Protein AF-A0A1D6MNV3-F1 (afdb_monomer)

pLDDT: mean 76.42, std 17.01, range [29.89, 96.75]

Sequence (647 aa):
MHDLICCMLKFANACHEVLCETSGARYNLHDSIKGLIKYVRQDAPQHWSTYESFHLIMCACVTRNTCKINRGNQESGDSKEHHNTLFTPSVWITQELCALRMTKMLIKKQKYWEAYRSSMYCCCKGLWFTASFVFRKLADAFEAGSFSFWLKSLLLFSAGEIEMKLLFFSSATIKLVGELKMEGDLSEDLYCNETDADSTLSRSSELHGFQAKISDICGRTLLANNALASSASSDHDFVFQRWFISLRSSFLEVLTKVLDILNAHSSYEARGDHLSLSGEFVKDQVLALDHCSLRLSDLAKSYDLLAASHMDLERHGSSSIARLAFMCSLLAFCTAYSVYFSKACNYVEYCKLPKRFSHASILQDLYGRVDGSDWQVVSQLRQFMSTSFDELDSLQSSTWISGSCNLEKDLYSLCHFAVASLLGVCDSAEAEKIQNGEDCLSALQGGLQVLSSILQKYLELPFVVPKYFFRVKPCLGAELYIFDSNHLNEKGMSIEPGFLLSLTLCMKWKCVLERSTIRIVKLYCILAASLETCLDTAGTRSKQFDQHRTAEMVELNSKLLQYIKNDLRKARNEKKNSHSVMEMVTAFACFEPTDSGQGFSGCLLDVSSFPEGSYQIKWQACCVDENGSYFSLLPLNDGSIFSVQKS

Structure (mmCIF, N/CA/C/O backbone):
data_AF-A0A1D6MNV3-F1
#
_entry.id   AF-A0A1D6MNV3-F1
#
loop_
_atom_site.group_PDB
_atom_site.id
_atom_site.type_symbol
_atom_site.label_atom_id
_atom_site.label_alt_id
_atom_site.label_comp_id
_atom_site.label_asym_id
_atom_site.label_entity_id
_atom_site.label_seq_id
_atom_site.pdbx_PDB_ins_code
_atom_site.Cartn_x
_atom_site.Cartn_y
_atom_site.Cartn_z
_atom_site.occupancy
_atom_site.B_iso_or_equiv
_atom_site.auth_seq_id
_atom_site.auth_comp_id
_atom_site.auth_asym_id
_atom_site.auth_atom_id
_atom_site.pdbx_PDB_model_num
ATOM 1 N N . MET A 1 1 ? -40.382 -5.167 16.160 1.00 58.91 1 MET A N 1
ATOM 2 C CA . MET A 1 1 ? -39.851 -3.851 16.597 1.00 58.91 1 MET A CA 1
ATOM 3 C C . MET A 1 1 ? -38.318 -3.834 16.616 1.00 58.91 1 MET A C 1
ATOM 5 O O . MET A 1 1 ? -37.750 -2.933 16.020 1.00 58.91 1 MET A O 1
ATOM 9 N N . HIS A 1 2 ? -37.651 -4.842 17.203 1.00 60.34 2 HIS A N 1
ATOM 10 C CA . HIS A 1 2 ? -36.180 -4.981 17.229 1.00 60.34 2 HIS A CA 1
ATOM 11 C C . HIS A 1 2 ? -35.513 -4.884 15.836 1.00 60.34 2 HIS A C 1
ATOM 13 O O . HIS A 1 2 ? -34.563 -4.124 15.648 1.00 60.34 2 HIS A O 1
ATOM 19 N N . ASP A 1 3 ? -36.065 -5.572 14.833 1.00 72.69 3 ASP A N 1
ATOM 20 C CA . ASP A 1 3 ? -35.515 -5.543 13.467 1.00 72.69 3 ASP A CA 1
ATOM 21 C C . ASP A 1 3 ? -35.724 -4.194 12.771 1.00 72.69 3 ASP A C 1
ATOM 23 O O . ASP A 1 3 ? -34.890 -3.769 11.977 1.00 72.69 3 ASP A O 1
ATOM 27 N N . LEU A 1 4 ? -36.790 -3.468 13.126 1.00 80.75 4 LEU A N 1
ATOM 28 C CA . LEU A 1 4 ? -37.098 -2.161 12.548 1.00 80.75 4 LEU A CA 1
ATOM 29 C C . LEU A 1 4 ? -36.074 -1.104 12.983 1.00 80.75 4 LEU A C 1
ATOM 31 O O . LEU A 1 4 ? -35.581 -0.360 12.142 1.00 80.75 4 LEU A O 1
ATOM 35 N N . ILE A 1 5 ? -35.702 -1.077 14.269 1.00 80.44 5 ILE A N 1
ATOM 36 C CA . ILE A 1 5 ? -34.698 -0.136 14.800 1.00 80.44 5 ILE A CA 1
ATOM 37 C C . ILE A 1 5 ? -33.324 -0.415 14.178 1.00 80.44 5 ILE A C 1
ATOM 39 O O . ILE A 1 5 ? -32.634 0.510 13.754 1.00 80.44 5 ILE A O 1
ATOM 43 N N . CYS A 1 6 ? -32.937 -1.689 14.055 1.00 78.19 6 CYS A N 1
ATOM 44 C CA . CYS A 1 6 ? -31.683 -2.058 13.397 1.00 78.19 6 CYS A CA 1
ATOM 45 C C . CYS A 1 6 ? -31.680 -1.660 11.909 1.00 78.19 6 CYS A C 1
ATOM 47 O O . CYS A 1 6 ? -30.701 -1.086 11.429 1.00 78.19 6 CYS A O 1
ATOM 49 N N . CYS A 1 7 ? -32.782 -1.890 11.189 1.00 83.50 7 CYS A N 1
ATOM 50 C CA . CYS A 1 7 ? -32.940 -1.441 9.804 1.00 83.50 7 CYS A CA 1
ATOM 51 C C . CYS A 1 7 ? -32.876 0.085 9.679 1.00 83.50 7 CYS A C 1
ATOM 53 O O . CYS A 1 7 ? -32.197 0.582 8.784 1.00 83.50 7 CYS A O 1
ATOM 55 N N . MET A 1 8 ? -33.504 0.829 10.593 1.00 84.56 8 MET A N 1
ATOM 56 C CA . MET A 1 8 ? -33.417 2.291 10.627 1.00 84.56 8 MET A CA 1
ATOM 57 C C . MET A 1 8 ? -31.983 2.781 10.832 1.00 84.56 8 MET A C 1
ATOM 59 O O . MET A 1 8 ? -31.568 3.718 10.157 1.00 84.56 8 MET A O 1
ATOM 63 N N . LEU A 1 9 ? -31.206 2.147 11.715 1.00 85.06 9 LEU A N 1
ATOM 64 C CA . LEU A 1 9 ? -29.803 2.511 11.928 1.00 85.06 9 LEU A CA 1
ATOM 65 C C . LEU A 1 9 ? -28.936 2.219 10.702 1.00 85.06 9 LEU A C 1
ATOM 67 O O . LEU A 1 9 ? -28.115 3.049 10.315 1.00 85.06 9 LEU A O 1
ATOM 71 N N . LYS A 1 10 ? -29.135 1.067 10.052 1.00 86.12 10 LYS A N 1
ATOM 72 C CA . LYS A 1 10 ? -28.452 0.741 8.790 1.00 86.12 10 LYS A CA 1
ATOM 73 C C . LYS A 1 10 ? -28.804 1.737 7.691 1.00 86.12 10 LYS A C 1
ATOM 75 O O . LYS A 1 10 ? -27.908 2.212 7.001 1.00 86.12 10 LYS A O 1
ATOM 80 N N . PHE A 1 11 ? -30.085 2.080 7.570 1.00 85.81 11 PHE A N 1
ATOM 81 C CA . PHE A 1 11 ? -30.567 3.076 6.621 1.00 85.81 11 PHE A CA 1
ATOM 82 C C . PHE A 1 11 ? -29.959 4.455 6.897 1.00 85.81 11 PHE A C 1
ATOM 84 O O . PHE A 1 11 ? -29.411 5.063 5.987 1.00 85.81 11 PHE A O 1
ATOM 91 N N . ALA A 1 12 ? -29.962 4.914 8.151 1.00 84.44 12 ALA A N 1
ATOM 92 C CA . ALA A 1 12 ? -29.369 6.193 8.537 1.00 84.44 12 ALA A CA 1
ATOM 93 C C . ALA A 1 12 ? -27.865 6.259 8.219 1.00 84.44 12 ALA A C 1
ATOM 95 O O . ALA A 1 12 ? -27.401 7.263 7.680 1.00 84.44 12 ALA A O 1
ATOM 96 N N . ASN A 1 13 ? -27.122 5.182 8.494 1.00 84.31 13 ASN A N 1
ATOM 97 C CA . ASN A 1 13 ? -25.704 5.084 8.144 1.00 84.31 13 ASN A CA 1
ATOM 98 C C . ASN A 1 13 ? -25.486 5.137 6.623 1.00 84.31 13 ASN A C 1
ATOM 100 O O . ASN A 1 13 ? -24.647 5.902 6.161 1.00 84.31 13 ASN A O 1
ATOM 104 N N . ALA A 1 14 ? -26.271 4.391 5.840 1.00 82.50 14 ALA A N 1
ATOM 105 C CA . ALA A 1 14 ? -26.180 4.416 4.379 1.00 82.50 14 ALA A CA 1
ATOM 106 C C . ALA A 1 14 ? -26.529 5.800 3.800 1.00 82.50 14 ALA A C 1
ATOM 108 O O . ALA A 1 14 ? -25.841 6.298 2.913 1.00 82.50 14 ALA A O 1
ATOM 109 N N . CYS A 1 15 ? -27.562 6.461 4.331 1.00 78.50 15 CYS A N 1
ATOM 110 C CA . CYS A 1 15 ? -27.906 7.827 3.945 1.00 78.50 15 CYS A CA 1
ATOM 111 C C . CYS A 1 15 ? -26.778 8.812 4.266 1.00 78.50 15 CYS A C 1
ATOM 113 O O . CYS A 1 15 ? -26.512 9.701 3.463 1.00 78.50 15 CYS A O 1
ATOM 115 N N . HIS A 1 16 ? -26.111 8.668 5.415 1.00 76.12 16 HIS A N 1
ATOM 116 C CA . HIS A 1 16 ? -24.971 9.515 5.768 1.00 76.12 16 HIS A CA 1
ATOM 117 C C . HIS A 1 16 ? -23.793 9.316 4.811 1.00 76.12 16 HIS A C 1
ATOM 119 O O . HIS A 1 16 ? -23.273 10.311 4.311 1.00 76.12 16 HIS A O 1
ATOM 125 N N . GLU A 1 17 ? -23.438 8.066 4.485 1.00 72.62 17 GLU A N 1
ATOM 126 C CA . GLU A 1 17 ? -22.382 7.757 3.507 1.00 72.62 17 GLU A CA 1
ATOM 127 C C . GLU A 1 17 ? -22.673 8.433 2.152 1.00 72.62 17 GLU A C 1
ATOM 129 O O . GLU A 1 17 ? -21.839 9.187 1.649 1.00 72.62 17 GLU A O 1
ATOM 134 N N . VAL A 1 18 ? -23.896 8.289 1.624 1.00 72.19 18 VAL A N 1
ATOM 135 C CA . VAL A 1 18 ? -24.304 8.917 0.352 1.00 72.19 18 VAL A CA 1
ATOM 136 C C . VAL A 1 18 ? -24.286 10.449 0.428 1.00 72.19 18 VAL A C 1
ATOM 138 O O . VAL A 1 18 ? -23.851 11.122 -0.508 1.00 72.19 18 VAL A O 1
ATOM 141 N N . LEU A 1 19 ? -24.755 11.038 1.530 1.00 68.19 19 LEU A N 1
ATOM 142 C CA . LEU A 1 19 ? -24.809 12.496 1.689 1.00 68.19 19 LEU A CA 1
ATOM 143 C C . LEU A 1 19 ? -23.416 13.119 1.836 1.00 68.19 19 LEU A C 1
ATOM 145 O O . LEU A 1 19 ? -23.196 14.225 1.340 1.00 68.19 19 LEU A O 1
ATOM 149 N N . CYS A 1 20 ? -22.479 12.414 2.472 1.00 63.16 20 CYS A N 1
ATOM 150 C CA . CYS A 1 20 ? -21.079 12.822 2.552 1.00 63.16 20 CYS A CA 1
ATOM 151 C C . CYS A 1 20 ? -20.369 12.768 1.194 1.00 63.16 20 CYS A C 1
ATOM 153 O O . CYS A 1 20 ? -19.479 13.578 0.956 1.00 63.16 20 CYS A O 1
ATOM 155 N N . GLU A 1 21 ? -20.760 11.855 0.304 1.00 58.47 21 GLU A N 1
ATOM 156 C CA . GLU A 1 21 ? -20.206 11.760 -1.053 1.00 58.47 21 GLU A CA 1
ATOM 157 C C . GLU A 1 21 ? -20.791 12.795 -2.016 1.00 58.47 21 GLU A C 1
ATOM 159 O O . GLU A 1 21 ? -20.102 13.257 -2.923 1.00 58.47 21 GLU A O 1
ATOM 164 N N . THR A 1 22 ? -22.063 13.153 -1.832 1.00 53.78 22 THR A N 1
ATOM 165 C CA . THR A 1 22 ? -22.820 13.977 -2.789 1.00 53.78 22 THR A CA 1
ATOM 166 C C . THR A 1 22 ? -22.889 15.457 -2.419 1.00 53.78 22 THR A C 1
ATOM 168 O O . THR A 1 22 ? -23.262 16.275 -3.260 1.00 53.78 22 THR A O 1
ATOM 171 N N . SER A 1 23 ? -22.539 15.846 -1.188 1.00 46.28 23 SER A N 1
ATOM 172 C CA . SER A 1 23 ? -22.706 17.229 -0.733 1.00 46.28 23 SER A CA 1
ATOM 173 C C . SER A 1 23 ? -21.649 17.686 0.276 1.00 46.28 23 SER A C 1
ATOM 175 O O . SER A 1 23 ? -21.282 16.964 1.200 1.00 46.28 23 SER A O 1
ATOM 177 N N . GLY A 1 24 ? -21.213 18.947 0.159 1.00 51.56 24 GLY A N 1
ATOM 178 C CA . GLY A 1 24 ? -20.652 19.684 1.293 1.00 51.56 24 GLY A CA 1
ATOM 179 C C . GLY A 1 24 ? -21.752 19.838 2.346 1.00 51.56 24 GLY A C 1
ATOM 180 O O . GLY A 1 24 ? -22.679 20.625 2.160 1.00 51.56 24 GLY A O 1
ATOM 181 N N . ALA A 1 25 ? -21.711 19.003 3.384 1.00 48.56 25 ALA A N 1
ATOM 182 C CA . ALA A 1 25 ? -22.838 18.741 4.276 1.00 48.56 25 ALA A CA 1
ATOM 183 C C . ALA A 1 25 ? -23.480 20.015 4.870 1.00 48.56 25 ALA A C 1
ATOM 185 O O . ALA A 1 25 ? -22.809 20.859 5.467 1.00 48.56 25 ALA A O 1
ATOM 186 N N . ARG A 1 26 ? -24.812 20.121 4.745 1.00 52.06 26 ARG A N 1
ATOM 187 C CA . ARG A 1 26 ? -25.646 21.155 5.385 1.00 52.06 26 ARG A CA 1
ATOM 188 C C . ARG A 1 26 ? -25.956 20.785 6.845 1.00 52.06 26 ARG A C 1
ATOM 190 O O . ARG A 1 26 ? -26.169 19.618 7.167 1.00 52.06 26 ARG A O 1
ATOM 197 N N . TYR A 1 27 ? -26.080 21.804 7.697 1.00 52.81 27 TYR A N 1
ATOM 198 C CA . TYR A 1 27 ? -26.333 21.730 9.146 1.00 52.81 27 TYR A CA 1
ATOM 199 C C . TYR A 1 27 ? -27.486 20.796 9.588 1.00 52.81 27 TYR A C 1
ATOM 201 O O . TYR A 1 27 ? -27.386 20.163 10.637 1.00 52.81 27 TYR A O 1
ATOM 209 N N . ASN A 1 28 ? -28.537 20.629 8.776 1.00 59.81 28 ASN A N 1
ATOM 210 C CA . ASN A 1 28 ? -29.742 19.860 9.141 1.00 59.81 28 ASN A CA 1
ATOM 211 C C . ASN A 1 28 ? -29.497 18.354 9.389 1.00 59.81 28 ASN A C 1
ATOM 213 O O . ASN A 1 28 ? -30.286 17.700 10.078 1.00 59.81 28 ASN A O 1
ATOM 217 N N . LEU A 1 29 ? -28.415 17.787 8.841 1.00 67.25 29 LEU A N 1
ATOM 218 C CA . LEU A 1 29 ? -28.103 16.362 8.996 1.00 67.25 29 LEU A CA 1
ATOM 219 C C . LEU A 1 29 ? -27.583 16.033 10.407 1.00 67.25 29 LEU A C 1
ATOM 221 O O . LEU A 1 29 ? -27.924 14.991 10.964 1.00 67.25 29 LEU A O 1
ATOM 225 N N . HIS A 1 30 ? -26.802 16.935 11.009 1.00 69.69 30 HIS A N 1
ATOM 226 C CA . HIS A 1 30 ? -26.213 16.722 12.333 1.00 69.69 30 HIS A CA 1
ATOM 227 C C . HIS A 1 30 ? -27.283 16.627 13.431 1.00 69.69 30 HIS A C 1
ATOM 229 O O . HIS A 1 30 ? -27.240 15.714 14.257 1.00 69.69 30 HIS A O 1
ATOM 235 N N . ASP A 1 31 ? -28.266 17.529 13.427 1.00 71.62 31 ASP A N 1
ATOM 236 C CA . ASP A 1 31 ? -29.309 17.560 14.461 1.00 71.62 31 ASP A CA 1
ATOM 237 C C . ASP A 1 31 ? -30.248 16.354 14.371 1.00 71.62 31 ASP A C 1
ATOM 239 O O . ASP A 1 31 ? -30.624 15.780 15.397 1.00 71.62 31 ASP A O 1
ATOM 243 N N . SER A 1 32 ? -30.533 15.899 13.148 1.00 75.19 32 SER A N 1
ATOM 244 C CA . SER A 1 32 ? -31.313 14.684 12.893 1.00 75.19 32 SER A CA 1
ATOM 245 C C . SER A 1 32 ? -30.603 13.433 13.431 1.00 75.19 32 SER A C 1
ATOM 247 O O . SER A 1 32 ? -31.209 12.624 14.136 1.00 75.19 32 SER A O 1
ATOM 249 N N . ILE A 1 33 ? -29.295 13.298 13.174 1.00 77.94 33 ILE A N 1
ATOM 250 C CA . ILE A 1 33 ? -28.484 12.181 13.686 1.00 77.94 33 ILE A CA 1
ATOM 251 C C . ILE A 1 33 ? -28.379 12.234 15.213 1.00 77.94 33 ILE A C 1
ATOM 253 O O . ILE A 1 33 ? -28.533 11.215 15.884 1.00 77.94 33 ILE A O 1
ATOM 257 N N . LYS A 1 34 ? -28.172 13.424 15.786 1.00 78.62 34 LYS A N 1
ATOM 258 C CA . LYS A 1 34 ? -28.124 13.620 17.239 1.00 78.62 34 LYS A CA 1
ATOM 259 C C . LYS A 1 34 ? -29.439 13.218 17.914 1.00 78.62 34 LYS A C 1
ATOM 261 O O . LYS A 1 34 ? -29.402 12.584 18.969 1.00 78.62 34 LYS A O 1
ATOM 266 N N . GLY A 1 35 ? -30.582 13.560 17.316 1.00 80.12 35 GLY A N 1
ATOM 267 C CA . GLY A 1 35 ? -31.902 13.126 17.781 1.00 80.12 35 GLY A CA 1
ATOM 268 C C . GLY A 1 35 ? -32.040 11.602 17.787 1.00 80.12 35 GLY A C 1
ATOM 269 O O . GLY A 1 35 ? -32.435 11.026 18.800 1.00 80.12 35 GLY A O 1
ATOM 270 N N . LEU A 1 36 ? -31.616 10.943 16.703 1.00 81.25 36 LEU A N 1
ATOM 271 C CA . LEU A 1 36 ? -31.648 9.482 16.586 1.00 81.25 36 LEU A CA 1
ATOM 272 C C . LEU A 1 36 ? -30.746 8.792 17.626 1.00 81.25 36 LEU A C 1
ATOM 274 O O . LEU A 1 36 ? -31.164 7.827 18.261 1.00 81.25 36 LEU A O 1
ATOM 278 N N . ILE A 1 37 ? -29.539 9.315 17.861 1.00 82.50 37 ILE A N 1
ATOM 279 C CA . ILE A 1 37 ? -28.610 8.807 18.886 1.00 82.50 37 ILE A CA 1
ATOM 280 C C . ILE A 1 37 ? -29.228 8.912 20.287 1.00 82.50 37 ILE A C 1
ATOM 282 O O . ILE A 1 37 ? -29.143 7.962 21.067 1.00 82.50 37 ILE A O 1
ATOM 286 N N . LYS A 1 38 ? -29.872 10.044 20.613 1.00 82.88 38 LYS A N 1
ATOM 287 C CA . LYS A 1 38 ? -30.560 10.227 21.902 1.00 82.88 38 LYS A CA 1
ATOM 288 C C . LYS A 1 38 ? -31.698 9.225 22.085 1.00 82.88 38 LYS A C 1
ATOM 290 O O . LYS A 1 38 ? -31.754 8.587 23.132 1.00 82.88 38 LYS A O 1
ATOM 295 N N . TYR A 1 39 ? -32.528 9.047 21.058 1.00 82.81 39 TYR A N 1
ATOM 296 C CA . TYR A 1 39 ? -33.624 8.079 21.071 1.00 82.81 39 TYR A CA 1
ATOM 297 C C . TYR A 1 39 ? -33.119 6.654 21.327 1.00 82.81 39 TYR A C 1
ATOM 299 O O . TYR A 1 39 ? -33.587 5.983 22.239 1.00 82.81 39 TYR A O 1
ATOM 307 N N . VAL A 1 40 ? -32.093 6.197 20.598 1.00 83.12 40 VAL A N 1
ATOM 308 C CA . VAL A 1 40 ? -31.546 4.841 20.796 1.00 83.12 40 VAL A CA 1
ATOM 309 C C . VAL A 1 40 ? -30.954 4.665 22.193 1.00 83.12 40 VAL A C 1
ATOM 311 O O . VAL A 1 40 ? -31.099 3.600 22.792 1.00 83.12 40 VAL A O 1
ATOM 314 N N . ARG A 1 41 ? -30.301 5.700 22.732 1.00 81.00 41 ARG A N 1
ATOM 315 C CA . ARG A 1 41 ? -29.720 5.663 24.079 1.00 81.00 41 ARG A CA 1
ATOM 316 C C . ARG A 1 41 ? -30.789 5.555 25.171 1.00 81.00 41 ARG A C 1
ATOM 318 O O . ARG A 1 41 ? -30.567 4.826 26.134 1.00 81.00 41 ARG A O 1
ATOM 325 N N . GLN A 1 42 ? -31.892 6.292 25.041 1.00 83.19 42 GLN A N 1
ATOM 326 C CA . GLN A 1 42 ? -32.935 6.397 26.067 1.00 83.19 42 GLN A CA 1
ATOM 327 C C . GLN A 1 42 ? -33.984 5.287 25.946 1.00 83.19 42 GLN A C 1
ATOM 329 O O . GLN A 1 42 ? -34.261 4.596 26.922 1.00 83.19 42 GLN A O 1
ATOM 334 N N . ASP A 1 43 ? -34.501 5.070 24.738 1.00 79.94 43 ASP A N 1
ATOM 335 C CA . ASP A 1 43 ? -35.699 4.260 24.507 1.00 79.94 43 ASP A CA 1
ATOM 336 C C . ASP A 1 43 ? -35.387 2.866 23.937 1.00 79.94 43 ASP A C 1
ATOM 338 O O . ASP A 1 43 ? -36.253 1.991 23.915 1.00 79.94 43 ASP A O 1
ATOM 342 N N . ALA A 1 44 ? -34.149 2.620 23.485 1.00 79.88 44 ALA A N 1
ATOM 343 C CA . ALA A 1 44 ? -33.753 1.354 22.861 1.00 79.88 44 ALA A CA 1
ATOM 344 C C . ALA A 1 44 ? -32.344 0.855 23.280 1.00 79.88 44 ALA A C 1
ATOM 346 O O . ALA A 1 44 ? -31.526 0.497 22.421 1.00 79.88 44 ALA A O 1
ATOM 347 N N . PRO A 1 45 ? -32.038 0.757 24.592 1.00 77.38 45 PRO A N 1
ATOM 348 C CA . PRO A 1 45 ? -30.674 0.581 25.112 1.00 77.38 45 PRO A CA 1
ATOM 349 C C . PRO A 1 45 ? -29.982 -0.722 24.679 1.00 77.38 45 PRO A C 1
ATOM 351 O O . PRO A 1 45 ? -28.752 -0.792 24.643 1.00 77.38 45 PRO A O 1
ATOM 354 N N . GLN A 1 46 ? -30.741 -1.752 24.299 1.00 78.25 46 GLN A N 1
ATOM 355 C CA . GLN A 1 46 ? -30.200 -2.987 23.717 1.00 78.25 46 GLN A CA 1
ATOM 356 C C . GLN A 1 46 ? -29.481 -2.762 22.373 1.00 78.25 46 GLN A C 1
ATOM 358 O O . GLN A 1 46 ? -28.495 -3.437 22.079 1.00 78.25 46 GLN A O 1
ATOM 363 N N . HIS A 1 47 ? -29.920 -1.775 21.586 1.00 81.31 47 HIS A N 1
ATOM 364 C CA . HIS A 1 47 ? -29.320 -1.427 20.298 1.00 81.31 47 HIS A CA 1
ATOM 365 C C . HIS A 1 47 ? -28.124 -0.480 20.450 1.00 81.31 47 HIS A C 1
ATOM 367 O O . HIS A 1 47 ? -27.325 -0.351 19.524 1.00 81.31 47 HIS A O 1
ATOM 373 N N . TRP A 1 48 ? -27.937 0.130 21.625 1.00 83.75 48 TRP A N 1
ATOM 374 C CA . TRP A 1 48 ? -26.797 1.005 21.915 1.00 83.75 48 TRP A CA 1
ATOM 375 C C . TRP A 1 48 ? -25.447 0.271 21.846 1.00 83.75 48 TRP A C 1
ATOM 377 O O . TRP A 1 48 ? -24.432 0.849 21.471 1.00 83.75 48 TRP A O 1
ATOM 387 N N . SER A 1 49 ? -25.430 -1.028 22.159 1.00 84.69 49 SER A N 1
ATOM 388 C CA . SER A 1 49 ? -24.239 -1.887 22.093 1.00 84.69 49 SER A CA 1
ATOM 389 C C . SER A 1 49 ? -24.108 -2.652 20.769 1.00 84.69 49 SER A C 1
ATOM 391 O O . SER A 1 49 ? -23.785 -3.838 20.782 1.00 84.69 49 SER A O 1
ATOM 393 N N . THR A 1 50 ? -24.392 -1.996 19.642 1.00 88.75 50 THR A N 1
ATOM 394 C CA . THR A 1 50 ? -24.256 -2.562 18.287 1.00 88.75 50 THR A CA 1
ATOM 395 C C . THR A 1 50 ? -23.292 -1.738 17.438 1.00 88.75 50 THR A C 1
ATOM 397 O O . THR A 1 50 ? -23.105 -0.542 17.677 1.00 88.75 50 THR A O 1
ATOM 400 N N . TYR A 1 51 ? -22.702 -2.367 16.422 1.00 89.12 51 TYR A N 1
ATOM 401 C CA . TYR A 1 51 ? -21.876 -1.715 15.412 1.00 89.12 51 TYR A CA 1
ATOM 402 C C . TYR A 1 51 ? -22.629 -0.594 14.693 1.00 89.12 51 TYR A C 1
ATOM 404 O O . TYR A 1 51 ? -22.060 0.457 14.418 1.00 89.12 51 TYR A O 1
ATOM 412 N N . GLU A 1 52 ? -23.914 -0.788 14.405 1.00 89.81 52 GLU A N 1
ATOM 413 C CA . GLU A 1 52 ? -24.726 0.197 13.700 1.00 89.81 52 GLU A CA 1
ATOM 414 C C . GLU A 1 52 ? -24.862 1.501 14.508 1.00 89.81 52 GLU A C 1
ATOM 416 O O . GLU A 1 52 ? -24.748 2.586 13.935 1.00 89.81 52 GLU A O 1
ATOM 421 N N . SER A 1 53 ? -25.016 1.402 15.835 1.00 87.62 53 SER A N 1
ATOM 422 C CA . SER A 1 53 ? -24.987 2.560 16.742 1.00 87.62 53 SER A CA 1
ATOM 423 C C . SER A 1 53 ? -23.597 3.187 16.838 1.00 87.62 53 SER A C 1
ATOM 425 O O . SER A 1 53 ? -23.476 4.410 16.804 1.00 87.62 53 SER A O 1
ATOM 427 N N . PHE A 1 54 ? -22.542 2.368 16.916 1.00 90.56 54 PHE A N 1
ATOM 428 C CA . PHE A 1 54 ? -21.158 2.851 16.884 1.00 90.56 54 PHE A CA 1
ATOM 429 C C . PHE A 1 54 ? -20.880 3.673 15.617 1.00 90.56 54 PHE A C 1
ATOM 431 O O . PHE A 1 54 ? -20.397 4.799 15.711 1.00 90.56 54 PHE A O 1
ATOM 438 N N . HIS A 1 55 ? -21.229 3.145 14.441 1.00 88.88 55 HIS A N 1
ATOM 439 C CA . HIS A 1 55 ? -21.011 3.812 13.160 1.00 88.88 55 HIS A CA 1
ATOM 440 C C . HIS A 1 55 ? -21.751 5.154 13.108 1.00 88.88 55 HIS A C 1
ATOM 442 O O . HIS A 1 55 ? -21.138 6.173 12.797 1.00 88.88 55 HIS A O 1
ATOM 448 N N . LEU A 1 56 ? -23.016 5.189 13.534 1.00 86.62 56 LEU A N 1
ATOM 449 C CA . LEU A 1 56 ? -23.814 6.414 13.544 1.00 86.62 56 LEU A CA 1
ATOM 450 C C . LEU A 1 56 ? -23.210 7.503 14.449 1.00 86.62 56 LEU A C 1
ATOM 452 O O . LEU A 1 56 ? -23.182 8.680 14.084 1.00 86.62 56 LEU A O 1
ATOM 456 N N . ILE A 1 57 ? -22.695 7.119 15.621 1.00 86.62 57 ILE A N 1
ATOM 457 C CA . ILE A 1 57 ? -22.011 8.036 16.546 1.00 86.62 57 ILE A CA 1
ATOM 458 C C . ILE A 1 57 ? -20.723 8.574 15.919 1.00 86.62 57 ILE A C 1
ATOM 460 O O . ILE A 1 57 ? -20.460 9.776 15.995 1.00 86.62 57 ILE A O 1
ATOM 464 N N . MET A 1 58 ? -19.948 7.716 15.254 1.00 86.81 58 MET A N 1
ATOM 465 C CA . MET A 1 58 ? -18.744 8.143 14.542 1.00 86.81 58 MET A CA 1
ATOM 466 C C . MET A 1 58 ? -19.075 9.120 13.410 1.00 86.81 58 MET A C 1
ATOM 468 O O . MET A 1 58 ? -18.405 10.143 13.280 1.00 86.81 58 MET A O 1
ATOM 472 N N . CYS A 1 59 ? -20.137 8.870 12.644 1.00 79.44 59 CYS A N 1
ATOM 473 C CA . CYS A 1 59 ? -20.640 9.793 11.627 1.00 79.44 59 CYS A CA 1
ATOM 474 C C . CYS A 1 59 ? -21.000 11.161 12.225 1.00 79.44 59 CYS A C 1
ATOM 476 O O . CYS A 1 59 ? -20.579 12.195 11.705 1.00 79.44 59 CYS A O 1
ATOM 478 N N . ALA A 1 60 ? -21.706 11.178 13.360 1.00 78.62 60 ALA A N 1
ATOM 479 C CA . ALA A 1 60 ? -22.044 12.411 14.070 1.00 78.62 60 ALA A CA 1
ATOM 480 C C . ALA A 1 60 ? -20.798 13.179 14.543 1.00 78.62 60 ALA A C 1
ATOM 482 O O . ALA A 1 60 ? -20.741 14.405 14.422 1.00 78.62 60 ALA A O 1
ATOM 483 N N . CYS A 1 61 ? -19.799 12.459 15.064 1.00 78.50 61 CYS A N 1
ATOM 484 C CA . CYS A 1 61 ? -18.527 13.020 15.514 1.00 78.50 61 CYS A CA 1
ATOM 485 C C . CYS A 1 61 ? -17.777 13.702 14.358 1.00 78.50 61 CYS A C 1
ATOM 487 O O . CYS A 1 61 ? -17.371 14.859 14.480 1.00 78.50 61 CYS A O 1
ATOM 489 N N . VAL A 1 62 ? -17.671 13.028 13.207 1.00 75.94 62 VAL A N 1
ATOM 490 C CA . VAL A 1 62 ? -17.025 13.572 12.002 1.00 75.94 62 VAL A CA 1
ATOM 491 C C . VAL A 1 62 ? -17.756 14.821 11.507 1.00 75.94 62 VAL A C 1
ATOM 493 O O . VAL A 1 62 ? -17.127 15.866 11.346 1.00 75.94 62 VAL A O 1
ATOM 496 N N . THR A 1 63 ? -19.081 14.753 11.327 1.00 72.19 63 THR A N 1
ATOM 497 C CA . THR A 1 63 ? -19.875 15.884 10.820 1.00 72.19 63 THR A CA 1
ATOM 498 C C . THR A 1 63 ? -19.776 17.109 11.730 1.00 72.19 63 THR A C 1
ATOM 500 O O . THR A 1 63 ? -19.612 18.222 11.235 1.00 72.19 63 THR A O 1
ATOM 503 N N . ARG A 1 64 ? -19.810 16.927 13.058 1.00 72.44 64 ARG A N 1
ATOM 504 C CA . ARG A 1 64 ? -19.645 18.030 14.018 1.00 72.44 64 ARG A CA 1
ATOM 505 C C . ARG A 1 64 ? -18.302 18.739 13.849 1.00 72.44 64 ARG A C 1
ATOM 507 O O . ARG A 1 64 ? -18.265 19.969 13.849 1.00 72.44 64 ARG A O 1
ATOM 514 N N . ASN A 1 65 ? -17.219 17.978 13.715 1.00 69.00 65 ASN A N 1
ATOM 515 C CA . ASN A 1 65 ? -15.875 18.540 13.598 1.00 69.00 65 ASN A CA 1
ATOM 516 C C . ASN A 1 65 ? -15.711 19.312 12.280 1.00 69.00 65 ASN A C 1
ATOM 518 O O . ASN A 1 65 ? -15.179 20.418 12.286 1.00 69.00 65 ASN A O 1
ATOM 522 N N . THR A 1 66 ? -16.273 18.809 11.177 1.00 66.19 66 THR A N 1
ATOM 523 C CA . THR A 1 66 ? -16.306 19.542 9.901 1.00 66.19 66 THR A CA 1
ATOM 524 C C . THR A 1 66 ? -17.105 20.849 9.998 1.00 66.19 66 THR A C 1
ATOM 526 O O . THR A 1 66 ? -16.649 21.882 9.515 1.00 66.19 66 THR A O 1
ATOM 529 N N . CYS A 1 67 ? -18.269 20.849 10.663 1.00 63.47 67 CYS A N 1
ATOM 530 C CA . CYS A 1 67 ? -19.057 22.072 10.869 1.00 63.47 67 CYS A CA 1
ATOM 531 C C . CYS A 1 67 ? -18.315 23.122 11.713 1.00 63.47 67 CYS A C 1
ATOM 533 O O . CYS A 1 67 ? -18.418 24.314 11.428 1.00 63.47 67 CYS A O 1
ATOM 535 N N . LYS A 1 68 ? -17.567 22.694 12.738 1.00 64.75 68 LYS A N 1
ATOM 536 C CA . LYS A 1 68 ? -16.759 23.588 13.581 1.00 64.75 68 LYS A CA 1
ATOM 537 C C . LYS A 1 68 ? -15.626 24.261 12.802 1.00 64.75 68 LYS A C 1
ATOM 539 O O . LYS A 1 68 ? -15.489 25.476 12.905 1.00 64.75 68 LYS A O 1
ATOM 544 N N . ILE A 1 69 ? -14.868 23.499 12.007 1.00 62.09 69 ILE A N 1
ATOM 545 C CA . ILE A 1 69 ? -13.773 24.037 11.177 1.00 62.09 69 ILE A CA 1
ATOM 546 C C . ILE A 1 69 ? -14.307 25.104 10.213 1.00 62.09 69 ILE A C 1
ATOM 548 O O . ILE A 1 69 ? -13.758 26.198 10.124 1.00 62.09 69 ILE A O 1
ATOM 552 N N . ASN A 1 70 ? -15.436 24.827 9.554 1.00 56.66 70 ASN A N 1
ATOM 553 C CA . ASN A 1 70 ? -16.049 25.782 8.631 1.00 56.66 70 ASN A CA 1
ATOM 554 C C . ASN A 1 70 ? -16.525 27.073 9.321 1.00 56.66 70 ASN A C 1
ATOM 556 O O . ASN A 1 70 ? -16.489 28.128 8.694 1.00 56.66 70 ASN A O 1
ATOM 560 N N . ARG A 1 71 ? -16.964 27.008 10.589 1.00 54.34 71 ARG A N 1
ATOM 561 C CA . ARG A 1 71 ? -17.347 28.199 11.366 1.00 54.34 71 ARG A CA 1
ATOM 562 C C . ARG A 1 71 ? -16.122 29.032 11.757 1.00 54.34 71 ARG A C 1
ATOM 564 O O . ARG A 1 71 ? -16.149 30.242 11.567 1.00 54.34 71 ARG A O 1
ATOM 571 N N . GLY A 1 72 ? -15.047 28.391 12.223 1.00 52.31 72 GLY A N 1
ATOM 572 C CA . GLY A 1 72 ? -13.797 29.080 12.570 1.00 52.31 72 GLY A CA 1
ATOM 573 C C . GLY A 1 72 ? -13.196 29.845 11.385 1.00 52.31 72 GLY A C 1
ATOM 574 O O . GLY A 1 72 ? -12.800 30.996 11.536 1.00 52.31 72 GLY A O 1
ATOM 575 N N . ASN A 1 73 ? -13.250 29.256 10.186 1.00 47.72 73 ASN A N 1
ATOM 576 C CA . ASN A 1 73 ? -12.761 29.884 8.953 1.00 47.72 73 ASN A CA 1
ATOM 577 C C . ASN A 1 73 ? -13.639 31.049 8.446 1.00 47.72 73 ASN A C 1
ATOM 579 O O . ASN A 1 73 ? -13.174 31.843 7.635 1.00 47.72 73 ASN A O 1
ATOM 583 N N . GLN A 1 74 ? -14.907 31.151 8.871 1.00 42.94 74 GLN A N 1
ATOM 584 C CA . GLN A 1 74 ? -15.797 32.268 8.509 1.00 42.94 74 GLN A CA 1
ATOM 585 C C . GLN A 1 74 ? -15.675 33.466 9.460 1.00 42.94 74 GLN A C 1
ATOM 587 O O . GLN A 1 74 ? -15.983 34.586 9.059 1.00 42.94 74 GLN A O 1
ATOM 592 N N . GLU A 1 75 ? -15.242 33.246 10.703 1.00 37.38 75 GLU A N 1
ATOM 593 C CA . GLU A 1 75 ? -15.105 34.297 11.719 1.00 37.38 75 GLU A CA 1
ATOM 594 C C . GLU A 1 75 ? -13.724 34.988 11.672 1.00 37.38 75 GLU A C 1
ATOM 596 O O . GLU A 1 75 ? -13.612 36.151 12.063 1.00 37.38 75 GLU A O 1
ATOM 601 N N . SER A 1 76 ? -12.683 34.343 11.124 1.00 37.84 76 SER A N 1
ATOM 602 C CA . SER A 1 76 ? -11.361 34.956 10.906 1.00 37.84 76 SER A CA 1
ATOM 603 C C . SER A 1 76 ? -11.294 35.708 9.566 1.00 37.84 76 SER A C 1
ATOM 605 O O . SER A 1 76 ? -10.798 35.197 8.564 1.00 37.84 76 SER A O 1
ATOM 607 N N . GLY A 1 77 ? -11.815 36.935 9.536 1.00 36.81 77 GLY A N 1
ATOM 608 C CA . GLY A 1 77 ? -11.874 37.791 8.343 1.00 36.81 77 GLY A CA 1
ATOM 609 C C . GLY A 1 77 ? -10.549 38.387 7.837 1.00 36.81 77 GLY A C 1
ATOM 610 O O . GLY A 1 77 ? -10.600 39.200 6.922 1.00 36.81 77 GLY A O 1
ATOM 611 N N . ASP A 1 78 ? -9.385 38.010 8.376 1.00 33.03 78 ASP A N 1
ATOM 612 C CA . ASP A 1 78 ? -8.096 38.618 8.016 1.00 33.03 78 ASP A CA 1
ATOM 613 C C . ASP A 1 78 ? -6.968 37.581 7.895 1.00 33.03 78 ASP A C 1
ATOM 615 O O . ASP A 1 78 ? -6.452 37.074 8.889 1.00 33.03 78 ASP A O 1
ATOM 619 N N . SER A 1 79 ? -6.589 37.266 6.653 1.00 32.66 79 SER A N 1
ATOM 620 C CA . SER A 1 79 ? -5.208 37.095 6.155 1.00 32.66 79 SER A CA 1
ATOM 621 C C . SER A 1 79 ? -5.214 36.318 4.830 1.00 32.66 79 SER A C 1
ATOM 623 O O . SER A 1 79 ? -5.872 35.295 4.667 1.00 32.66 79 SER A O 1
AT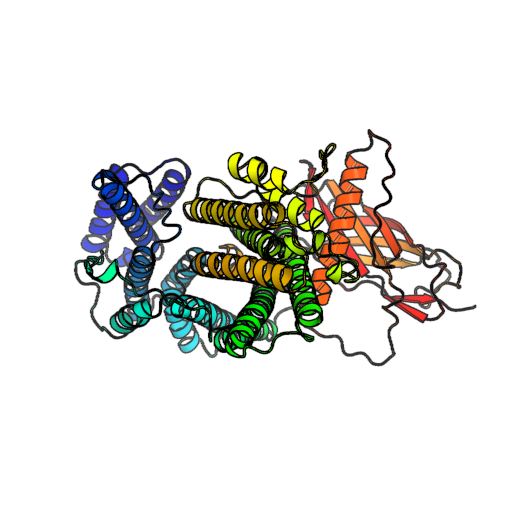OM 625 N N . LYS A 1 80 ? -4.464 36.818 3.842 1.00 34.25 80 LYS A N 1
ATOM 626 C CA . LYS A 1 80 ? -4.224 36.164 2.541 1.00 34.25 80 LYS A CA 1
ATOM 627 C C . LYS A 1 80 ? -3.175 35.042 2.631 1.00 34.25 80 LYS A C 1
ATOM 629 O O . LYS A 1 80 ? -2.506 34.758 1.643 1.00 34.25 80 LYS A O 1
ATOM 634 N N . GLU A 1 81 ? -3.013 34.413 3.789 1.00 32.09 81 GLU A N 1
ATOM 635 C CA . GLU A 1 81 ? -2.214 33.199 3.913 1.00 32.09 81 GLU A CA 1
ATOM 636 C C . GLU A 1 81 ? -3.170 32.013 3.866 1.00 32.09 81 GLU A C 1
ATOM 638 O O . GLU A 1 81 ? -4.063 31.873 4.697 1.00 32.09 81 GLU A O 1
ATOM 643 N N . HIS A 1 82 ? -3.032 31.169 2.844 1.00 33.59 82 HIS A N 1
ATOM 644 C CA . HIS A 1 82 ? -3.747 29.902 2.776 1.00 33.59 82 HIS A CA 1
ATOM 645 C C . HIS A 1 82 ? -3.392 29.057 4.007 1.00 33.59 82 HIS A C 1
ATOM 647 O O . HIS A 1 82 ? -2.405 28.320 3.999 1.00 33.59 82 HIS A O 1
ATOM 653 N N . HIS A 1 83 ? -4.210 29.126 5.059 1.00 37.88 83 HIS A N 1
ATOM 654 C CA . HIS A 1 83 ? -4.221 28.144 6.138 1.00 37.88 83 HIS A CA 1
ATOM 655 C C . HIS A 1 83 ? -4.748 26.805 5.593 1.00 37.88 83 HIS A C 1
ATOM 657 O O . HIS A 1 83 ? -5.853 26.360 5.897 1.00 37.88 83 HIS A O 1
ATOM 663 N N . ASN A 1 84 ? -3.932 26.156 4.759 1.00 39.22 84 ASN A N 1
ATOM 664 C CA . ASN A 1 84 ? -4.106 24.788 4.290 1.00 39.22 84 ASN A CA 1
ATOM 665 C C . ASN A 1 84 ? -3.854 23.845 5.472 1.00 39.22 84 ASN A C 1
ATOM 667 O O . ASN A 1 84 ? -2.748 23.339 5.660 1.00 39.22 84 ASN A O 1
ATOM 671 N N . THR A 1 85 ? -4.862 23.624 6.311 1.00 44.34 85 THR A N 1
ATOM 672 C CA . THR A 1 85 ? -4.808 22.571 7.330 1.00 44.34 85 THR A CA 1
ATOM 673 C C . THR A 1 85 ? -5.121 21.226 6.674 1.00 44.34 85 THR A C 1
ATOM 675 O O . THR A 1 85 ? -6.261 20.784 6.652 1.00 44.34 85 THR A O 1
ATOM 678 N N . LEU A 1 86 ? -4.079 20.579 6.135 1.00 54.69 86 LEU A N 1
ATOM 679 C CA . LEU A 1 86 ? -4.124 19.240 5.522 1.00 54.69 86 LEU A CA 1
ATOM 680 C C . LEU A 1 86 ? -4.620 18.126 6.465 1.00 54.69 86 LEU A C 1
ATOM 682 O O . LEU A 1 86 ? -4.971 17.049 6.011 1.00 54.69 86 LEU A O 1
ATOM 686 N N . PHE A 1 87 ? -4.557 18.320 7.780 1.00 61.44 87 PHE A N 1
ATOM 687 C CA . PHE A 1 87 ? -5.063 17.390 8.788 1.00 61.44 87 PHE A CA 1
ATOM 688 C C . PHE A 1 87 ? -5.068 18.113 10.134 1.00 61.44 87 PHE A C 1
ATOM 690 O O . PHE A 1 87 ? -4.070 18.736 10.494 1.00 61.44 87 PHE A O 1
ATOM 697 N N . THR A 1 88 ? -6.161 18.044 10.898 1.00 70.06 88 THR A N 1
ATOM 698 C CA . THR A 1 88 ? -6.220 18.658 12.235 1.00 70.06 88 THR A CA 1
ATOM 699 C C . THR A 1 88 ? -6.038 17.584 13.313 1.00 70.06 88 THR A C 1
ATOM 701 O O . THR A 1 88 ? -6.943 16.768 13.519 1.00 70.06 88 THR A O 1
ATOM 704 N N . PRO A 1 89 ? -4.916 17.573 14.056 1.00 71.88 89 PRO A N 1
ATOM 705 C CA . PRO A 1 89 ? -4.656 16.549 15.070 1.00 71.88 89 PRO A CA 1
ATOM 706 C C . PRO A 1 89 ? -5.717 16.503 16.182 1.00 71.88 89 PRO A C 1
ATOM 708 O O . PRO A 1 89 ? -6.042 15.422 16.672 1.00 71.88 89 PRO A O 1
ATOM 711 N N . SER A 1 90 ? -6.322 17.645 16.539 1.00 72.25 90 SER A N 1
ATOM 712 C CA . SER A 1 90 ? -7.410 17.713 17.532 1.00 72.25 90 SER A CA 1
ATOM 713 C C . SER A 1 90 ? -8.660 16.935 17.093 1.00 72.25 90 SER A C 1
ATOM 715 O O . SER A 1 90 ? -9.277 16.225 17.894 1.00 72.25 90 SER A O 1
ATOM 717 N N . VAL A 1 91 ? -8.993 16.993 15.798 1.00 78.38 91 VAL A N 1
ATOM 718 C CA . VAL A 1 91 ? -10.124 16.271 15.202 1.00 78.38 91 VAL A CA 1
ATOM 719 C C . VAL A 1 91 ? -9.889 14.770 15.267 1.00 78.38 91 VAL A C 1
ATOM 721 O O . VAL A 1 91 ? -10.798 14.026 15.637 1.00 78.38 91 VAL A O 1
ATOM 724 N N . TRP A 1 92 ? -8.671 14.327 14.957 1.00 83.69 92 TRP A N 1
ATOM 725 C CA . TRP A 1 92 ? -8.295 12.920 15.051 1.00 83.69 92 TRP A CA 1
ATOM 726 C C . TRP A 1 92 ? -8.342 12.397 16.489 1.00 83.69 92 TRP A C 1
ATOM 728 O O . TRP A 1 92 ? -8.978 11.373 16.737 1.00 83.69 92 TRP A O 1
ATOM 738 N N . ILE A 1 93 ? -7.768 13.124 17.454 1.00 83.81 93 ILE A N 1
ATOM 739 C CA . ILE A 1 93 ? -7.820 12.745 18.878 1.00 83.81 93 ILE A CA 1
ATOM 740 C C . ILE A 1 93 ? -9.271 12.645 19.357 1.00 83.81 93 ILE A C 1
ATOM 742 O O . ILE A 1 93 ? -9.635 11.695 20.046 1.00 83.81 93 ILE A O 1
ATOM 746 N N . THR A 1 94 ? -10.124 13.594 18.966 1.00 82.56 94 THR A N 1
ATOM 747 C CA . THR A 1 94 ? -11.549 13.575 19.319 1.00 82.56 94 THR A CA 1
ATOM 748 C C . THR A 1 94 ? -12.250 12.326 18.782 1.00 82.56 94 THR A C 1
ATOM 750 O O . THR A 1 94 ? -13.032 11.699 19.502 1.00 82.56 94 THR A O 1
ATOM 753 N N . GLN A 1 95 ? -11.953 11.932 17.541 1.00 86.62 95 GLN A N 1
ATOM 754 C CA . GLN A 1 95 ? -12.495 10.711 16.943 1.00 86.62 95 GLN A CA 1
ATOM 755 C C . GLN A 1 95 ? -11.983 9.449 17.650 1.00 86.62 95 GLN A C 1
ATOM 757 O O . GLN A 1 95 ? -12.782 8.557 17.934 1.00 86.62 95 GLN A O 1
ATOM 762 N N . GLU A 1 96 ? -10.692 9.385 17.986 1.00 90.12 96 GLU A N 1
ATOM 763 C CA . GLU A 1 96 ? -10.107 8.276 18.754 1.00 90.12 96 GLU A CA 1
ATOM 764 C C . GLU A 1 96 ? -10.752 8.135 20.134 1.00 90.12 96 GLU A C 1
ATOM 766 O O . GLU A 1 96 ? -11.169 7.046 20.514 1.00 90.12 96 GLU A O 1
ATOM 771 N N . LEU A 1 97 ? -10.908 9.232 20.878 1.00 88.12 97 LEU A N 1
ATOM 772 C CA . LEU A 1 97 ? -11.543 9.207 22.199 1.00 88.12 97 LEU A CA 1
ATOM 773 C C . LEU A 1 97 ? -13.004 8.745 22.119 1.00 88.12 97 LEU A C 1
ATOM 775 O O . LEU A 1 97 ? -13.448 7.932 22.934 1.00 88.12 97 LEU A O 1
ATOM 779 N N . CYS A 1 98 ? -13.749 9.226 21.120 1.00 87.19 98 CYS A N 1
ATOM 780 C CA . CYS A 1 98 ? -15.131 8.812 20.884 1.00 87.19 98 CYS A CA 1
ATOM 781 C C . CYS A 1 98 ? -15.219 7.301 20.604 1.00 87.19 98 CYS A C 1
ATOM 783 O O . CYS A 1 98 ? -15.990 6.581 21.251 1.00 87.19 98 CYS A O 1
ATOM 785 N N . ALA A 1 99 ? -14.373 6.803 19.698 1.00 91.81 99 ALA A N 1
ATOM 786 C CA . ALA A 1 99 ? -14.326 5.393 19.342 1.00 91.81 99 ALA A CA 1
ATOM 787 C C . ALA A 1 99 ? -13.885 4.512 20.529 1.00 91.81 99 ALA A C 1
ATOM 789 O O . ALA A 1 99 ? -14.472 3.450 20.774 1.00 91.81 99 ALA A O 1
ATOM 790 N N . LEU A 1 100 ? -12.901 4.961 21.311 1.00 92.06 100 LEU A N 1
ATOM 791 C CA . LEU A 1 100 ? -12.387 4.261 22.487 1.00 92.06 100 LEU A CA 1
ATOM 792 C C . LEU A 1 100 ? -13.458 4.083 23.566 1.00 92.06 100 LEU A C 1
ATOM 794 O O . LEU A 1 100 ? -13.633 2.981 24.083 1.00 92.06 100 LEU A O 1
ATOM 798 N N . ARG A 1 101 ? -14.216 5.136 23.891 1.00 88.56 101 ARG A N 1
ATOM 799 C CA . ARG A 1 101 ? -15.291 5.066 24.898 1.00 88.56 101 ARG A CA 1
ATOM 800 C C . ARG A 1 101 ? -16.359 4.044 24.520 1.00 88.56 101 ARG A C 1
ATOM 802 O O . ARG A 1 101 ? -16.751 3.212 25.341 1.00 88.56 101 ARG A O 1
ATOM 809 N N . MET A 1 102 ? -16.794 4.065 23.260 1.00 88.25 102 MET A N 1
ATOM 810 C CA . MET A 1 102 ? -17.792 3.118 22.763 1.00 88.25 102 MET A CA 1
ATOM 811 C C . MET A 1 102 ? -17.262 1.682 22.761 1.00 88.25 102 MET A C 1
ATOM 813 O O . MET A 1 102 ? -17.946 0.767 23.219 1.00 88.25 102 MET A O 1
ATOM 817 N N . THR A 1 103 ? -16.030 1.464 22.305 1.00 92.56 103 THR A N 1
ATOM 818 C CA . THR A 1 103 ? -15.440 0.119 22.273 1.00 92.56 103 THR A CA 1
ATOM 819 C C . THR A 1 103 ? -15.137 -0.427 23.669 1.00 92.56 103 THR A C 1
ATOM 821 O O . THR A 1 103 ? -15.386 -1.608 23.906 1.00 92.56 103 THR A O 1
ATOM 824 N N . LYS A 1 104 ? -14.722 0.406 24.637 1.00 91.38 104 LYS A N 1
ATOM 825 C CA . LYS A 1 104 ? -14.612 0.021 26.060 1.00 91.38 104 LYS A CA 1
ATOM 826 C C . LYS A 1 104 ? -15.938 -0.508 26.602 1.00 91.38 104 LYS A C 1
ATOM 828 O O . LYS A 1 104 ? -15.961 -1.570 27.224 1.00 91.38 104 LYS A O 1
ATOM 833 N N . MET A 1 105 ? -17.045 0.177 26.308 1.00 88.94 105 MET A N 1
ATOM 834 C CA . MET A 1 105 ? -18.382 -0.294 26.679 1.00 88.94 105 MET A CA 1
ATOM 835 C C . MET A 1 105 ? -18.706 -1.652 26.031 1.00 88.94 105 MET A C 1
ATOM 837 O O . MET A 1 105 ? -19.215 -2.543 26.712 1.00 88.94 105 MET A O 1
ATOM 841 N N . LEU A 1 106 ? -18.415 -1.835 24.736 1.00 91.81 106 LEU A N 1
ATOM 842 C CA . LEU A 1 106 ? -18.655 -3.109 24.041 1.00 91.81 106 LEU A CA 1
ATOM 843 C C . LEU A 1 106 ? -17.856 -4.260 24.671 1.00 91.81 106 LEU A C 1
ATOM 845 O O . LEU A 1 106 ? -18.419 -5.330 24.903 1.00 91.81 106 LEU A O 1
ATOM 849 N N . ILE A 1 107 ? -16.584 -4.027 25.009 1.00 92.38 107 ILE A N 1
ATOM 850 C CA . ILE A 1 107 ? -15.724 -5.008 25.685 1.00 92.38 107 ILE A CA 1
ATOM 851 C C . ILE A 1 107 ? -16.244 -5.325 27.095 1.00 92.38 107 ILE A C 1
ATOM 853 O O . ILE A 1 107 ? -16.364 -6.499 27.437 1.00 92.38 107 ILE A O 1
ATOM 857 N N . LYS A 1 108 ? -16.631 -4.316 27.891 1.00 90.31 108 LYS A N 1
ATOM 858 C CA . LYS A 1 108 ? -17.211 -4.504 29.239 1.00 90.31 108 LYS A CA 1
ATOM 859 C C . LYS A 1 108 ? -18.495 -5.339 29.200 1.00 90.31 108 LYS A C 1
ATOM 861 O O . LYS A 1 108 ? -18.716 -6.173 30.070 1.00 90.31 108 LYS A O 1
ATOM 866 N N . LYS A 1 109 ? -19.317 -5.160 28.159 1.00 89.81 109 LYS A N 1
ATOM 867 C CA . LYS A 1 109 ? -20.536 -5.948 27.902 1.00 89.81 109 LYS A CA 1
ATOM 868 C C . LYS A 1 109 ? -20.276 -7.296 27.211 1.00 89.81 109 LYS A C 1
ATOM 870 O O . LYS A 1 109 ? -21.237 -7.949 26.807 1.00 89.81 109 LYS A O 1
ATOM 875 N N . GLN A 1 110 ? -19.013 -7.691 27.022 1.00 92.38 110 GLN A N 1
ATOM 876 C CA . GLN A 1 110 ? -18.603 -8.922 26.330 1.00 92.38 110 GLN A CA 1
ATOM 877 C C . GLN A 1 110 ? -19.174 -9.051 24.902 1.00 92.38 110 GLN A C 1
ATOM 879 O O . GLN A 1 110 ? -19.349 -10.144 24.365 1.00 92.38 110 GLN A O 1
ATOM 884 N N . LYS A 1 111 ? -19.457 -7.924 24.237 1.00 93.38 111 LYS A N 1
ATOM 885 C CA . LYS A 1 111 ? -19.903 -7.873 22.837 1.00 93.38 111 LYS A CA 1
ATOM 886 C C . LYS A 1 111 ? -18.691 -7.870 21.901 1.00 93.38 111 LYS A C 1
ATOM 888 O O . LYS A 1 111 ? -18.463 -6.916 21.160 1.00 93.38 111 LYS A O 1
ATOM 893 N N . TYR A 1 112 ? -17.901 -8.944 21.941 1.00 94.06 112 TYR A N 1
ATOM 894 C CA . TYR A 1 112 ? -16.617 -9.038 21.233 1.00 94.06 112 TYR A CA 1
ATOM 895 C C . TYR A 1 112 ? -16.736 -8.899 19.713 1.00 94.06 112 TYR A C 1
ATOM 897 O O . TYR A 1 112 ? -15.919 -8.216 19.104 1.00 94.06 112 TYR A O 1
ATOM 905 N N . TRP A 1 113 ? -17.778 -9.470 19.102 1.00 93.69 113 TRP A N 1
ATOM 906 C CA . TRP A 1 113 ? -18.015 -9.324 17.662 1.00 93.69 113 TRP A CA 1
ATOM 907 C C . TRP A 1 113 ? -18.310 -7.872 17.257 1.00 93.69 113 TRP A C 1
ATOM 909 O O . TRP A 1 113 ? -17.789 -7.379 16.262 1.00 93.69 113 TRP A O 1
ATOM 919 N N . GLU A 1 114 ? -19.092 -7.151 18.061 1.00 94.81 114 GLU A N 1
ATOM 920 C CA . GLU A 1 114 ? -19.391 -5.732 17.830 1.00 94.81 114 GLU A CA 1
ATOM 921 C C . GLU A 1 114 ? -18.151 -4.858 18.012 1.00 94.81 114 GLU A C 1
ATOM 923 O O . GLU A 1 114 ? -17.919 -3.941 17.222 1.00 94.81 114 GLU A O 1
ATOM 928 N N . ALA A 1 115 ? -17.322 -5.171 19.013 1.00 95.56 115 ALA A N 1
ATOM 929 C CA . ALA A 1 115 ? -16.036 -4.514 19.212 1.00 95.56 115 ALA A CA 1
ATOM 930 C C . ALA A 1 115 ? -15.108 -4.767 18.015 1.00 95.56 115 ALA A C 1
ATOM 932 O O . ALA A 1 115 ? -14.526 -3.821 17.487 1.00 95.56 115 ALA A O 1
ATOM 933 N N . TYR A 1 116 ? -15.043 -6.010 17.526 1.00 95.75 116 TYR A N 1
ATOM 934 C CA . TYR A 1 116 ? -14.281 -6.378 16.336 1.00 95.75 116 TYR A CA 1
ATOM 935 C C . TYR A 1 116 ? -14.752 -5.600 15.095 1.00 95.75 116 TYR A C 1
ATOM 937 O O . TYR A 1 116 ? -13.947 -4.900 14.480 1.00 95.75 116 TYR A O 1
ATOM 945 N N . ARG A 1 117 ? -16.054 -5.600 14.771 1.00 95.25 117 ARG A N 1
ATOM 946 C CA . ARG A 1 117 ? -16.604 -4.820 13.640 1.00 95.25 117 ARG A CA 1
ATOM 947 C C . ARG A 1 117 ? -16.319 -3.318 13.769 1.00 95.25 117 ARG A C 1
ATOM 949 O O . ARG A 1 117 ? -15.941 -2.670 12.795 1.00 95.25 117 ARG A O 1
ATOM 956 N N . SER A 1 118 ? -16.439 -2.771 14.979 1.00 95.44 118 SER A N 1
ATOM 957 C CA . SER A 1 118 ? -16.103 -1.369 15.269 1.00 95.44 118 SER A CA 1
ATOM 958 C C . SER A 1 118 ? -14.616 -1.081 15.040 1.00 95.44 118 SER A C 1
ATOM 960 O O . SER A 1 118 ? -14.268 -0.077 14.427 1.00 95.44 118 SER A O 1
ATOM 962 N N . SER A 1 119 ? -13.727 -1.996 15.437 1.00 95.62 119 SER A N 1
ATOM 963 C CA . SER A 1 119 ? -12.286 -1.861 15.191 1.00 95.62 119 SER A CA 1
ATOM 964 C C . SER A 1 119 ? -11.913 -1.955 13.708 1.00 95.62 119 SER A C 1
ATOM 966 O O . SER A 1 119 ? -11.026 -1.230 13.265 1.00 95.62 119 SER A O 1
ATOM 968 N N . MET A 1 120 ? -12.638 -2.747 12.906 1.00 94.62 120 MET A N 1
ATOM 969 C CA . MET A 1 120 ? -12.472 -2.750 11.446 1.00 94.62 120 MET A CA 1
ATOM 970 C C . MET A 1 120 ? -12.757 -1.365 10.856 1.00 94.62 120 MET A C 1
ATOM 972 O O . MET A 1 120 ? -11.986 -0.871 10.033 1.00 94.62 120 MET A O 1
ATOM 976 N N . TYR A 1 121 ? -13.842 -0.719 11.302 1.00 92.19 121 TYR A N 1
ATOM 977 C CA . TYR A 1 121 ? -14.150 0.660 10.918 1.00 92.19 121 TYR A CA 1
ATOM 978 C C . TYR A 1 121 ? -13.028 1.614 11.338 1.00 92.19 121 TYR A C 1
ATOM 980 O O . TYR A 1 121 ? -12.584 2.418 10.521 1.00 92.19 121 TYR A O 1
ATOM 988 N N . CYS A 1 122 ? -12.523 1.485 12.568 1.00 94.50 122 CYS A N 1
ATOM 989 C CA . CYS A 1 122 ? -11.404 2.287 13.056 1.00 94.50 122 CYS A CA 1
ATOM 990 C C . CYS A 1 122 ? -10.174 2.175 12.143 1.00 94.50 122 CYS A C 1
ATOM 992 O O . CYS A 1 122 ? -9.653 3.199 11.709 1.00 94.50 122 CYS A O 1
ATOM 994 N N . CYS A 1 123 ? -9.759 0.966 11.759 1.00 94.31 123 CYS A N 1
ATOM 995 C CA . CYS A 1 123 ? -8.648 0.766 10.822 1.00 94.31 123 CYS A CA 1
ATOM 996 C C . CYS A 1 123 ? -8.915 1.393 9.439 1.00 94.31 123 CYS A C 1
ATOM 998 O O . CYS A 1 123 ? -8.016 1.980 8.838 1.00 94.31 123 CYS A O 1
ATOM 1000 N N . CYS A 1 124 ? -10.156 1.328 8.945 1.00 88.75 124 CYS A N 1
ATOM 1001 C CA . CYS A 1 124 ? -10.552 1.959 7.678 1.00 88.75 124 CYS A CA 1
ATOM 1002 C C . CYS A 1 124 ? -10.574 3.498 7.738 1.00 88.75 124 CYS A C 1
ATOM 1004 O O . CYS A 1 124 ? -10.637 4.151 6.697 1.00 88.75 124 CYS A O 1
ATOM 1006 N N . LYS A 1 125 ? -10.556 4.085 8.940 1.00 86.56 125 LYS A N 1
ATOM 1007 C CA . LYS A 1 125 ? -10.530 5.538 9.176 1.00 86.56 125 LYS A CA 1
ATOM 1008 C C . LYS A 1 125 ? -9.210 6.038 9.778 1.00 86.56 125 LYS A C 1
ATOM 1010 O O . LYS A 1 125 ? -9.073 7.235 9.990 1.00 86.56 125 LYS A O 1
ATOM 1015 N N . GLY A 1 126 ? -8.248 5.151 10.041 1.00 89.94 126 GLY A N 1
ATOM 1016 C CA . GLY A 1 126 ? -6.953 5.508 10.632 1.00 89.94 126 GLY A CA 1
ATOM 1017 C C . GLY A 1 126 ? -6.988 5.752 12.145 1.00 89.94 126 GLY A C 1
ATOM 1018 O O . GLY A 1 126 ? -6.111 6.427 12.682 1.00 89.94 126 GLY A O 1
ATOM 1019 N N . LEU A 1 127 ? -7.996 5.214 12.839 1.00 92.81 127 LEU A N 1
ATOM 1020 C CA . LEU A 1 127 ? -8.151 5.282 14.297 1.00 92.81 127 LEU A CA 1
ATOM 1021 C C . LEU A 1 127 ? -7.439 4.089 14.967 1.00 92.81 127 LEU A C 1
ATOM 1023 O O . LEU A 1 127 ? -8.056 3.152 15.490 1.00 92.81 127 LEU A O 1
ATOM 1027 N N . TRP A 1 128 ? -6.111 4.075 14.852 1.00 94.56 128 TRP A N 1
ATOM 1028 C CA . TRP A 1 128 ? -5.260 2.955 15.247 1.00 94.56 128 TRP A CA 1
ATOM 1029 C C . TRP A 1 128 ? -5.155 2.738 16.758 1.00 94.56 128 TRP A C 1
ATOM 1031 O O . TRP A 1 128 ? -4.960 1.594 17.173 1.00 94.56 128 TRP A O 1
ATOM 1041 N N . PHE A 1 129 ? -5.327 3.772 17.590 1.00 94.38 129 PHE A N 1
ATOM 1042 C CA . PHE A 1 129 ? -5.271 3.623 19.049 1.00 94.38 129 PHE A CA 1
ATOM 1043 C C . PHE A 1 129 ? -6.419 2.743 19.536 1.00 94.38 129 PHE A C 1
ATOM 1045 O O . PHE A 1 129 ? -6.206 1.728 20.207 1.00 94.38 129 PHE A O 1
ATOM 1052 N N . THR A 1 130 ? -7.640 3.096 19.135 1.00 95.12 130 THR A N 1
ATOM 1053 C CA . THR A 1 130 ? -8.841 2.331 19.470 1.00 95.12 130 THR A CA 1
ATOM 1054 C C . THR A 1 130 ? -8.782 0.917 18.900 1.00 95.12 130 THR A C 1
ATOM 1056 O O . THR A 1 130 ? -9.105 -0.046 19.599 1.00 95.12 130 THR A O 1
ATOM 1059 N N . ALA A 1 131 ? -8.340 0.765 17.647 1.00 96.75 131 ALA A N 1
ATOM 1060 C CA . ALA A 1 131 ? -8.201 -0.551 17.030 1.00 96.75 131 ALA A CA 1
ATOM 1061 C C . ALA A 1 131 ? -7.209 -1.441 17.797 1.00 96.75 131 ALA A C 1
ATOM 1063 O O . ALA A 1 131 ? -7.538 -2.579 18.131 1.00 96.75 131 ALA A O 1
ATOM 1064 N N . SER A 1 132 ? -6.034 -0.906 18.146 1.00 96.12 132 SER A N 1
ATOM 1065 C CA . SER A 1 132 ? -5.011 -1.636 18.900 1.00 96.12 132 SER A CA 1
ATOM 1066 C C . SER A 1 132 ? -5.503 -2.049 20.290 1.00 96.12 132 SER A C 1
ATOM 1068 O O . SER A 1 132 ? -5.278 -3.185 20.713 1.00 96.12 132 SER A O 1
ATOM 1070 N N . PHE A 1 133 ? -6.251 -1.176 20.979 1.00 95.44 133 PHE A N 1
ATOM 1071 C CA . PHE A 1 133 ? -6.906 -1.515 22.245 1.00 95.44 133 PHE A CA 1
ATOM 1072 C C . PHE A 1 133 ? -7.849 -2.718 22.100 1.00 95.44 133 PHE A C 1
ATOM 1074 O O . PHE A 1 133 ? -7.754 -3.671 22.877 1.00 95.44 133 PHE A O 1
ATOM 1081 N N . VAL A 1 134 ? -8.738 -2.691 21.103 1.00 96.50 134 VAL A N 1
ATOM 1082 C CA . VAL A 1 134 ? -9.700 -3.776 20.874 1.00 96.50 134 VAL A CA 1
ATOM 1083 C C . VAL A 1 134 ? -8.984 -5.071 20.510 1.00 96.50 134 VAL A C 1
ATOM 1085 O O . VAL A 1 134 ? -9.261 -6.098 21.125 1.00 96.50 134 VAL A O 1
ATOM 1088 N N . PHE A 1 135 ? -8.043 -5.046 19.562 1.00 96.38 135 PHE A N 1
ATOM 1089 C CA . PHE A 1 135 ? -7.330 -6.256 19.148 1.00 96.38 135 PHE A CA 1
ATOM 1090 C C . PHE A 1 135 ? -6.500 -6.862 20.271 1.00 96.38 135 PHE A C 1
ATOM 1092 O O . PHE A 1 135 ? -6.437 -8.083 20.354 1.00 96.38 135 PHE A O 1
ATOM 1099 N N . ARG A 1 136 ? -5.949 -6.051 21.182 1.00 95.31 136 ARG A N 1
ATOM 1100 C CA . ARG A 1 136 ? -5.307 -6.564 22.399 1.00 95.31 136 ARG A CA 1
ATOM 1101 C C . ARG A 1 136 ? -6.306 -7.330 23.261 1.00 95.31 136 ARG A C 1
ATOM 1103 O O . ARG A 1 136 ? -6.072 -8.486 23.577 1.00 95.31 136 ARG A O 1
ATOM 1110 N N . LYS A 1 137 ? -7.462 -6.726 23.560 1.00 95.00 137 LYS A N 1
ATOM 1111 C CA . LYS A 1 137 ? -8.510 -7.377 24.365 1.00 95.00 137 LYS A CA 1
ATOM 1112 C C . LYS A 1 137 ? -9.073 -8.639 23.718 1.00 95.00 137 LYS A C 1
ATOM 1114 O O . LYS A 1 137 ? -9.415 -9.574 24.432 1.00 95.00 137 LYS A O 1
ATOM 1119 N N . LEU A 1 138 ? -9.176 -8.671 22.392 1.00 94.19 138 LEU A N 1
ATOM 1120 C CA . LEU A 1 138 ? -9.601 -9.863 21.662 1.00 94.19 138 LEU A CA 1
ATOM 1121 C C . LEU A 1 138 ? -8.507 -10.935 21.638 1.00 94.19 138 LEU A C 1
ATOM 1123 O O . LEU A 1 138 ? -8.820 -12.102 21.833 1.00 94.19 138 LEU A O 1
ATOM 1127 N N . ALA A 1 139 ? -7.242 -10.563 21.434 1.00 92.06 139 ALA A N 1
ATOM 1128 C CA . ALA A 1 139 ? -6.129 -11.507 21.473 1.00 92.06 139 ALA A CA 1
ATOM 1129 C C . ALA A 1 139 ? -6.027 -12.189 22.846 1.00 92.06 139 ALA A C 1
ATOM 1131 O O . ALA A 1 139 ? -5.962 -13.412 22.894 1.00 92.06 139 ALA A O 1
ATOM 1132 N N . ASP A 1 140 ? -6.133 -11.420 23.936 1.00 91.12 140 ASP A N 1
ATOM 1133 C CA . ASP A 1 140 ? -6.134 -11.946 25.308 1.00 91.12 140 ASP A CA 1
ATOM 1134 C C . ASP A 1 140 ? -7.322 -12.901 25.555 1.00 91.12 140 ASP A C 1
ATOM 1136 O O . ASP A 1 140 ? -7.192 -13.918 26.229 1.00 91.12 140 ASP A O 1
ATOM 1140 N N . ALA A 1 141 ? -8.502 -12.589 25.004 1.00 90.38 141 ALA A N 1
ATOM 1141 C CA . ALA A 1 141 ? -9.712 -13.389 25.201 1.00 90.38 141 ALA A CA 1
ATOM 1142 C C . ALA A 1 141 ? -9.757 -14.679 24.356 1.00 90.38 141 ALA A C 1
ATOM 1144 O O . ALA A 1 141 ? -10.471 -15.615 24.716 1.00 90.38 141 ALA A O 1
ATOM 1145 N N . PHE A 1 142 ? -9.034 -14.733 23.231 1.00 87.06 142 PHE A N 1
ATOM 1146 C CA . PHE A 1 142 ? -9.109 -15.817 22.239 1.00 87.06 142 PHE A CA 1
ATOM 1147 C C . PHE A 1 142 ? -7.737 -16.437 21.906 1.00 87.06 142 PHE A C 1
ATOM 1149 O O . PHE A 1 142 ? -7.558 -16.995 20.822 1.00 87.06 142 PHE A O 1
ATOM 1156 N N . GLU A 1 143 ? -6.773 -16.368 22.830 1.00 80.38 143 GLU A N 1
ATOM 1157 C CA . GLU A 1 143 ? -5.381 -16.804 22.626 1.00 80.38 143 GLU A CA 1
ATOM 1158 C C . GLU A 1 143 ? -5.258 -18.263 22.142 1.00 80.38 143 GLU A C 1
ATOM 1160 O O . GLU A 1 143 ? -4.503 -18.550 21.216 1.00 80.38 143 GLU A O 1
ATOM 1165 N N . ALA A 1 144 ? -6.057 -19.180 22.696 1.00 74.25 144 ALA A N 1
ATOM 1166 C CA . ALA A 1 144 ? -6.047 -20.604 22.338 1.00 74.25 144 ALA A CA 1
ATOM 1167 C C . ALA A 1 144 ? -6.908 -20.961 21.101 1.00 74.25 144 ALA A C 1
ATOM 1169 O O . ALA A 1 144 ? -7.104 -22.137 20.797 1.00 74.25 144 ALA A O 1
ATOM 1170 N N . GLY A 1 145 ? -7.478 -19.969 20.408 1.00 75.62 145 GLY A N 1
ATOM 1171 C CA . GLY A 1 145 ? -8.419 -20.186 19.308 1.00 75.62 145 GLY A CA 1
ATOM 1172 C C . GLY A 1 145 ? -7.764 -20.436 17.946 1.00 75.62 145 GLY A C 1
ATOM 1173 O O . GLY A 1 145 ? -6.628 -20.039 17.688 1.00 75.62 145 GLY A O 1
ATOM 1174 N N . SER A 1 146 ? -8.541 -20.994 17.011 1.00 72.88 146 SER A N 1
ATOM 1175 C CA . SER A 1 146 ? -8.146 -21.187 15.604 1.00 72.88 146 SER A CA 1
ATOM 1176 C C . SER A 1 146 ? -7.902 -19.882 14.835 1.00 72.88 146 SER A C 1
ATOM 1178 O O . SER A 1 146 ? -7.364 -19.926 13.740 1.00 72.88 146 SER A O 1
ATOM 1180 N N . PHE A 1 147 ? -8.288 -18.726 15.385 1.00 79.75 147 PHE A N 1
ATOM 1181 C CA . PHE A 1 147 ? -8.075 -17.394 14.800 1.00 79.75 147 PHE A CA 1
ATOM 1182 C C . PHE A 1 147 ? -6.999 -16.577 15.536 1.00 79.75 147 PHE A C 1
ATOM 1184 O O . PHE A 1 147 ? -6.845 -15.379 15.282 1.00 79.75 147 PHE A O 1
ATOM 1191 N N . SER A 1 148 ? -6.250 -17.201 16.450 1.00 86.06 148 SER A N 1
ATOM 1192 C CA . SER A 1 148 ? -5.218 -16.538 17.257 1.00 86.06 148 SER A CA 1
ATOM 1193 C C . SER A 1 148 ? -4.149 -15.858 16.398 1.00 86.06 148 SER A C 1
ATOM 1195 O O . SER A 1 148 ? -3.761 -14.726 16.680 1.00 86.06 148 SER A O 1
ATOM 1197 N N . PHE A 1 149 ? -3.736 -16.481 15.292 1.00 88.31 149 PHE A N 1
ATOM 1198 C CA . PHE A 1 149 ? -2.765 -15.908 14.358 1.00 88.31 149 PHE A CA 1
ATOM 1199 C C . PHE A 1 149 ? -3.283 -14.635 13.6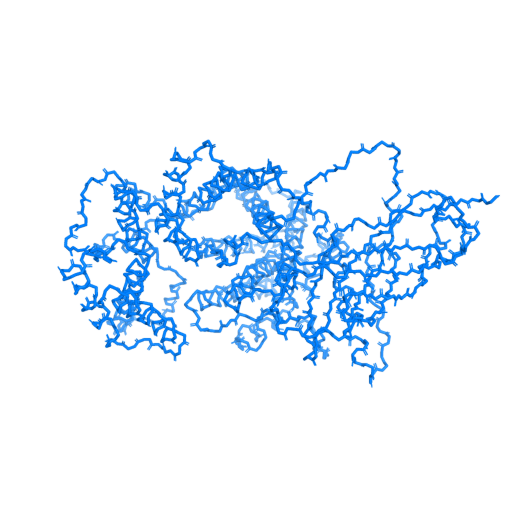61 1.00 88.31 149 PHE A C 1
ATOM 1201 O O . PHE A 1 149 ? -2.525 -13.680 13.477 1.00 88.31 149 PHE A O 1
ATOM 1208 N N . TRP A 1 150 ? -4.579 -14.582 13.330 1.00 91.50 150 TRP A N 1
ATOM 1209 C CA . TRP A 1 150 ? -5.216 -13.419 12.707 1.00 91.50 150 TRP A CA 1
ATOM 1210 C C . TRP A 1 150 ? -5.284 -12.252 13.691 1.00 91.50 150 TRP A C 1
ATOM 1212 O O . TRP A 1 150 ? -4.848 -11.145 13.377 1.00 91.50 150 TRP A O 1
ATOM 1222 N N . LEU A 1 151 ? -5.746 -12.512 14.917 1.00 92.88 151 LEU A N 1
ATOM 1223 C CA . LEU A 1 151 ? -5.791 -11.504 15.978 1.00 92.88 151 LEU A CA 1
ATOM 1224 C C . LEU A 1 151 ? -4.389 -11.018 16.365 1.00 92.88 151 LEU A C 1
ATOM 1226 O O . LEU A 1 151 ? -4.193 -9.818 16.546 1.00 92.88 151 LEU A O 1
ATOM 1230 N N . LYS A 1 152 ? -3.399 -11.916 16.417 1.00 93.12 152 LYS A N 1
ATOM 1231 C CA . LYS A 1 152 ? -1.993 -11.567 16.659 1.00 93.12 152 LYS A CA 1
ATOM 1232 C C . LYS A 1 152 ? -1.439 -10.664 15.560 1.00 93.12 152 LYS A C 1
ATOM 1234 O O . LYS A 1 152 ? -0.816 -9.652 15.874 1.00 93.12 152 LYS A O 1
ATOM 1239 N N . SER A 1 153 ? -1.702 -10.983 14.292 1.00 94.50 153 SER A N 1
ATOM 1240 C CA . SER A 1 153 ? -1.331 -10.122 13.164 1.00 94.50 153 SER A CA 1
ATOM 1241 C C . SER A 1 153 ? -1.972 -8.738 13.282 1.00 94.50 153 SER A C 1
ATOM 1243 O O . SER A 1 153 ? -1.276 -7.730 13.196 1.00 94.50 153 SER A O 1
ATOM 1245 N N . LEU A 1 154 ? -3.283 -8.667 13.537 1.00 95.94 154 LEU A N 1
ATOM 1246 C CA . LEU A 1 154 ? -4.003 -7.399 13.701 1.00 95.94 154 LEU A CA 1
ATOM 1247 C C . LEU A 1 154 ? -3.474 -6.565 14.874 1.00 95.94 154 LEU A C 1
ATOM 1249 O O . LEU A 1 154 ? -3.314 -5.349 14.746 1.00 95.94 154 LEU A O 1
ATOM 1253 N N . LEU A 1 155 ? -3.166 -7.202 16.004 1.00 95.94 155 LEU A N 1
ATOM 1254 C CA . LEU A 1 155 ? -2.573 -6.549 17.166 1.00 95.94 155 LEU A CA 1
ATOM 1255 C C . LEU A 1 155 ? -1.194 -5.968 16.837 1.00 95.94 155 LEU A C 1
ATOM 1257 O O . LEU A 1 155 ? -0.958 -4.792 17.099 1.00 95.94 155 LEU A O 1
ATOM 1261 N N . LEU A 1 156 ? -0.299 -6.766 16.247 1.00 96.00 156 LEU A N 1
ATOM 1262 C CA . LEU A 1 156 ? 1.051 -6.326 15.883 1.00 96.00 156 LEU A CA 1
ATOM 1263 C C . LEU A 1 156 ? 1.009 -5.184 14.864 1.00 96.00 156 LEU A C 1
ATOM 1265 O O . LEU A 1 156 ? 1.679 -4.169 15.052 1.00 96.00 156 LEU A O 1
ATOM 1269 N N . PHE A 1 157 ? 0.177 -5.326 13.831 1.00 96.06 157 PHE A N 1
ATOM 1270 C CA . PHE A 1 157 ? 0.038 -4.332 12.775 1.00 96.06 157 PHE A CA 1
ATOM 1271 C C . PHE A 1 157 ? -0.535 -3.013 13.307 1.00 96.06 157 PHE A C 1
ATOM 1273 O O . PHE A 1 157 ? 0.076 -1.960 13.147 1.00 96.06 157 PHE A O 1
ATOM 1280 N N . SER A 1 158 ? -1.656 -3.065 14.037 1.00 96.19 158 SER A N 1
ATOM 1281 C CA . SER A 1 158 ? -2.261 -1.865 14.635 1.00 96.19 158 SER A CA 1
ATOM 1282 C C . SER A 1 158 ? -1.357 -1.191 15.668 1.00 96.19 158 SER A C 1
ATOM 1284 O O . SER A 1 158 ? -1.343 0.034 15.740 1.00 96.19 158 SER A O 1
ATOM 1286 N N . ALA A 1 159 ? -0.586 -1.965 16.443 1.00 93.88 159 ALA A N 1
ATOM 1287 C CA . ALA A 1 159 ? 0.389 -1.434 17.390 1.00 93.88 159 ALA A CA 1
ATOM 1288 C C . ALA A 1 159 ? 1.530 -0.682 16.685 1.00 93.88 159 ALA A C 1
ATOM 1290 O O . ALA A 1 159 ? 1.998 0.328 17.200 1.00 93.88 159 ALA A O 1
ATOM 1291 N N . GLY A 1 160 ? 1.989 -1.161 15.525 1.00 94.00 160 GLY A N 1
ATOM 1292 C CA . GLY A 1 160 ? 2.970 -0.448 14.701 1.00 94.00 160 GLY A CA 1
ATOM 1293 C C . GLY A 1 160 ? 2.426 0.883 14.174 1.00 94.00 160 GLY A C 1
ATOM 1294 O O . GLY A 1 160 ? 3.065 1.919 14.339 1.00 94.00 160 GLY A O 1
ATOM 1295 N N . GLU A 1 161 ? 1.214 0.878 13.616 1.00 94.19 161 GLU A N 1
ATOM 1296 C CA . GLU A 1 161 ? 0.605 2.087 13.042 1.00 94.19 161 GLU A CA 1
ATOM 1297 C C . GLU A 1 161 ? 0.260 3.154 14.096 1.00 94.19 161 GLU A C 1
ATOM 1299 O O . GLU A 1 161 ? 0.444 4.348 13.844 1.00 94.19 161 GLU A O 1
ATOM 1304 N N . ILE A 1 162 ? -0.190 2.766 15.299 1.00 92.06 162 ILE A N 1
ATOM 1305 C CA . ILE A 1 162 ? -0.388 3.750 16.374 1.00 92.06 162 ILE A CA 1
ATOM 1306 C C . ILE A 1 162 ? 0.940 4.302 16.888 1.00 92.06 162 ILE A C 1
ATOM 1308 O O . ILE A 1 162 ? 1.030 5.501 17.137 1.00 92.06 162 ILE A O 1
ATOM 1312 N N . GLU A 1 163 ? 1.978 3.472 17.021 1.00 91.00 163 GLU A N 1
ATOM 1313 C CA . GLU A 1 163 ? 3.297 3.964 17.421 1.00 91.00 163 GLU A CA 1
ATOM 1314 C C . GLU A 1 163 ? 3.803 4.996 16.415 1.00 91.00 163 GLU A C 1
ATOM 1316 O O . GLU A 1 163 ? 4.169 6.094 16.826 1.00 91.00 163 GLU A O 1
ATOM 1321 N N . MET A 1 164 ? 3.674 4.710 15.113 1.00 89.00 164 MET A N 1
ATOM 1322 C CA . MET A 1 164 ? 3.987 5.654 14.041 1.00 89.00 164 MET A CA 1
ATOM 1323 C C . MET A 1 164 ? 3.263 6.990 14.233 1.00 89.00 164 MET A C 1
ATOM 1325 O O . MET A 1 164 ? 3.888 8.042 14.156 1.00 89.00 164 MET A O 1
ATOM 1329 N N . LYS A 1 165 ? 1.956 6.977 14.529 1.00 86.75 165 LYS A N 1
ATOM 1330 C CA . LYS A 1 165 ? 1.190 8.216 14.741 1.00 86.75 165 LYS A CA 1
ATOM 1331 C C . LYS A 1 165 ? 1.588 8.977 16.001 1.00 86.75 165 LYS A C 1
ATOM 1333 O O . LYS A 1 165 ? 1.637 10.205 15.975 1.00 86.75 165 LYS A O 1
ATOM 1338 N N . LEU A 1 166 ? 1.897 8.276 17.088 1.00 85.75 166 LEU A N 1
ATOM 1339 C CA . LEU A 1 166 ? 2.306 8.902 18.345 1.00 85.75 166 LEU A CA 1
ATOM 1340 C C . LEU A 1 166 ? 3.722 9.494 18.291 1.00 85.75 166 LEU A C 1
ATOM 1342 O O . LEU A 1 166 ? 4.020 10.363 19.107 1.00 85.75 166 LEU A O 1
ATOM 1346 N N . LEU A 1 167 ? 4.567 9.101 17.326 1.00 83.06 167 LEU A N 1
ATOM 1347 C CA . LEU A 1 167 ? 5.836 9.798 17.064 1.00 83.06 167 LEU A CA 1
ATOM 1348 C C . LEU A 1 167 ? 5.603 11.269 16.700 1.00 83.06 167 LEU A C 1
ATOM 1350 O O . LEU A 1 167 ? 6.259 12.148 17.253 1.00 83.06 167 LEU A O 1
ATOM 1354 N N . PHE A 1 168 ? 4.630 11.532 15.825 1.00 76.56 168 PHE A N 1
ATOM 1355 C CA . PHE A 1 168 ? 4.326 12.877 15.320 1.00 76.56 168 PHE A CA 1
ATOM 1356 C C . PHE A 1 168 ? 3.382 13.660 16.236 1.00 76.56 168 PHE A C 1
ATOM 1358 O O . PHE A 1 168 ? 3.444 14.886 16.296 1.00 76.56 168 PHE A O 1
ATOM 1365 N N . PHE A 1 169 ? 2.542 12.953 16.996 1.00 77.75 169 PHE A N 1
ATOM 1366 C CA . PHE A 1 169 ? 1.576 13.538 17.926 1.00 77.75 169 PHE A CA 1
ATOM 1367 C C . PHE A 1 169 ? 1.834 13.076 19.362 1.00 77.75 169 PHE A C 1
ATOM 1369 O O . PHE A 1 169 ? 0.951 12.534 20.027 1.00 77.75 169 PHE A O 1
ATOM 1376 N N . SER A 1 170 ? 3.051 13.289 19.863 1.00 73.50 170 SER A N 1
ATOM 1377 C CA . SER A 1 170 ? 3.478 12.818 21.191 1.00 73.50 170 SER A CA 1
ATOM 1378 C C . SER A 1 170 ? 2.560 13.300 22.324 1.00 73.50 170 SER A C 1
ATOM 1380 O O . SER A 1 170 ? 2.225 12.532 23.230 1.00 73.50 170 SER A O 1
ATOM 1382 N N . SER A 1 171 ? 2.062 14.532 22.222 1.00 72.56 171 SER A N 1
ATOM 1383 C CA . SER A 1 171 ? 1.106 15.155 23.145 1.00 72.56 171 SER A CA 1
ATOM 1384 C C . SER A 1 171 ? -0.278 14.482 23.156 1.00 72.56 171 SER A C 1
ATOM 1386 O O . SER A 1 171 ? -0.972 14.528 24.175 1.00 72.56 171 SER A O 1
ATOM 1388 N N . ALA A 1 172 ? -0.658 13.763 22.092 1.00 80.31 172 ALA A N 1
ATOM 1389 C CA . ALA A 1 172 ? -1.874 12.945 22.065 1.00 80.31 172 ALA A CA 1
ATOM 1390 C C . ALA A 1 172 ? -1.799 11.754 23.034 1.00 80.31 172 ALA A C 1
ATOM 1392 O O . ALA A 1 172 ? -2.825 11.329 23.571 1.00 80.31 172 ALA A O 1
ATOM 1393 N N . THR A 1 173 ? -0.591 11.245 23.307 1.00 81.25 173 THR A N 1
ATOM 1394 C CA . THR A 1 173 ? -0.363 10.082 24.180 1.00 81.25 173 THR A CA 1
ATOM 1395 C C . THR A 1 173 ? -0.979 10.285 25.558 1.00 81.25 173 THR A C 1
ATOM 1397 O O . THR A 1 173 ? -1.667 9.399 26.061 1.00 81.25 173 THR A O 1
ATOM 1400 N N . ILE A 1 174 ? -0.777 11.462 26.159 1.00 80.69 174 ILE A N 1
ATOM 1401 C CA . ILE A 1 174 ? -1.256 11.768 27.515 1.00 80.69 174 ILE A CA 1
ATOM 1402 C C . ILE A 1 174 ? -2.782 11.642 27.580 1.00 80.69 174 ILE A C 1
ATOM 1404 O O . ILE A 1 174 ? -3.311 10.998 28.486 1.00 80.69 174 ILE A O 1
ATOM 1408 N N . LYS A 1 175 ? -3.488 12.195 26.589 1.00 82.81 175 LYS A N 1
ATOM 1409 C CA . LYS A 1 175 ? -4.956 12.175 26.529 1.00 82.81 175 LYS A CA 1
ATOM 1410 C C . LYS A 1 175 ? -5.501 10.774 26.287 1.00 82.81 175 LYS A C 1
ATOM 1412 O O . LYS A 1 175 ? -6.366 10.314 27.028 1.00 82.81 175 LYS A O 1
ATOM 1417 N N . LEU A 1 176 ? -4.973 10.084 25.277 1.00 85.81 176 LEU A N 1
ATOM 1418 C CA . LEU A 1 176 ? -5.444 8.754 24.889 1.00 85.81 176 LEU A CA 1
ATOM 1419 C C . LEU A 1 176 ? -5.193 7.721 25.998 1.00 85.81 176 LEU A C 1
ATOM 1421 O O . LEU A 1 176 ? -6.077 6.934 26.336 1.00 85.81 176 LEU A O 1
ATOM 1425 N N . VAL A 1 177 ? -4.012 7.757 26.624 1.00 85.12 177 VAL A N 1
ATOM 1426 C CA . VAL A 1 177 ? -3.677 6.878 27.755 1.00 85.12 177 VAL A CA 1
ATOM 1427 C C . VAL A 1 177 ? -4.462 7.260 29.011 1.00 85.12 177 VAL A C 1
ATOM 1429 O O . VAL A 1 177 ? -4.878 6.370 29.754 1.00 85.12 177 VAL A O 1
ATOM 1432 N N . GLY A 1 178 ? -4.693 8.554 29.250 1.00 84.56 178 GLY A N 1
ATOM 1433 C CA . GLY A 1 178 ? -5.546 9.030 30.340 1.00 84.56 178 GLY A CA 1
ATOM 1434 C C . GLY A 1 178 ? -6.961 8.457 30.245 1.00 84.56 178 GLY A C 1
ATOM 1435 O O . GLY A 1 178 ? -7.429 7.814 31.183 1.00 84.56 178 GLY A O 1
ATOM 1436 N N . GLU A 1 179 ? -7.603 8.587 29.083 1.00 85.25 179 GLU A N 1
ATOM 1437 C CA . GLU A 1 179 ? -8.941 8.037 28.826 1.00 85.25 179 GLU A CA 1
ATOM 1438 C C . GLU A 1 179 ? -8.976 6.504 28.923 1.00 85.25 179 GLU A C 1
ATOM 1440 O O . GLU A 1 179 ? -9.941 5.918 29.424 1.00 85.25 179 GLU A O 1
ATOM 1445 N N . LEU A 1 180 ? -7.909 5.825 28.486 1.00 85.25 180 LEU A N 1
ATOM 1446 C CA . LEU A 1 180 ? -7.798 4.375 28.622 1.00 85.25 180 LEU A CA 1
ATOM 1447 C C . LEU A 1 180 ? -7.872 3.943 30.096 1.00 85.25 180 LEU A C 1
ATOM 1449 O O . LEU A 1 180 ? -8.581 2.980 30.394 1.00 85.25 180 LEU A O 1
ATOM 1453 N N . LYS A 1 181 ? -7.200 4.678 30.996 1.00 83.62 181 LYS A N 1
ATOM 1454 C CA . LYS A 1 181 ? -7.136 4.410 32.444 1.00 83.62 181 LYS A CA 1
ATOM 1455 C C . LYS A 1 181 ? -8.394 4.815 33.219 1.00 83.62 181 LYS A C 1
ATOM 1457 O O . LYS A 1 181 ? -8.607 4.292 34.306 1.00 83.62 181 LYS A O 1
ATOM 1462 N N . MET A 1 182 ? -9.219 5.723 32.699 1.00 80.25 182 MET A N 1
ATOM 1463 C CA . MET A 1 182 ? -10.453 6.132 33.379 1.00 80.25 182 MET A CA 1
ATOM 1464 C C . MET A 1 182 ? -11.501 5.006 33.365 1.00 80.25 182 MET A C 1
ATOM 1466 O O . MET A 1 182 ? -11.802 4.452 32.311 1.00 80.25 182 MET A O 1
ATOM 1470 N N . GLU A 1 183 ? -12.092 4.674 34.515 1.00 60.62 183 GLU A N 1
ATOM 1471 C CA . GLU A 1 183 ? -13.116 3.614 34.640 1.00 60.62 183 GLU A CA 1
ATOM 1472 C C . GLU A 1 183 ? -14.569 4.108 34.474 1.00 60.62 183 GLU A C 1
ATOM 1474 O O . GLU A 1 183 ? -15.514 3.345 34.666 1.00 60.62 183 GLU A O 1
ATOM 1479 N N . GLY A 1 184 ? -14.773 5.368 34.079 1.00 54.50 184 GLY A N 1
ATOM 1480 C CA . GLY A 1 184 ? -16.111 5.934 33.892 1.00 54.50 184 GLY A CA 1
ATOM 1481 C C . GLY A 1 184 ? -16.880 5.301 32.725 1.00 54.50 184 GLY A C 1
ATOM 1482 O O . GLY A 1 184 ? -16.380 5.236 31.601 1.00 54.50 184 GLY A O 1
ATOM 1483 N N . ASP A 1 185 ? -18.122 4.873 32.978 1.00 51.75 185 ASP A N 1
ATOM 1484 C CA . ASP A 1 185 ? -19.098 4.626 31.911 1.00 51.75 185 ASP A CA 1
ATOM 1485 C C . ASP A 1 185 ? -19.460 5.961 31.236 1.00 51.75 185 ASP A C 1
ATOM 1487 O O . ASP A 1 185 ? -19.433 6.999 31.892 1.00 51.75 185 ASP A O 1
ATOM 1491 N N . LEU A 1 186 ? -19.774 5.922 29.931 1.00 52.00 186 LEU A N 1
ATOM 1492 C CA . LEU A 1 186 ? -20.136 7.057 29.058 1.00 52.00 186 LEU A CA 1
ATOM 1493 C C . LEU A 1 186 ? -20.945 8.156 29.788 1.00 52.00 186 LEU A C 1
ATOM 1495 O O . LEU A 1 186 ? -22.181 8.154 29.758 1.00 52.00 186 LEU A O 1
ATOM 1499 N N . SER A 1 187 ? -20.246 9.113 30.403 1.00 44.94 187 SER A N 1
ATOM 1500 C CA . SER A 1 187 ? -20.842 10.336 30.942 1.00 44.94 187 SER A CA 1
ATOM 1501 C C . SER A 1 187 ? -21.464 11.134 29.791 1.00 44.94 187 SER A C 1
ATOM 1503 O O . SER A 1 187 ? -21.100 10.948 28.629 1.00 44.94 187 SER A O 1
ATOM 1505 N N . GLU A 1 188 ? -22.476 11.940 30.100 1.00 42.03 188 GLU A N 1
ATOM 1506 C CA . GLU A 1 188 ? -23.477 12.525 29.192 1.00 42.03 188 GLU A CA 1
ATOM 1507 C C . GLU A 1 188 ? -22.928 13.228 27.938 1.00 42.03 188 GLU A C 1
ATOM 1509 O O . GLU A 1 188 ? -23.623 13.288 26.919 1.00 42.03 188 GLU A O 1
ATOM 1514 N N . ASP A 1 189 ? -21.661 13.625 27.940 1.00 47.38 189 ASP A N 1
ATOM 1515 C CA . ASP A 1 189 ? -20.983 14.221 26.800 1.00 47.38 189 ASP A CA 1
ATOM 1516 C C . ASP A 1 189 ? -20.358 13.161 25.876 1.00 47.38 189 ASP A C 1
ATOM 1518 O O . ASP A 1 189 ? -19.150 12.921 25.838 1.00 47.38 189 ASP A O 1
ATOM 1522 N N . LEU A 1 190 ? -21.205 12.583 25.012 1.00 48.97 190 LEU A N 1
ATOM 1523 C CA . LEU A 1 190 ? -20.801 11.865 23.781 1.00 48.97 190 LEU A CA 1
ATOM 1524 C C . LEU A 1 190 ? -19.846 12.682 22.889 1.00 48.97 190 LEU A C 1
ATOM 1526 O O . LEU A 1 190 ? -19.237 12.151 21.961 1.00 48.97 190 LEU A O 1
ATOM 1530 N N . TYR A 1 191 ? -19.737 13.977 23.166 1.00 51.06 191 TYR A N 1
ATOM 1531 C CA . TYR A 1 191 ? -18.916 14.933 22.466 1.00 51.06 191 TYR A CA 1
ATOM 1532 C C . TYR A 1 191 ? -17.822 15.430 23.405 1.00 51.06 191 TYR A C 1
ATOM 1534 O O . TYR A 1 191 ? -18.118 16.113 24.378 1.00 51.06 191 TYR A O 1
ATOM 1542 N N . CYS A 1 192 ? -16.558 15.132 23.105 1.00 45.47 192 CYS A N 1
ATOM 1543 C CA . CYS A 1 192 ? -15.462 15.814 23.782 1.00 45.47 192 CYS A CA 1
ATOM 1544 C C . CYS A 1 192 ? -15.609 17.327 23.555 1.00 45.47 192 CYS A C 1
ATOM 1546 O O . CYS A 1 192 ? -15.706 17.789 22.412 1.00 45.47 192 CYS A O 1
ATOM 1548 N N . ASN A 1 193 ? -15.646 18.097 24.641 1.00 44.38 193 ASN A N 1
ATOM 1549 C CA . ASN A 1 193 ? -15.403 19.527 24.568 1.00 44.38 193 ASN A CA 1
ATOM 1550 C C . ASN A 1 193 ? -13.896 19.682 24.350 1.00 44.38 193 ASN A C 1
ATOM 1552 O O . ASN A 1 193 ? -13.116 19.404 25.255 1.00 44.38 193 ASN A O 1
ATOM 1556 N N . GLU A 1 194 ? -13.493 20.026 23.124 1.00 46.31 194 GLU A N 1
ATOM 1557 C CA . GLU A 1 194 ? -12.132 20.495 22.854 1.00 46.31 194 GLU A CA 1
ATOM 1558 C C . GLU A 1 194 ? -11.883 21.689 23.780 1.00 46.31 194 GLU A C 1
ATOM 1560 O O . GLU A 1 194 ? -12.592 22.691 23.699 1.00 46.31 194 GLU A O 1
ATOM 1565 N N . THR A 1 195 ? -10.942 21.559 24.709 1.00 43.12 195 THR A N 1
ATOM 1566 C CA . THR A 1 195 ? -10.422 22.707 25.453 1.00 43.12 195 THR A CA 1
ATOM 1567 C C . THR A 1 195 ? -9.487 23.497 24.543 1.00 43.12 195 THR A C 1
ATOM 1569 O O . THR A 1 195 ? -8.787 22.885 23.744 1.00 43.12 195 THR A O 1
ATOM 1572 N N . ASP A 1 196 ? -9.411 24.825 24.668 1.00 38.84 196 ASP A N 1
ATOM 1573 C CA . ASP A 1 196 ? -8.552 25.675 23.814 1.00 38.84 196 ASP A CA 1
ATOM 1574 C C . ASP A 1 196 ? -7.065 25.253 23.809 1.00 38.84 196 ASP A C 1
ATOM 1576 O O . ASP A 1 196 ? -6.356 25.477 22.829 1.00 38.84 196 ASP A O 1
ATOM 1580 N N . ALA A 1 197 ? -6.606 24.538 24.844 1.00 39.78 197 ALA A N 1
ATOM 1581 C CA . ALA A 1 197 ? -5.284 23.899 24.916 1.00 39.78 197 ALA A CA 1
ATOM 1582 C C . ALA A 1 197 ? -5.060 22.752 23.898 1.00 39.78 197 ALA A C 1
ATOM 1584 O O . ALA A 1 197 ? -3.942 22.265 23.741 1.00 39.78 197 ALA A O 1
ATOM 1585 N N . ASP A 1 198 ? -6.107 22.297 23.208 1.00 44.31 198 ASP A N 1
ATOM 1586 C CA . ASP A 1 198 ? -6.073 21.216 22.214 1.00 44.31 198 ASP A CA 1
ATOM 1587 C C . ASP A 1 198 ? -5.692 21.720 20.818 1.00 44.31 198 ASP A C 1
ATOM 1589 O O . ASP A 1 198 ? -5.303 20.922 19.964 1.00 44.31 198 ASP A O 1
ATOM 1593 N N . SER A 1 199 ? -5.784 23.036 20.603 1.00 44.50 199 SER A N 1
ATOM 1594 C CA . SER A 1 199 ? -5.393 23.718 19.365 1.00 44.50 199 SER A CA 1
ATOM 1595 C C . SER A 1 199 ? -3.873 23.890 19.229 1.00 44.50 199 SER A C 1
ATOM 1597 O O . SER A 1 199 ? -3.361 24.049 18.124 1.00 44.50 199 SER A O 1
ATOM 1599 N N . THR A 1 200 ? -3.140 23.779 20.339 1.00 44.56 200 THR A N 1
ATOM 1600 C CA . THR A 1 200 ? -1.682 23.927 20.433 1.00 44.56 200 THR A CA 1
ATOM 1601 C C . THR A 1 200 ? -1.022 22.606 20.830 1.00 44.56 200 THR A C 1
ATOM 1603 O O . THR A 1 200 ? -0.216 22.523 21.756 1.00 44.56 200 THR A O 1
ATOM 1606 N N . LEU A 1 201 ? -1.352 21.524 20.118 1.00 50.50 201 LEU A N 1
ATOM 1607 C CA . LEU A 1 201 ? -0.569 20.292 20.217 1.00 50.50 201 LEU A CA 1
ATOM 1608 C C . LEU A 1 201 ? 0.853 20.600 19.733 1.00 50.50 201 LEU A C 1
ATOM 1610 O O . LEU A 1 201 ? 1.060 20.914 18.563 1.00 50.50 201 LEU A O 1
ATOM 1614 N N . SER A 1 202 ? 1.822 20.536 20.652 1.00 42.78 202 SER A N 1
ATOM 1615 C CA . SER A 1 202 ? 3.245 20.685 20.337 1.00 42.78 202 SER A CA 1
ATOM 1616 C C . SER A 1 202 ? 3.613 19.654 19.269 1.00 42.78 202 SER A C 1
ATOM 1618 O O . SER A 1 202 ? 3.628 18.447 19.530 1.00 42.78 202 SER A O 1
ATOM 1620 N N . ARG A 1 203 ? 3.813 20.148 18.044 1.00 51.84 203 ARG A N 1
ATOM 1621 C CA . ARG A 1 203 ? 4.320 19.390 16.902 1.00 51.84 203 ARG A CA 1
ATOM 1622 C C . ARG A 1 203 ? 5.742 18.966 17.252 1.00 51.84 203 ARG A C 1
ATOM 1624 O O . ARG A 1 203 ? 6.511 19.799 17.730 1.00 51.84 203 ARG A O 1
ATOM 1631 N N . SER A 1 204 ? 6.104 17.701 17.036 1.00 52.06 204 SER A N 1
ATOM 1632 C CA . SER A 1 204 ? 7.529 17.360 17.070 1.00 52.06 204 SER A CA 1
ATOM 1633 C C . SER A 1 204 ? 8.199 18.157 15.944 1.00 52.06 204 SER A C 1
ATOM 1635 O O . SER A 1 204 ? 7.761 18.102 14.796 1.00 52.06 204 SER A O 1
ATOM 1637 N N . SER A 1 205 ? 9.180 18.989 16.293 1.00 53.12 205 SER A N 1
ATOM 1638 C CA . SER A 1 205 ? 9.788 19.936 15.352 1.00 53.12 205 SER A CA 1
ATOM 1639 C C . SER A 1 205 ? 10.786 19.268 14.407 1.00 53.12 205 SER A C 1
ATOM 1641 O O . SER A 1 205 ? 11.046 19.791 13.327 1.00 53.12 205 SER A O 1
ATOM 1643 N N . GLU A 1 206 ? 11.318 18.100 14.774 1.00 62.94 206 GLU A N 1
ATOM 1644 C CA . GLU A 1 206 ? 12.434 17.478 14.065 1.00 62.94 206 GLU A CA 1
ATOM 1645 C C . GLU A 1 206 ? 12.178 15.987 13.813 1.00 62.94 206 GLU A C 1
ATOM 1647 O O . GLU A 1 206 ? 11.781 15.243 14.709 1.00 62.94 206 GLU A O 1
ATOM 1652 N N . LEU A 1 207 ? 12.410 15.561 12.565 1.00 67.38 207 LEU A N 1
ATOM 1653 C CA . LEU A 1 207 ? 12.418 14.152 12.138 1.00 67.38 207 LEU A CA 1
ATOM 1654 C C . LEU A 1 207 ? 13.651 13.395 12.675 1.00 67.38 207 LEU A C 1
ATOM 1656 O O . LEU A 1 207 ? 13.710 12.162 12.610 1.00 67.38 207 LEU A O 1
ATOM 1660 N N . HIS A 1 208 ? 14.637 14.131 13.196 1.00 64.62 208 HIS A N 1
ATOM 1661 C CA . HIS A 1 208 ? 15.873 13.594 13.741 1.00 64.62 208 HIS A CA 1
ATOM 1662 C C . HIS A 1 208 ? 15.586 12.657 14.924 1.00 64.62 208 HIS A C 1
ATOM 1664 O O . HIS A 1 208 ? 14.844 12.976 15.851 1.00 64.62 208 HIS A O 1
ATOM 1670 N N . GLY A 1 209 ? 16.156 11.450 14.875 1.00 70.88 209 GLY A N 1
ATOM 1671 C CA . GLY A 1 209 ? 15.980 10.430 15.917 1.00 70.88 209 GLY A CA 1
ATOM 1672 C C . GLY A 1 209 ? 14.739 9.535 15.779 1.00 70.88 209 GLY A C 1
ATOM 1673 O O . GLY A 1 209 ? 14.535 8.655 16.618 1.00 70.88 209 GLY A O 1
ATOM 1674 N N . PHE A 1 210 ? 13.923 9.684 14.726 1.00 81.38 210 PHE A N 1
ATOM 1675 C CA . PHE A 1 210 ? 12.799 8.766 14.461 1.00 81.38 210 PHE A CA 1
ATOM 1676 C C . PHE A 1 210 ? 13.204 7.462 13.769 1.00 81.38 210 PHE A C 1
ATOM 1678 O O . PHE A 1 210 ? 12.452 6.491 13.832 1.00 81.38 210 PHE A O 1
ATOM 1685 N N . GLN A 1 211 ? 14.400 7.406 13.177 1.00 83.69 211 GLN A N 1
ATOM 1686 C CA . GLN A 1 211 ? 14.917 6.252 12.436 1.00 83.69 211 GLN A CA 1
ATOM 1687 C C . GLN A 1 211 ? 14.779 4.933 13.209 1.00 83.69 211 GLN A C 1
ATOM 1689 O O . GLN A 1 211 ? 14.136 4.004 12.723 1.00 83.69 211 GLN A O 1
ATOM 1694 N N . ALA A 1 212 ? 15.358 4.849 14.412 1.00 87.06 212 ALA A N 1
ATOM 1695 C CA . ALA A 1 212 ? 15.364 3.613 15.197 1.00 87.06 212 ALA A CA 1
ATOM 1696 C C . ALA A 1 212 ? 13.936 3.127 15.487 1.00 87.06 212 ALA A C 1
ATOM 1698 O O . ALA A 1 212 ? 13.622 1.956 15.299 1.00 87.06 212 ALA A O 1
ATOM 1699 N N . LYS A 1 213 ? 13.036 4.056 15.828 1.00 90.50 213 LYS A N 1
ATOM 1700 C CA . LYS A 1 213 ? 11.632 3.744 16.110 1.00 90.50 213 LYS A CA 1
ATOM 1701 C C . LYS A 1 213 ? 10.879 3.286 14.858 1.00 90.50 213 LYS A C 1
ATOM 1703 O O . LYS A 1 213 ? 10.096 2.347 14.928 1.00 90.50 213 LYS A O 1
ATOM 1708 N N . ILE A 1 214 ? 11.124 3.902 13.699 1.00 91.06 214 ILE A N 1
ATOM 1709 C CA . ILE A 1 214 ? 10.515 3.475 12.426 1.00 91.06 214 ILE A CA 1
ATOM 1710 C C . ILE A 1 214 ? 11.044 2.100 12.001 1.00 91.06 214 ILE A C 1
ATOM 1712 O O . ILE A 1 214 ? 10.267 1.274 11.520 1.00 91.06 214 ILE A O 1
ATOM 1716 N N . SER A 1 215 ? 12.324 1.814 12.245 1.00 91.12 215 SER A N 1
ATOM 1717 C CA . SER A 1 215 ? 12.903 0.481 12.051 1.00 91.12 215 SER A CA 1
ATOM 1718 C C . SER A 1 215 ? 12.217 -0.570 12.936 1.00 91.12 215 SER A C 1
ATOM 1720 O O . SER A 1 215 ? 11.800 -1.619 12.440 1.00 91.12 215 SER A O 1
ATOM 1722 N N . ASP A 1 216 ? 11.977 -0.261 14.214 1.00 92.69 216 ASP A N 1
ATOM 1723 C CA . ASP A 1 216 ? 11.245 -1.145 15.132 1.00 92.69 216 ASP A CA 1
ATOM 1724 C C . ASP A 1 216 ? 9.789 -1.374 14.683 1.00 92.69 216 ASP A C 1
ATOM 1726 O O . ASP A 1 216 ? 9.285 -2.504 14.709 1.00 92.69 216 ASP A O 1
ATOM 1730 N N . ILE A 1 217 ? 9.109 -0.321 14.211 1.00 94.00 217 ILE A N 1
ATOM 1731 C CA . ILE A 1 217 ? 7.757 -0.409 13.632 1.00 94.00 217 ILE A CA 1
ATOM 1732 C C . ILE A 1 217 ? 7.760 -1.297 12.379 1.00 94.00 217 ILE A C 1
ATOM 1734 O O . ILE A 1 217 ? 6.854 -2.120 12.197 1.00 94.00 217 ILE A O 1
ATOM 1738 N N . CYS A 1 218 ? 8.782 -1.179 11.530 1.00 93.88 218 CYS A N 1
ATOM 1739 C CA . CYS A 1 218 ? 8.970 -2.039 10.366 1.00 93.88 218 CYS A CA 1
ATOM 1740 C C . CYS A 1 218 ? 9.133 -3.508 10.786 1.00 93.88 218 CYS A C 1
ATOM 1742 O O . CYS A 1 218 ? 8.415 -4.378 10.288 1.00 93.88 218 CYS A O 1
ATOM 1744 N N . GLY A 1 219 ? 9.987 -3.784 11.777 1.00 92.81 219 GLY A N 1
ATOM 1745 C CA . GLY A 1 219 ? 10.157 -5.123 12.347 1.00 92.81 219 GLY A CA 1
ATOM 1746 C C . GLY A 1 219 ? 8.847 -5.702 12.888 1.00 92.81 219 GLY A C 1
ATOM 1747 O O . GLY A 1 219 ? 8.509 -6.857 12.622 1.00 92.81 219 GLY A O 1
ATOM 1748 N N . ARG A 1 220 ? 8.036 -4.891 13.575 1.00 93.81 220 ARG A N 1
ATOM 1749 C CA . ARG A 1 220 ? 6.712 -5.310 14.060 1.00 93.81 220 ARG A CA 1
ATOM 1750 C C . ARG A 1 220 ? 5.725 -5.600 12.927 1.00 93.81 220 ARG A C 1
ATOM 1752 O O . ARG A 1 220 ? 4.950 -6.553 13.023 1.00 93.81 220 ARG A O 1
ATOM 1759 N N . THR A 1 221 ? 5.766 -4.816 11.854 1.00 94.19 221 THR A N 1
ATOM 1760 C CA . THR A 1 221 ? 4.949 -5.029 10.648 1.00 94.19 221 THR A CA 1
ATOM 1761 C C . THR A 1 221 ? 5.303 -6.359 9.980 1.00 94.19 221 THR A C 1
ATOM 1763 O O . THR A 1 221 ? 4.413 -7.137 9.632 1.00 94.19 221 THR A O 1
ATOM 1766 N N . LEU A 1 222 ? 6.594 -6.689 9.900 1.00 91.69 222 LEU A N 1
ATOM 1767 C CA . LEU A 1 222 ? 7.058 -7.988 9.416 1.00 91.69 222 LEU A CA 1
ATOM 1768 C C . LEU A 1 222 ? 6.579 -9.141 10.315 1.00 91.69 222 LEU A C 1
ATOM 1770 O O . LEU A 1 222 ? 6.110 -10.164 9.817 1.00 91.69 222 LEU A O 1
ATOM 1774 N N . LEU A 1 223 ? 6.622 -8.970 11.641 1.00 92.62 223 LEU A N 1
ATOM 1775 C CA . LEU A 1 223 ? 6.094 -9.962 12.584 1.00 92.62 223 LEU A CA 1
ATOM 1776 C C . LEU A 1 223 ? 4.585 -10.192 12.420 1.00 92.62 223 LEU A C 1
ATOM 1778 O O . LEU A 1 223 ? 4.129 -11.326 12.576 1.00 92.62 223 LEU A O 1
ATOM 1782 N N . ALA A 1 224 ? 3.813 -9.154 12.082 1.00 93.19 224 ALA A N 1
ATOM 1783 C CA . ALA A 1 224 ? 2.395 -9.307 11.764 1.00 93.19 224 ALA A CA 1
ATOM 1784 C C . ALA A 1 224 ? 2.198 -10.231 10.549 1.00 93.19 224 ALA A C 1
ATOM 1786 O O . ALA A 1 224 ? 1.411 -11.175 10.608 1.00 93.19 224 ALA A O 1
ATOM 1787 N N . ASN A 1 225 ? 2.988 -10.036 9.489 1.00 90.81 225 ASN A N 1
ATOM 1788 C CA . ASN A 1 225 ? 2.963 -10.903 8.310 1.00 90.81 225 ASN A CA 1
ATOM 1789 C C . ASN A 1 225 ? 3.364 -12.354 8.639 1.00 90.81 225 ASN A C 1
ATOM 1791 O O . ASN A 1 225 ? 2.720 -13.306 8.195 1.00 90.81 225 ASN A O 1
ATOM 1795 N N . ASN A 1 226 ? 4.396 -12.532 9.470 1.00 88.94 226 ASN A N 1
ATOM 1796 C CA . ASN A 1 226 ? 4.860 -13.853 9.904 1.00 88.94 226 ASN A CA 1
ATOM 1797 C C . ASN A 1 226 ? 3.797 -14.600 10.721 1.00 88.94 226 ASN A C 1
ATOM 1799 O O . ASN A 1 226 ? 3.670 -15.817 10.594 1.00 88.94 226 ASN A O 1
ATOM 1803 N N . ALA A 1 227 ? 2.993 -13.886 11.517 1.00 89.50 227 ALA A N 1
ATOM 1804 C CA . ALA A 1 227 ? 1.870 -14.490 12.226 1.00 89.50 227 ALA A CA 1
ATOM 1805 C C . ALA A 1 227 ? 0.846 -15.090 11.244 1.00 89.50 227 ALA A C 1
ATOM 1807 O O . ALA A 1 227 ? 0.428 -16.229 11.434 1.00 89.50 227 ALA A O 1
ATOM 1808 N N . LEU A 1 228 ? 0.511 -14.399 10.148 1.00 87.88 228 LEU A N 1
ATOM 1809 C CA . LEU A 1 228 ? -0.378 -14.953 9.114 1.00 87.88 228 LEU A CA 1
ATOM 1810 C C . LEU A 1 228 ? 0.242 -16.155 8.392 1.00 87.88 228 LEU A C 1
ATOM 1812 O O . LEU A 1 228 ? -0.455 -17.121 8.087 1.00 87.88 228 LEU A O 1
ATOM 1816 N N . ALA A 1 229 ? 1.555 -16.119 8.158 1.00 82.06 229 ALA A N 1
ATOM 1817 C CA . ALA A 1 229 ? 2.290 -17.205 7.512 1.00 82.06 229 ALA A CA 1
ATOM 1818 C C . ALA A 1 229 ? 2.321 -18.503 8.337 1.00 82.06 229 ALA A C 1
ATOM 1820 O O . ALA A 1 229 ? 2.466 -19.577 7.768 1.00 82.06 229 ALA A O 1
ATOM 1821 N N . SER A 1 230 ? 2.180 -18.419 9.665 1.00 77.62 230 SER A N 1
ATOM 1822 C CA . SER A 1 230 ? 2.140 -19.597 10.544 1.00 77.62 230 SER A CA 1
ATOM 1823 C C . SER A 1 230 ? 0.804 -20.352 10.548 1.00 77.62 230 SER A C 1
ATOM 1825 O O . SER A 1 230 ? 0.669 -21.344 11.263 1.00 77.62 230 SER A O 1
ATOM 1827 N N . SER A 1 231 ? -0.191 -19.902 9.777 1.00 72.38 231 SER A N 1
ATOM 1828 C CA . SER A 1 231 ? -1.470 -20.607 9.661 1.00 72.38 231 SER A CA 1
ATOM 1829 C C . SER A 1 231 ? -1.292 -21.950 8.935 1.00 72.38 231 SER A C 1
ATOM 1831 O O . SER A 1 231 ? -0.674 -22.034 7.880 1.00 72.38 231 SER A O 1
ATOM 1833 N N . ALA A 1 232 ? -1.812 -23.029 9.532 1.00 53.22 232 ALA A N 1
ATOM 1834 C CA . ALA A 1 232 ? -1.700 -24.389 8.991 1.00 53.22 232 ALA A CA 1
ATOM 1835 C C . ALA A 1 232 ? -2.714 -24.684 7.864 1.00 53.22 232 ALA A C 1
ATOM 1837 O O . ALA A 1 232 ? -2.581 -25.682 7.156 1.00 53.22 232 ALA A O 1
ATOM 1838 N N . SER A 1 233 ? -3.740 -23.839 7.708 1.00 55.62 233 SER A N 1
ATOM 1839 C CA . SER A 1 233 ? -4.783 -23.955 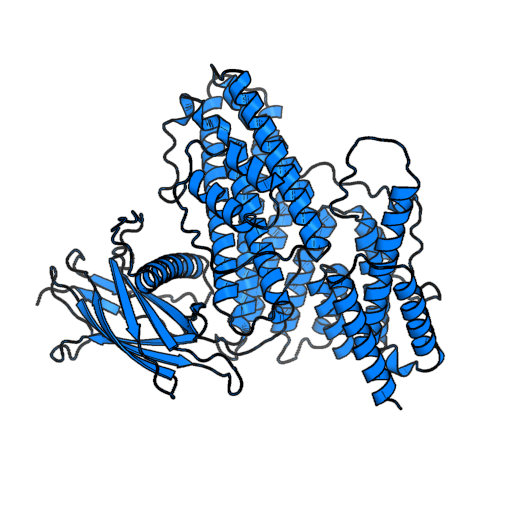6.689 1.00 55.62 233 SER A CA 1
ATOM 1840 C C . SER A 1 233 ? -4.414 -23.124 5.457 1.00 55.62 233 SER A C 1
ATOM 1842 O O . SER A 1 233 ? -4.525 -21.909 5.500 1.00 55.62 233 SER A O 1
ATOM 1844 N N . SER A 1 234 ? -3.965 -23.820 4.408 1.00 52.47 234 SER A N 1
ATOM 1845 C CA . SER A 1 234 ? -3.746 -23.398 3.012 1.00 52.47 234 SER A CA 1
ATOM 1846 C C . SER A 1 234 ? -2.968 -22.090 2.738 1.00 52.47 234 SER A C 1
ATOM 1848 O O . SER A 1 234 ? -3.290 -21.005 3.213 1.00 52.47 234 SER A O 1
ATOM 1850 N N . ASP A 1 235 ? -1.971 -22.167 1.846 1.00 57.12 235 ASP A N 1
ATOM 1851 C CA . ASP A 1 235 ? -1.118 -21.043 1.410 1.00 57.12 235 ASP A CA 1
ATOM 1852 C C . ASP A 1 235 ? -1.884 -19.858 0.762 1.00 57.12 235 ASP A C 1
ATOM 1854 O O . ASP A 1 235 ? -1.280 -18.834 0.430 1.00 57.12 235 ASP A O 1
ATOM 1858 N N . HIS A 1 236 ? -3.210 -19.958 0.596 1.00 65.00 236 HIS A N 1
ATOM 1859 C CA . HIS A 1 236 ? -4.018 -19.042 -0.210 1.00 65.00 236 HIS A CA 1
ATOM 1860 C C . HIS A 1 236 ? -5.069 -18.217 0.558 1.00 65.00 236 HIS A C 1
ATOM 1862 O O . HIS A 1 236 ? -5.668 -17.323 -0.042 1.00 65.00 236 HIS A O 1
ATOM 1868 N N . ASP A 1 237 ? -5.281 -18.451 1.860 1.00 72.62 237 ASP A N 1
ATOM 1869 C CA . ASP A 1 237 ? -6.383 -17.816 2.611 1.00 72.62 237 ASP A CA 1
ATOM 1870 C C . ASP A 1 237 ? -6.107 -16.352 3.016 1.00 72.62 237 ASP A C 1
ATOM 1872 O O . ASP A 1 237 ? -7.039 -15.573 3.214 1.00 72.62 237 ASP A O 1
ATOM 1876 N N . PHE A 1 238 ? -4.828 -15.951 3.088 1.00 82.62 238 PHE A N 1
ATOM 1877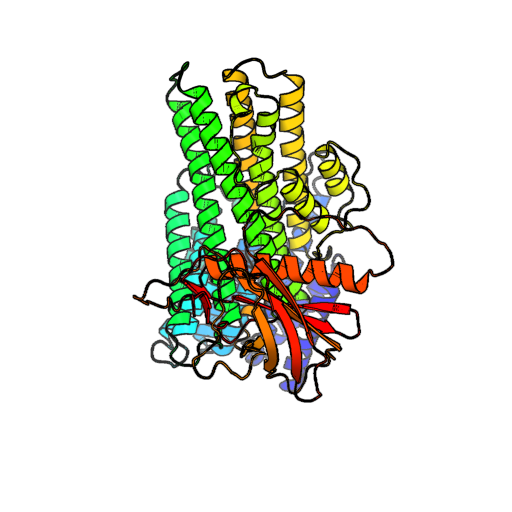 C CA . PHE A 1 238 ? -4.393 -14.602 3.499 1.00 82.62 238 PHE A CA 1
ATOM 1878 C C . PHE A 1 238 ? -3.569 -13.861 2.443 1.00 82.62 238 PHE A C 1
ATOM 1880 O O . PHE A 1 238 ? -2.780 -12.978 2.783 1.00 82.62 238 PHE A O 1
ATOM 1887 N N . VAL A 1 239 ? -3.694 -14.220 1.163 1.00 83.75 239 VAL A N 1
ATOM 1888 C CA . VAL A 1 239 ? -2.833 -13.669 0.098 1.00 83.75 239 VAL A CA 1
ATOM 1889 C C . VAL A 1 239 ? -2.910 -12.145 0.046 1.00 83.75 239 VAL A C 1
ATOM 1891 O O . VAL A 1 239 ? -1.873 -11.484 0.079 1.00 83.75 239 VAL A O 1
ATOM 1894 N N . PHE A 1 240 ? -4.123 -11.581 0.058 1.00 87.75 240 PHE A N 1
ATOM 1895 C CA . PHE A 1 240 ? -4.311 -10.130 0.060 1.00 87.75 240 PHE A CA 1
ATOM 1896 C C . PHE A 1 240 ? -3.654 -9.475 1.279 1.00 87.75 240 PHE A C 1
ATOM 1898 O O . PHE A 1 240 ? -2.907 -8.509 1.143 1.00 87.75 240 PHE A O 1
ATOM 1905 N N . GLN A 1 241 ? -3.921 -9.997 2.479 1.00 90.75 241 GLN A N 1
ATOM 1906 C CA . GLN A 1 241 ? -3.450 -9.419 3.736 1.00 90.75 241 GLN A CA 1
ATOM 1907 C C . GLN A 1 241 ? -1.928 -9.480 3.832 1.00 90.75 241 GLN A C 1
ATOM 1909 O O . GLN A 1 241 ? -1.299 -8.481 4.174 1.00 90.75 241 GLN A O 1
ATOM 1914 N N . ARG A 1 242 ? -1.333 -10.629 3.493 1.00 89.12 242 ARG A N 1
ATOM 1915 C CA . ARG A 1 242 ? 0.121 -10.821 3.497 1.00 89.12 242 ARG A CA 1
ATOM 1916 C C . ARG A 1 242 ? 0.799 -9.908 2.485 1.00 89.12 242 ARG A C 1
ATOM 1918 O O . ARG A 1 242 ? 1.771 -9.248 2.839 1.00 89.12 242 ARG A O 1
ATOM 1925 N N . TRP A 1 243 ? 0.262 -9.807 1.268 1.00 89.31 243 TRP A N 1
ATOM 1926 C CA . TRP A 1 243 ? 0.800 -8.902 0.254 1.00 89.31 243 TRP A CA 1
ATOM 1927 C C . TRP A 1 243 ? 0.688 -7.438 0.696 1.00 89.31 243 TRP A C 1
ATOM 1929 O O . TRP A 1 243 ? 1.682 -6.716 0.682 1.00 89.31 243 TRP A O 1
ATOM 1939 N N . PHE A 1 244 ? -0.476 -7.013 1.189 1.00 92.69 244 PHE A N 1
ATOM 1940 C CA . PHE A 1 244 ? -0.690 -5.651 1.675 1.00 92.69 244 PHE A CA 1
ATOM 1941 C C . PHE A 1 244 ? 0.261 -5.281 2.831 1.00 92.69 244 PHE A C 1
ATOM 1943 O O . PHE A 1 244 ? 0.874 -4.213 2.806 1.00 92.69 244 PHE A O 1
ATOM 1950 N N . ILE A 1 245 ? 0.434 -6.165 3.824 1.00 93.75 245 ILE A N 1
ATOM 1951 C CA . ILE A 1 245 ? 1.369 -5.945 4.942 1.00 93.75 245 ILE A CA 1
ATOM 1952 C C . ILE A 1 245 ? 2.818 -5.904 4.438 1.00 93.75 245 ILE A C 1
ATOM 1954 O O . ILE A 1 245 ? 3.579 -5.039 4.871 1.00 93.75 245 ILE A O 1
ATOM 1958 N N . SER A 1 246 ? 3.201 -6.782 3.501 1.00 92.06 246 SER A N 1
ATOM 1959 C CA . SER A 1 246 ? 4.532 -6.745 2.879 1.00 92.06 246 SER A CA 1
ATOM 1960 C C . SER A 1 246 ? 4.801 -5.404 2.192 1.00 92.06 246 SER A C 1
ATOM 1962 O O . SER A 1 246 ? 5.859 -4.822 2.413 1.00 92.06 246 SER A O 1
ATOM 1964 N N . LEU A 1 247 ? 3.842 -4.860 1.429 1.00 93.50 247 LEU A N 1
ATOM 1965 C CA . LEU A 1 247 ? 3.996 -3.547 0.786 1.00 93.50 247 LEU A CA 1
ATOM 1966 C C . LEU A 1 247 ? 4.176 -2.422 1.810 1.00 93.50 247 LEU A C 1
ATOM 1968 O O . LEU A 1 247 ? 5.014 -1.538 1.619 1.00 93.50 247 LEU A O 1
ATOM 1972 N N . ARG A 1 248 ? 3.434 -2.465 2.924 1.00 94.56 248 ARG A N 1
ATOM 1973 C CA . ARG A 1 248 ? 3.607 -1.504 4.019 1.00 94.56 248 ARG A CA 1
ATOM 1974 C C . ARG A 1 248 ? 4.982 -1.631 4.679 1.00 94.56 248 ARG A C 1
ATOM 1976 O O . ARG A 1 248 ? 5.619 -0.609 4.914 1.00 94.56 248 ARG A O 1
ATOM 1983 N N . SER A 1 249 ? 5.462 -2.851 4.922 1.00 93.62 249 SER A N 1
ATOM 1984 C CA . SER A 1 249 ? 6.810 -3.104 5.451 1.00 93.62 249 SER A CA 1
ATOM 1985 C C . SER A 1 249 ? 7.885 -2.539 4.520 1.00 93.62 249 SER A C 1
ATOM 1987 O O . SER A 1 249 ? 8.727 -1.759 4.953 1.00 93.62 249 SER A O 1
ATOM 1989 N N . SER A 1 250 ? 7.814 -2.843 3.222 1.00 93.44 250 SER A N 1
ATOM 1990 C CA . SER A 1 250 ? 8.768 -2.330 2.235 1.00 93.44 250 SER A CA 1
ATOM 1991 C C . SER A 1 250 ? 8.737 -0.803 2.123 1.00 93.44 250 SER A C 1
ATOM 1993 O O . SER A 1 250 ? 9.786 -0.188 1.945 1.00 93.44 250 SER A O 1
ATOM 1995 N N . PHE A 1 251 ? 7.567 -0.170 2.266 1.00 95.31 251 PHE A N 1
ATOM 1996 C CA . PHE A 1 251 ? 7.477 1.289 2.359 1.00 95.31 251 PHE A CA 1
ATOM 1997 C C . PHE A 1 251 ? 8.232 1.829 3.584 1.00 95.31 251 PHE A C 1
ATOM 1999 O O . PHE A 1 251 ? 9.002 2.779 3.451 1.00 95.31 251 PHE A O 1
ATOM 2006 N N . LEU A 1 252 ? 8.041 1.225 4.763 1.00 94.81 252 LEU A N 1
ATOM 2007 C CA . LEU A 1 252 ? 8.715 1.650 5.994 1.00 94.81 252 LEU A CA 1
ATOM 2008 C C . LEU A 1 252 ? 10.239 1.495 5.894 1.00 94.81 252 LEU A C 1
ATOM 2010 O O . LEU A 1 252 ? 10.961 2.384 6.328 1.00 94.81 252 LEU A O 1
ATOM 2014 N N . GLU A 1 253 ? 10.736 0.436 5.253 1.00 94.06 253 GLU A N 1
ATOM 2015 C CA . GLU A 1 253 ? 12.172 0.280 4.984 1.00 94.06 253 GLU A CA 1
ATOM 2016 C C . GLU A 1 253 ? 12.739 1.403 4.113 1.00 94.06 253 GLU A C 1
ATOM 2018 O O . GLU A 1 253 ? 13.848 1.878 4.356 1.00 94.06 253 GLU A O 1
ATOM 2023 N N . VAL A 1 254 ? 12.017 1.801 3.058 1.00 95.12 254 VAL A N 1
ATOM 2024 C CA . VAL A 1 254 ? 12.455 2.916 2.208 1.00 95.12 254 VAL A CA 1
ATOM 2025 C C . VAL A 1 254 ? 12.410 4.220 2.994 1.00 95.12 254 VAL A C 1
ATOM 2027 O O . VAL A 1 254 ? 13.352 5.000 2.914 1.00 95.12 254 VAL A O 1
ATOM 2030 N N . LEU A 1 255 ? 11.371 4.428 3.806 1.00 94.19 255 LEU A N 1
ATOM 2031 C CA . LEU A 1 255 ? 11.263 5.602 4.665 1.00 94.19 255 LEU A CA 1
ATOM 2032 C C . LEU A 1 255 ? 12.442 5.707 5.642 1.00 94.19 255 LEU A C 1
ATOM 2034 O O . LEU A 1 255 ? 13.016 6.784 5.762 1.00 94.19 255 LEU A O 1
ATOM 2038 N N . THR A 1 256 ? 12.848 4.606 6.284 1.00 92.62 256 THR A N 1
ATOM 2039 C CA . THR A 1 256 ? 14.041 4.580 7.147 1.00 92.62 256 THR A CA 1
ATOM 2040 C C . THR A 1 256 ? 15.284 5.026 6.378 1.00 92.62 256 THR A C 1
ATOM 2042 O O . THR A 1 256 ? 15.997 5.903 6.849 1.00 92.62 256 THR A O 1
ATOM 2045 N N . LYS A 1 257 ? 15.498 4.519 5.155 1.00 93.31 257 LYS A N 1
ATOM 2046 C CA . LYS A 1 257 ? 16.642 4.920 4.314 1.00 93.31 257 LYS A CA 1
ATOM 2047 C C . LYS A 1 257 ? 16.617 6.402 3.934 1.00 93.31 257 LYS A C 1
ATOM 2049 O O . LYS A 1 257 ? 17.656 7.050 3.946 1.00 93.31 257 LYS A O 1
ATOM 2054 N N . VAL A 1 258 ? 15.444 6.952 3.616 1.00 93.31 258 VAL A N 1
ATOM 2055 C CA . VAL A 1 258 ? 15.306 8.389 3.323 1.00 93.31 258 VAL A CA 1
ATOM 2056 C C . VAL A 1 258 ? 15.627 9.230 4.563 1.00 93.31 258 VAL A C 1
ATOM 2058 O O . VAL A 1 258 ? 16.301 10.250 4.457 1.00 93.31 258 VAL A O 1
ATOM 2061 N N . LEU A 1 259 ? 15.205 8.792 5.751 1.00 90.75 259 LEU A N 1
ATOM 2062 C CA . LEU A 1 259 ? 15.557 9.466 7.002 1.00 90.75 259 LEU A CA 1
ATOM 2063 C C . LEU A 1 259 ? 17.052 9.360 7.323 1.00 90.75 259 LEU A C 1
ATOM 2065 O O . LEU A 1 259 ? 17.613 10.314 7.851 1.00 90.75 259 LEU A O 1
ATOM 2069 N N . ASP A 1 260 ? 17.707 8.252 6.974 1.00 88.94 260 ASP A N 1
ATOM 2070 C CA . ASP A 1 260 ? 19.158 8.083 7.139 1.00 88.94 260 ASP A CA 1
ATOM 2071 C C . ASP A 1 260 ? 19.934 9.097 6.307 1.00 88.94 260 ASP A C 1
ATOM 2073 O O . ASP A 1 260 ? 20.862 9.725 6.813 1.00 88.94 260 ASP A O 1
ATOM 2077 N N . ILE A 1 261 ? 19.498 9.314 5.066 1.00 89.56 261 ILE A N 1
ATOM 2078 C CA . ILE A 1 261 ? 20.045 10.332 4.164 1.00 89.56 261 ILE A CA 1
ATOM 2079 C C . ILE A 1 261 ? 19.882 11.735 4.772 1.00 89.56 261 ILE A C 1
ATOM 2081 O O . ILE A 1 261 ? 20.850 12.491 4.867 1.00 89.56 261 ILE A O 1
ATOM 2085 N N . LEU A 1 262 ? 18.683 12.059 5.269 1.00 87.94 262 LEU A N 1
ATOM 2086 C CA . LEU A 1 262 ? 18.405 13.348 5.914 1.00 87.94 262 LEU A CA 1
ATOM 2087 C C . LEU A 1 262 ? 19.235 13.559 7.195 1.00 87.94 262 LEU A C 1
ATOM 2089 O O . LEU A 1 262 ? 19.743 14.653 7.437 1.00 87.94 262 LEU A O 1
ATOM 2093 N N . ASN A 1 263 ? 19.417 12.513 8.006 1.00 82.88 263 ASN A N 1
ATOM 2094 C CA . ASN A 1 263 ? 20.204 12.572 9.240 1.00 82.88 263 ASN A CA 1
ATOM 2095 C C . ASN A 1 263 ? 21.708 12.686 8.963 1.00 82.88 263 ASN A C 1
ATOM 2097 O O . ASN A 1 263 ? 22.389 13.489 9.604 1.00 82.88 263 ASN A O 1
ATOM 2101 N N . ALA A 1 264 ? 22.233 11.925 7.999 1.00 80.19 264 ALA A N 1
ATOM 2102 C CA . ALA A 1 264 ? 23.639 11.984 7.610 1.00 80.19 264 ALA A CA 1
ATOM 2103 C C . ALA A 1 264 ? 24.038 13.404 7.185 1.00 80.19 264 ALA A C 1
ATOM 2105 O O . ALA A 1 264 ? 25.108 13.884 7.561 1.00 80.19 264 ALA A O 1
ATOM 2106 N N . HIS A 1 265 ? 23.144 14.112 6.491 1.00 70.75 265 HIS A N 1
ATOM 2107 C CA . HIS A 1 265 ? 23.370 15.497 6.094 1.00 70.75 265 HIS A CA 1
ATOM 2108 C C . HIS A 1 265 ? 23.446 16.466 7.286 1.00 70.75 265 HIS A C 1
ATOM 2110 O O . HIS A 1 265 ? 24.414 17.216 7.390 1.00 70.75 265 HIS A O 1
ATOM 2116 N N . SER A 1 266 ? 22.515 16.378 8.245 1.00 67.31 266 SER A N 1
ATOM 2117 C CA . SER A 1 266 ? 22.541 17.222 9.458 1.00 67.31 266 SER A CA 1
ATOM 2118 C C . SER A 1 266 ? 23.834 17.069 10.274 1.00 67.31 266 SER A C 1
ATOM 2120 O O . SER A 1 266 ? 24.346 18.026 10.851 1.00 67.31 266 SER A O 1
ATOM 2122 N N . SER A 1 267 ? 24.417 15.864 10.278 1.00 60.72 267 SER A N 1
ATOM 2123 C CA . SER A 1 267 ? 25.685 15.600 10.965 1.00 60.72 267 SER A CA 1
ATOM 2124 C C . SER A 1 267 ? 26.902 16.177 10.234 1.00 60.72 267 SER A C 1
ATOM 2126 O O . SER A 1 267 ? 27.903 16.498 10.875 1.00 60.72 267 SER A O 1
ATOM 2128 N N . TYR A 1 268 ? 26.815 16.325 8.908 1.00 62.28 268 TYR A N 1
ATOM 2129 C CA . TYR A 1 268 ? 27.864 16.919 8.083 1.00 62.28 268 TYR A CA 1
ATOM 2130 C C . TYR A 1 268 ? 27.918 18.442 8.275 1.00 62.28 268 TYR A C 1
ATOM 2132 O O . TYR A 1 268 ? 29.002 18.991 8.466 1.00 62.28 268 TYR A O 1
ATOM 2140 N N . GLU A 1 269 ? 26.757 19.109 8.332 1.00 58.59 269 GLU A N 1
ATOM 2141 C CA . GLU A 1 269 ? 26.651 20.550 8.632 1.00 58.59 269 GLU A CA 1
ATOM 2142 C C . GLU A 1 269 ? 27.307 20.919 9.972 1.00 58.59 269 GLU A C 1
ATOM 2144 O O . GLU A 1 269 ? 27.983 21.940 10.081 1.00 58.59 269 GLU A O 1
ATOM 2149 N N . ALA A 1 270 ? 27.175 20.057 10.984 1.00 58.41 270 ALA A N 1
ATOM 2150 C CA . ALA A 1 270 ? 27.757 20.284 12.305 1.00 58.41 270 ALA A CA 1
ATOM 2151 C C . ALA A 1 270 ? 29.297 20.181 12.342 1.00 58.41 270 ALA A C 1
ATOM 2153 O O . ALA A 1 270 ? 29.904 20.588 13.335 1.00 58.41 270 ALA A O 1
ATOM 2154 N N . ARG A 1 271 ? 29.939 19.608 11.310 1.00 56.94 271 ARG A N 1
ATOM 2155 C CA . ARG A 1 271 ? 31.363 19.226 11.351 1.00 56.94 271 ARG A CA 1
ATOM 2156 C C . ARG A 1 271 ? 32.316 20.202 10.652 1.00 56.94 271 ARG A C 1
ATOM 2158 O O . ARG A 1 271 ? 33.494 20.187 10.980 1.00 56.94 271 ARG A O 1
ATOM 2165 N N . GLY A 1 272 ? 31.838 21.066 9.753 1.00 54.53 272 GLY A N 1
ATOM 2166 C CA . GLY A 1 272 ? 32.626 22.176 9.185 1.00 54.53 272 GLY A CA 1
ATOM 2167 C C . GLY A 1 272 ? 33.873 21.800 8.359 1.00 54.53 272 GLY A C 1
ATOM 2168 O O . GLY A 1 272 ? 34.709 22.667 8.112 1.00 54.53 272 GLY A O 1
ATOM 2169 N N . ASP A 1 273 ? 34.029 20.544 7.926 1.00 50.38 273 ASP A N 1
ATOM 2170 C CA . ASP A 1 273 ? 35.189 20.102 7.137 1.00 50.38 273 ASP A CA 1
ATOM 2171 C C . ASP A 1 273 ? 34.965 20.378 5.635 1.00 50.38 273 ASP A C 1
ATOM 2173 O O . ASP A 1 273 ? 34.295 19.627 4.922 1.00 50.38 273 ASP A O 1
ATOM 2177 N N . HIS A 1 274 ? 35.536 21.477 5.140 1.00 57.56 274 HIS A N 1
ATOM 2178 C CA . HIS A 1 274 ? 35.478 21.892 3.736 1.00 57.56 274 HIS A CA 1
ATOM 2179 C C . HIS A 1 274 ? 36.759 21.473 2.993 1.00 57.56 274 HIS A C 1
ATOM 2181 O O . HIS A 1 274 ? 37.851 21.781 3.460 1.00 57.56 274 HIS A O 1
ATOM 2187 N N . LEU A 1 275 ? 36.623 20.803 1.833 1.00 51.31 275 LEU A N 1
ATOM 2188 C CA . LEU A 1 275 ? 37.310 21.122 0.551 1.00 51.31 275 LEU A CA 1
ATOM 2189 C C . LEU A 1 275 ? 37.628 19.924 -0.376 1.00 51.31 275 LEU A C 1
ATOM 2191 O O . LEU A 1 275 ? 37.840 20.157 -1.560 1.00 51.31 275 LEU A O 1
ATOM 2195 N N . SER A 1 276 ? 37.598 18.659 0.066 1.00 50.84 276 SER A N 1
ATOM 2196 C CA . SER A 1 276 ? 37.837 17.504 -0.845 1.00 50.84 276 SER A CA 1
ATOM 2197 C C . SER A 1 276 ? 36.808 16.368 -0.778 1.00 50.84 276 SER A C 1
ATOM 2199 O O . SER A 1 276 ? 36.711 15.588 -1.720 1.00 50.84 276 SER A O 1
ATOM 2201 N N . LEU A 1 277 ? 35.990 16.310 0.279 1.00 54.25 277 LEU A N 1
ATOM 2202 C CA . LEU A 1 277 ? 34.945 15.291 0.495 1.00 54.25 277 LEU A CA 1
ATOM 2203 C C . LEU A 1 277 ? 33.561 15.676 -0.068 1.00 54.25 277 LEU A C 1
ATOM 2205 O O . LEU A 1 277 ? 32.656 14.848 -0.109 1.00 54.25 277 LEU A O 1
ATOM 2209 N N . SER A 1 278 ? 33.393 16.924 -0.517 1.00 63.44 278 SER A N 1
ATOM 2210 C CA . SER A 1 278 ? 32.101 17.501 -0.925 1.00 63.44 278 SER A CA 1
ATOM 2211 C C . SER A 1 278 ? 31.476 16.797 -2.143 1.00 63.44 278 SER A C 1
ATOM 2213 O O . SER A 1 278 ? 30.307 16.419 -2.104 1.00 63.44 278 SER A O 1
ATOM 2215 N N . GLY A 1 279 ? 32.250 16.559 -3.209 1.00 68.25 279 GLY A N 1
ATOM 2216 C CA . GLY A 1 279 ? 31.714 16.021 -4.466 1.00 68.25 279 GLY A CA 1
ATOM 2217 C C . GLY A 1 279 ? 31.298 14.547 -4.399 1.00 68.25 279 GLY A C 1
ATOM 2218 O O . GLY A 1 279 ? 30.257 14.178 -4.941 1.00 68.25 279 GLY A O 1
ATOM 2219 N N . GLU A 1 280 ? 32.084 13.704 -3.721 1.00 74.44 280 GLU A N 1
ATOM 2220 C CA . GLU A 1 280 ? 31.784 12.272 -3.555 1.00 74.44 280 GLU A CA 1
ATOM 2221 C C . GLU A 1 280 ? 30.580 12.065 -2.628 1.00 74.44 280 GLU A C 1
ATOM 2223 O O . GLU A 1 280 ? 29.670 11.311 -2.962 1.00 74.44 280 GLU A O 1
ATOM 2228 N N . PHE A 1 281 ? 30.500 12.839 -1.541 1.00 78.38 281 PHE A N 1
ATOM 2229 C CA . PHE A 1 281 ? 29.342 12.831 -0.653 1.00 78.38 281 PHE A CA 1
ATOM 2230 C C . PHE A 1 281 ? 28.049 13.242 -1.373 1.00 78.38 281 PHE A C 1
ATOM 2232 O O . PHE A 1 281 ? 27.049 12.534 -1.272 1.00 78.38 281 PHE A O 1
ATOM 2239 N N . VAL A 1 282 ? 28.053 14.345 -2.139 1.00 78.75 282 VAL A N 1
ATOM 2240 C CA . VAL A 1 282 ? 26.877 14.773 -2.929 1.00 78.75 282 VAL A CA 1
ATOM 2241 C C . VAL A 1 282 ? 26.443 13.664 -3.880 1.00 78.75 282 VAL A C 1
ATOM 2243 O O . VAL A 1 282 ? 25.263 13.325 -3.939 1.00 78.75 282 VAL A O 1
ATOM 2246 N N . LYS A 1 283 ? 27.397 13.062 -4.592 1.00 79.75 283 LYS A N 1
ATOM 2247 C CA . LYS A 1 283 ? 27.140 11.958 -5.516 1.00 79.75 283 LYS A CA 1
ATOM 2248 C C . LYS A 1 283 ? 26.487 10.755 -4.829 1.00 79.75 283 LYS A C 1
ATOM 2250 O O . LYS A 1 283 ? 25.500 10.232 -5.349 1.00 79.75 283 LYS A O 1
ATOM 2255 N N . ASP A 1 284 ? 27.004 10.332 -3.681 1.00 83.25 284 ASP A N 1
ATOM 2256 C CA . ASP A 1 284 ? 26.460 9.191 -2.942 1.00 83.25 284 ASP A CA 1
ATOM 2257 C C . ASP A 1 284 ? 25.035 9.465 -2.444 1.00 83.25 284 ASP A C 1
ATOM 2259 O O . ASP A 1 284 ? 24.169 8.594 -2.552 1.00 83.25 284 ASP A O 1
ATOM 2263 N N . GLN A 1 285 ? 24.757 10.688 -1.977 1.00 85.94 285 GLN A N 1
ATOM 2264 C CA . GLN A 1 285 ? 23.411 11.084 -1.550 1.00 85.94 285 GLN A CA 1
ATOM 2265 C C . GLN A 1 285 ? 22.417 11.113 -2.716 1.00 85.94 285 GLN A C 1
ATOM 2267 O O . GLN A 1 285 ? 21.308 10.591 -2.587 1.00 85.94 285 GLN A O 1
ATOM 2272 N N . VAL A 1 286 ? 22.813 11.666 -3.868 1.00 85.31 286 VAL A N 1
ATOM 2273 C CA . VAL A 1 286 ? 21.987 11.682 -5.088 1.00 85.31 286 VAL A CA 1
ATOM 2274 C C . VAL A 1 286 ? 21.632 10.253 -5.505 1.00 85.31 286 VAL A C 1
ATOM 2276 O O . VAL A 1 286 ? 20.456 9.924 -5.648 1.00 85.31 286 VAL A O 1
ATOM 2279 N N . LEU A 1 287 ? 22.629 9.365 -5.604 1.00 85.50 287 LEU A N 1
ATOM 2280 C CA . LEU A 1 287 ? 22.411 7.963 -5.971 1.00 85.50 287 LEU A CA 1
ATOM 2281 C C . LEU A 1 287 ? 21.523 7.222 -4.963 1.00 85.50 287 LEU A C 1
ATOM 2283 O O . LEU A 1 287 ? 20.674 6.418 -5.359 1.00 85.50 287 LEU A O 1
ATOM 2287 N N . ALA A 1 288 ? 21.700 7.478 -3.665 1.00 89.25 288 ALA A N 1
ATOM 2288 C CA . ALA A 1 288 ? 20.889 6.866 -2.620 1.00 89.25 288 ALA A CA 1
ATOM 2289 C C . ALA A 1 288 ? 19.418 7.315 -2.695 1.00 89.25 288 ALA A C 1
ATOM 2291 O O . ALA A 1 288 ? 18.513 6.482 -2.559 1.00 89.25 288 ALA A O 1
ATOM 2292 N N . LEU A 1 289 ? 19.166 8.601 -2.964 1.00 91.06 289 LEU A N 1
ATOM 2293 C CA . LEU A 1 289 ? 17.821 9.148 -3.152 1.00 91.06 289 LEU A CA 1
ATOM 2294 C C . LEU A 1 289 ? 17.168 8.620 -4.429 1.00 91.06 289 LEU A C 1
ATOM 2296 O O . LEU A 1 289 ? 16.029 8.157 -4.370 1.00 91.06 289 LEU A O 1
ATOM 2300 N N . ASP A 1 290 ? 17.891 8.567 -5.545 1.00 88.75 290 ASP A N 1
ATOM 2301 C CA . ASP A 1 290 ? 17.392 7.983 -6.795 1.00 88.75 290 ASP A CA 1
ATOM 2302 C C . ASP A 1 290 ? 17.010 6.510 -6.615 1.00 88.75 290 ASP A C 1
ATOM 2304 O O . ASP A 1 290 ? 15.959 6.051 -7.077 1.00 88.75 290 ASP A O 1
ATOM 2308 N N . HIS A 1 291 ? 17.812 5.756 -5.859 1.00 89.88 291 HIS A N 1
ATOM 2309 C CA . HIS A 1 291 ? 17.497 4.370 -5.537 1.00 89.88 291 HIS A CA 1
ATOM 2310 C C . HIS A 1 291 ? 16.257 4.245 -4.631 1.00 89.88 291 HIS A C 1
ATOM 2312 O O . HIS A 1 291 ? 15.469 3.302 -4.785 1.00 89.88 291 HIS A O 1
ATOM 2318 N N . CYS A 1 292 ? 16.055 5.175 -3.693 1.00 93.88 292 CYS A N 1
ATOM 2319 C CA . CYS A 1 292 ? 14.839 5.236 -2.880 1.00 93.88 292 CYS A CA 1
ATOM 2320 C C . CYS A 1 292 ? 13.614 5.599 -3.731 1.00 93.88 292 CYS A C 1
ATOM 2322 O O . CYS A 1 292 ? 12.577 4.945 -3.607 1.00 93.88 292 CYS A O 1
ATOM 2324 N N . SER A 1 293 ? 13.748 6.567 -4.640 1.00 94.25 293 SER A N 1
ATOM 2325 C CA . SER A 1 293 ? 12.702 6.972 -5.580 1.00 94.25 293 SER A CA 1
ATOM 2326 C C . SER A 1 293 ? 12.266 5.812 -6.478 1.00 94.25 293 SER A C 1
ATOM 2328 O O . SER A 1 293 ? 11.070 5.534 -6.588 1.00 94.25 293 SER A O 1
ATOM 2330 N N . LEU A 1 294 ? 13.219 5.051 -7.032 1.00 90.50 294 LEU A N 1
ATOM 2331 C CA . LEU A 1 294 ? 12.915 3.855 -7.820 1.00 90.50 294 LEU A CA 1
ATOM 2332 C C . LEU A 1 294 ? 12.093 2.840 -7.012 1.00 90.50 294 LEU A C 1
ATOM 2334 O O . LEU A 1 294 ? 11.048 2.389 -7.476 1.00 90.50 294 LEU A O 1
ATOM 2338 N N . ARG A 1 295 ? 12.517 2.528 -5.777 1.00 92.38 295 ARG A N 1
ATOM 2339 C CA . ARG A 1 295 ? 11.782 1.594 -4.905 1.00 92.38 295 ARG A CA 1
ATOM 2340 C C . ARG A 1 295 ? 10.370 2.090 -4.588 1.00 92.38 295 ARG A C 1
ATOM 2342 O O . ARG A 1 295 ? 9.451 1.279 -4.539 1.00 92.38 295 ARG A O 1
ATOM 2349 N N . LEU A 1 296 ? 10.183 3.391 -4.367 1.00 95.38 296 LEU A N 1
ATOM 2350 C CA . LEU A 1 296 ? 8.862 3.984 -4.132 1.00 95.38 296 LEU A CA 1
ATOM 2351 C C . LEU A 1 296 ? 7.969 3.898 -5.378 1.00 95.38 296 LEU A C 1
ATOM 2353 O O . LEU A 1 296 ? 6.790 3.569 -5.258 1.00 95.38 296 LEU A O 1
ATOM 2357 N N . SER A 1 297 ? 8.528 4.112 -6.571 1.00 91.94 297 SER A N 1
ATOM 2358 C CA . SER A 1 297 ? 7.808 3.913 -7.834 1.00 91.94 297 SER A CA 1
ATOM 2359 C C . SER A 1 297 ? 7.390 2.453 -8.030 1.00 91.94 297 SER A C 1
ATOM 2361 O O . SER A 1 297 ? 6.247 2.175 -8.396 1.00 91.94 297 SER A O 1
ATOM 2363 N N . ASP A 1 298 ? 8.274 1.504 -7.722 1.00 89.75 298 ASP A N 1
ATOM 2364 C CA . ASP A 1 298 ? 7.958 0.075 -7.798 1.00 89.75 298 ASP A CA 1
ATOM 2365 C C . ASP A 1 298 ? 6.879 -0.326 -6.779 1.00 89.75 298 ASP A C 1
ATOM 2367 O O . ASP A 1 298 ? 6.000 -1.136 -7.088 1.00 89.75 298 ASP A O 1
ATOM 2371 N N . LEU A 1 299 ? 6.876 0.282 -5.586 1.00 93.00 299 LEU A N 1
ATOM 2372 C CA . LEU A 1 299 ? 5.802 0.109 -4.603 1.00 93.00 299 LEU A CA 1
ATOM 2373 C C . LEU A 1 299 ? 4.464 0.645 -5.116 1.00 93.00 299 LEU A C 1
ATOM 2375 O O . LEU A 1 299 ? 3.452 -0.035 -4.950 1.00 93.00 299 LEU A O 1
ATOM 2379 N N . ALA A 1 300 ? 4.446 1.810 -5.772 1.00 92.62 300 ALA A N 1
ATOM 2380 C CA . ALA A 1 300 ? 3.229 2.362 -6.368 1.00 92.62 300 ALA A CA 1
ATOM 2381 C C . ALA A 1 300 ? 2.607 1.382 -7.377 1.00 92.62 300 ALA A C 1
ATOM 2383 O O . ALA A 1 300 ? 1.440 1.009 -7.248 1.00 92.62 300 ALA A O 1
ATOM 2384 N N . LYS A 1 301 ? 3.422 0.862 -8.302 1.00 89.81 301 LYS A N 1
ATOM 2385 C CA . LYS A 1 301 ? 2.998 -0.149 -9.287 1.00 89.81 301 LYS A CA 1
ATOM 2386 C C . LYS A 1 301 ? 2.576 -1.468 -8.633 1.00 89.81 301 LYS A C 1
ATOM 2388 O O . LYS A 1 301 ? 1.662 -2.133 -9.111 1.00 89.81 301 LYS A O 1
ATOM 2393 N N . SER A 1 302 ? 3.211 -1.849 -7.525 1.00 90.81 302 SER A N 1
ATOM 2394 C CA . SER A 1 302 ? 2.838 -3.049 -6.767 1.00 90.81 302 SER A CA 1
ATOM 2395 C C . SER A 1 302 ? 1.467 -2.914 -6.099 1.00 90.81 302 SER A C 1
ATOM 2397 O O . SER A 1 302 ? 0.721 -3.891 -6.047 1.00 90.81 302 SER A O 1
ATOM 2399 N N . TYR A 1 303 ? 1.104 -1.720 -5.619 1.00 91.06 303 TYR A N 1
ATOM 2400 C CA . TYR A 1 303 ? -0.253 -1.444 -5.136 1.00 91.06 303 TYR A CA 1
ATOM 2401 C C . TYR A 1 303 ? -1.281 -1.477 -6.272 1.00 91.06 303 TYR A C 1
ATOM 2403 O O . TYR A 1 303 ? -2.354 -2.052 -6.089 1.00 91.06 303 TYR A O 1
ATOM 2411 N N . ASP A 1 304 ? -0.959 -0.931 -7.449 1.00 87.81 304 ASP A N 1
ATOM 2412 C CA . ASP A 1 304 ? -1.842 -1.039 -8.619 1.00 87.81 304 ASP A CA 1
ATOM 2413 C C . ASP A 1 304 ? -2.055 -2.507 -9.012 1.00 87.81 304 ASP A C 1
ATOM 2415 O O . ASP A 1 304 ? -3.185 -2.935 -9.244 1.00 87.81 304 ASP A O 1
ATOM 2419 N N . LEU A 1 305 ? -0.989 -3.315 -8.996 1.00 87.69 305 LEU A N 1
ATOM 2420 C CA . LEU A 1 305 ? -1.083 -4.747 -9.261 1.00 87.69 305 LEU A CA 1
ATOM 2421 C C . LEU A 1 305 ? -1.917 -5.478 -8.198 1.00 87.69 305 LEU A C 1
ATOM 2423 O O . LEU A 1 305 ? -2.715 -6.352 -8.546 1.00 87.69 305 LEU A O 1
ATOM 2427 N N . LEU A 1 306 ? -1.770 -5.120 -6.917 1.00 88.38 306 LEU A N 1
ATOM 2428 C CA . LEU A 1 306 ? -2.596 -5.657 -5.833 1.00 88.38 306 LEU A CA 1
ATOM 2429 C C . LEU A 1 306 ? -4.082 -5.381 -6.098 1.00 88.38 306 LEU A C 1
ATOM 2431 O O . LEU A 1 306 ? -4.896 -6.294 -5.947 1.00 88.38 306 LEU A O 1
ATOM 2435 N N . ALA A 1 307 ? -4.427 -4.159 -6.517 1.00 86.00 307 ALA A N 1
ATOM 2436 C CA . ALA A 1 307 ? -5.797 -3.792 -6.868 1.00 86.00 307 ALA A CA 1
ATOM 2437 C C . ALA A 1 307 ? -6.298 -4.558 -8.103 1.00 86.00 307 ALA A C 1
ATOM 2439 O O . ALA A 1 307 ? -7.364 -5.168 -8.057 1.00 86.00 307 ALA A O 1
ATOM 2440 N N . ALA A 1 308 ? -5.502 -4.608 -9.174 1.00 84.19 308 ALA A N 1
ATOM 2441 C CA . ALA A 1 308 ? -5.854 -5.309 -10.408 1.00 84.19 308 ALA A CA 1
ATOM 2442 C C . ALA A 1 308 ? -6.014 -6.827 -10.219 1.00 84.19 308 ALA A C 1
ATOM 2444 O O . ALA A 1 308 ? -6.714 -7.466 -11.000 1.00 84.19 308 ALA A O 1
ATOM 2445 N N . SER A 1 309 ? -5.363 -7.407 -9.204 1.00 83.81 309 SER A N 1
ATOM 2446 C CA . SER A 1 309 ? -5.384 -8.852 -8.935 1.00 83.81 309 SER A CA 1
ATOM 2447 C C . SER A 1 309 ? -6.570 -9.325 -8.086 1.00 83.81 309 SER A C 1
ATOM 2449 O O . SER A 1 309 ? -6.775 -10.526 -7.935 1.00 83.81 309 SER A O 1
ATOM 2451 N N . HIS A 1 310 ? -7.353 -8.407 -7.512 1.00 80.94 310 HIS A N 1
ATOM 2452 C CA . HIS A 1 310 ? -8.469 -8.736 -6.620 1.00 80.94 310 HIS A CA 1
ATOM 2453 C C . HIS A 1 310 ? -9.775 -8.155 -7.168 1.00 80.94 310 HIS A C 1
ATOM 2455 O O . HIS A 1 310 ? -10.247 -7.104 -6.746 1.00 80.94 310 HIS A O 1
ATOM 2461 N N . MET A 1 311 ? -10.357 -8.868 -8.135 1.00 71.00 311 MET A N 1
ATOM 2462 C CA . MET A 1 311 ? -11.528 -8.445 -8.920 1.00 71.00 311 MET A CA 1
ATOM 2463 C C . MET A 1 311 ? -12.790 -8.133 -8.103 1.00 71.00 311 MET A C 1
ATOM 2465 O O . MET A 1 311 ? -13.675 -7.435 -8.588 1.00 71.00 311 MET A O 1
ATOM 2469 N N . ASP A 1 312 ? -12.905 -8.647 -6.878 1.00 70.94 312 ASP A N 1
ATOM 2470 C CA . ASP A 1 312 ? -14.031 -8.402 -5.973 1.00 70.94 312 ASP A CA 1
ATOM 2471 C C . ASP A 1 312 ? -13.797 -7.221 -5.009 1.00 70.94 312 ASP A C 1
ATOM 2473 O O . ASP A 1 312 ? -14.568 -7.014 -4.061 1.00 70.94 312 ASP A O 1
ATOM 2477 N N . LEU A 1 313 ? -12.755 -6.417 -5.253 1.00 72.44 313 LEU A N 1
ATOM 2478 C CA . LEU A 1 313 ? -12.552 -5.138 -4.583 1.00 72.44 313 LEU A CA 1
ATOM 2479 C C . LEU A 1 313 ? -13.717 -4.186 -4.875 1.00 72.44 313 LEU A C 1
ATOM 2481 O O . LEU A 1 313 ? -13.977 -3.775 -6.003 1.00 72.44 313 LEU A O 1
ATOM 2485 N N . GLU A 1 314 ? -14.397 -3.766 -3.813 1.00 68.19 314 GLU A N 1
ATOM 2486 C CA . GLU A 1 314 ? -15.390 -2.695 -3.885 1.00 68.19 314 GLU A CA 1
ATOM 2487 C C . GLU A 1 314 ? -14.729 -1.368 -4.285 1.00 68.19 314 GLU A C 1
ATOM 2489 O O . GLU A 1 314 ? -13.573 -1.114 -3.934 1.00 68.19 314 GLU A O 1
ATOM 2494 N N . ARG A 1 315 ? -15.486 -0.464 -4.925 1.00 65.31 315 ARG A N 1
ATOM 2495 C CA . ARG A 1 315 ? -15.001 0.855 -5.384 1.00 65.31 315 ARG A CA 1
ATOM 2496 C C . ARG A 1 315 ? -14.217 1.622 -4.300 1.00 65.31 315 ARG A C 1
ATOM 2498 O O . ARG A 1 315 ? -13.149 2.155 -4.585 1.00 65.31 315 ARG A O 1
ATOM 2505 N N . HIS A 1 316 ? -14.681 1.623 -3.045 1.00 61.22 316 HIS A N 1
ATOM 2506 C CA . HIS A 1 316 ? -13.965 2.263 -1.925 1.00 61.22 316 HIS A CA 1
ATOM 2507 C C . HIS A 1 316 ? -12.672 1.545 -1.509 1.00 61.22 316 HIS A C 1
ATOM 2509 O O . HIS A 1 316 ? -11.714 2.187 -1.073 1.00 61.22 316 HIS A O 1
ATOM 2515 N N . GLY A 1 317 ? -12.638 0.214 -1.621 1.00 61.44 317 GLY A N 1
ATOM 2516 C CA . GLY A 1 317 ? -11.425 -0.573 -1.406 1.00 61.44 317 GLY A CA 1
ATOM 2517 C C . GLY A 1 317 ? -10.376 -0.254 -2.468 1.00 61.44 317 GLY A C 1
ATOM 2518 O O . GLY A 1 317 ? -9.224 0.003 -2.123 1.00 61.44 317 GLY A O 1
ATOM 2519 N N . SER A 1 318 ? -10.808 -0.158 -3.727 1.00 69.88 318 SER A N 1
ATOM 2520 C CA . SER A 1 318 ? -9.965 0.256 -4.850 1.00 69.88 318 SER A CA 1
ATOM 2521 C C . SER A 1 318 ? -9.417 1.677 -4.670 1.00 69.88 318 SER A C 1
ATOM 2523 O O . SER A 1 318 ? -8.214 1.873 -4.798 1.00 69.88 318 SER A O 1
ATOM 2525 N N . SER A 1 319 ? -10.250 2.653 -4.278 1.00 77.75 319 SER A N 1
ATOM 2526 C CA . SER A 1 319 ? -9.796 4.030 -3.977 1.00 77.75 319 SER A CA 1
ATOM 2527 C C . SER A 1 319 ? -8.776 4.063 -2.826 1.00 77.75 319 SER A C 1
ATOM 2529 O O . SER A 1 319 ? -7.780 4.782 -2.889 1.00 77.75 319 SER A O 1
ATOM 2531 N N . SER A 1 320 ? -8.945 3.223 -1.797 1.00 82.69 320 SER A N 1
ATOM 2532 C CA . SER A 1 320 ? -7.989 3.163 -0.683 1.00 82.69 320 SER A CA 1
ATOM 2533 C C . SER A 1 320 ? -6.605 2.662 -1.105 1.00 82.69 320 SER A C 1
ATOM 2535 O O . SER A 1 320 ? -5.608 3.182 -0.607 1.00 82.69 320 SER A O 1
ATOM 2537 N N . ILE A 1 321 ? -6.540 1.676 -2.008 1.00 88.31 321 ILE A N 1
ATOM 2538 C CA . ILE A 1 321 ? -5.278 1.168 -2.567 1.00 88.31 321 ILE A CA 1
ATOM 2539 C C . ILE A 1 321 ? -4.683 2.183 -3.553 1.00 88.31 321 ILE A C 1
ATOM 2541 O O . ILE A 1 321 ? -3.494 2.479 -3.462 1.00 88.31 321 ILE A O 1
ATOM 2545 N N . ALA A 1 322 ? -5.510 2.789 -4.414 1.00 86.19 322 ALA A N 1
ATOM 2546 C CA . ALA A 1 322 ? -5.104 3.857 -5.332 1.00 86.19 322 ALA A CA 1
ATOM 2547 C C . ALA A 1 322 ? -4.434 5.022 -4.595 1.00 86.19 322 ALA A C 1
ATOM 2549 O O . ALA A 1 322 ? -3.394 5.520 -5.019 1.00 86.19 322 ALA A O 1
ATOM 2550 N N . ARG A 1 323 ? -4.981 5.409 -3.435 1.00 87.69 323 ARG A N 1
ATOM 2551 C CA . ARG A 1 323 ? -4.382 6.430 -2.573 1.00 87.69 323 ARG A CA 1
ATOM 2552 C C . ARG A 1 323 ? -2.978 6.045 -2.108 1.00 87.69 323 ARG A C 1
ATOM 2554 O O . ARG A 1 323 ? -2.090 6.887 -2.124 1.00 87.69 323 ARG A O 1
ATOM 2561 N N . LEU A 1 324 ? -2.761 4.796 -1.694 1.00 91.88 324 LEU A N 1
ATOM 2562 C CA . LEU A 1 324 ? -1.435 4.331 -1.269 1.00 91.88 324 LEU A CA 1
ATOM 2563 C C . LEU A 1 324 ? -0.445 4.310 -2.440 1.00 91.88 324 LEU A C 1
ATOM 2565 O O . LEU A 1 324 ? 0.703 4.720 -2.266 1.00 91.88 324 LEU A O 1
ATOM 2569 N N . ALA A 1 325 ? -0.900 3.902 -3.628 1.00 92.19 325 ALA A N 1
ATOM 2570 C CA . ALA A 1 325 ? -0.102 3.952 -4.848 1.00 92.19 325 ALA A CA 1
ATOM 2571 C C . ALA A 1 325 ? 0.299 5.395 -5.198 1.00 92.19 325 ALA A C 1
ATOM 2573 O O . ALA A 1 325 ? 1.477 5.680 -5.409 1.00 92.19 325 ALA A O 1
ATOM 2574 N N . PHE A 1 326 ? -0.656 6.327 -5.161 1.00 91.62 326 PHE A N 1
ATOM 2575 C CA . PHE A 1 326 ? -0.408 7.755 -5.355 1.00 91.62 326 PHE A CA 1
ATOM 2576 C C . PHE A 1 326 ? 0.566 8.324 -4.330 1.00 91.62 326 PHE A C 1
ATOM 2578 O O . PHE A 1 326 ? 1.491 9.032 -4.698 1.00 91.62 326 PHE A O 1
ATOM 2585 N N . MET A 1 327 ? 0.388 8.006 -3.047 1.00 92.62 327 MET A N 1
ATOM 2586 C CA . MET A 1 327 ? 1.282 8.470 -1.989 1.00 92.62 327 MET A CA 1
ATOM 2587 C C . MET A 1 327 ? 2.726 7.999 -2.224 1.00 92.62 327 MET A C 1
ATOM 2589 O O . MET A 1 327 ? 3.658 8.787 -2.069 1.00 92.62 327 MET A O 1
ATOM 2593 N N . CYS A 1 328 ? 2.916 6.751 -2.668 1.00 95.44 328 CYS A N 1
ATOM 2594 C CA . CYS A 1 328 ? 4.234 6.243 -3.052 1.00 95.44 328 CYS A CA 1
ATOM 2595 C C . CYS A 1 328 ? 4.789 6.960 -4.292 1.00 95.44 328 CYS A C 1
ATOM 2597 O O . CYS A 1 328 ? 5.960 7.322 -4.298 1.00 95.44 328 CYS A O 1
ATOM 2599 N N . SER A 1 329 ? 3.958 7.212 -5.307 1.00 94.62 329 SER A N 1
ATOM 2600 C CA . SER A 1 329 ? 4.334 7.947 -6.525 1.00 94.62 329 SER A CA 1
ATOM 2601 C C . SER A 1 329 ? 4.740 9.397 -6.233 1.00 94.62 329 SER A C 1
ATOM 2603 O O . SER A 1 329 ? 5.790 9.856 -6.681 1.00 94.62 329 SER A O 1
ATOM 2605 N N . LEU A 1 330 ? 3.967 10.094 -5.396 1.00 95.25 330 LEU A N 1
ATOM 2606 C CA . LEU A 1 330 ? 4.274 11.443 -4.933 1.00 95.25 330 LEU A CA 1
ATOM 2607 C C . LEU A 1 330 ? 5.605 11.467 -4.187 1.00 95.25 330 LEU A C 1
ATOM 2609 O O . LEU A 1 330 ? 6.448 12.306 -4.479 1.00 9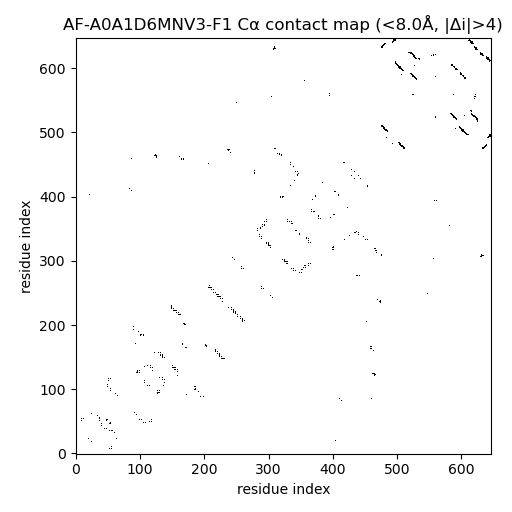5.25 330 LEU A O 1
ATOM 2613 N N . LEU A 1 331 ? 5.825 10.540 -3.250 1.00 96.56 331 LEU A N 1
ATOM 2614 C CA . LEU A 1 331 ? 7.086 10.507 -2.518 1.00 96.56 331 LEU A CA 1
ATOM 2615 C C . LEU A 1 331 ? 8.262 10.124 -3.430 1.00 96.56 331 LEU A C 1
ATOM 2617 O O . LEU A 1 331 ? 9.325 10.717 -3.299 1.00 96.56 331 LEU A O 1
ATOM 2621 N N . ALA A 1 332 ? 8.068 9.214 -4.392 1.00 96.00 332 ALA A N 1
ATOM 2622 C CA . ALA A 1 332 ? 9.073 8.892 -5.406 1.00 96.00 332 ALA A CA 1
ATOM 2623 C C . ALA A 1 332 ? 9.483 10.141 -6.196 1.00 96.00 332 ALA A C 1
ATOM 2625 O O . ALA A 1 332 ? 10.677 10.406 -6.357 1.00 96.00 332 ALA A O 1
ATOM 2626 N N . PHE A 1 333 ? 8.501 10.927 -6.643 1.00 95.31 333 PHE A N 1
ATOM 2627 C CA . PHE A 1 333 ? 8.729 12.214 -7.290 1.00 95.31 333 PHE A CA 1
ATOM 2628 C C . PHE A 1 333 ? 9.495 13.166 -6.372 1.00 95.31 333 PHE A C 1
ATOM 2630 O O . PHE A 1 333 ? 10.542 13.664 -6.772 1.00 95.31 333 PHE A O 1
ATOM 2637 N N . CYS A 1 334 ? 9.050 13.358 -5.128 1.00 95.56 334 CYS A N 1
ATOM 2638 C CA . CYS A 1 334 ? 9.706 14.273 -4.196 1.00 95.56 334 CYS A CA 1
ATOM 2639 C C . CYS A 1 334 ? 11.160 13.890 -3.908 1.00 95.56 334 CYS A C 1
ATOM 2641 O O . CYS A 1 334 ? 12.017 14.763 -3.861 1.00 95.56 334 CYS A O 1
ATOM 2643 N N . THR A 1 335 ? 11.444 12.596 -3.744 1.00 94.19 335 THR A N 1
ATOM 2644 C CA . THR A 1 335 ? 12.794 12.078 -3.489 1.00 94.19 335 THR A CA 1
ATOM 2645 C C . THR A 1 335 ? 13.716 12.227 -4.705 1.00 94.19 335 THR A C 1
ATOM 2647 O O . THR A 1 335 ? 14.882 12.562 -4.533 1.00 94.19 335 THR A O 1
ATOM 2650 N N . ALA A 1 336 ? 13.219 12.018 -5.930 1.00 91.38 336 ALA A N 1
ATOM 2651 C CA . ALA A 1 336 ? 14.020 12.236 -7.142 1.00 91.38 336 ALA A CA 1
ATOM 2652 C C . ALA A 1 336 ? 14.246 13.732 -7.409 1.00 91.38 336 ALA A C 1
ATOM 2654 O O . ALA A 1 336 ? 15.354 14.180 -7.684 1.00 91.38 336 ALA A O 1
ATOM 2655 N N . TYR A 1 337 ? 13.190 14.538 -7.302 1.00 89.81 337 TYR A N 1
ATOM 2656 C CA . TYR A 1 337 ? 13.253 15.947 -7.675 1.00 89.81 337 TYR A CA 1
ATOM 2657 C C . TYR A 1 337 ? 13.868 16.845 -6.598 1.00 89.81 337 TYR A C 1
ATOM 2659 O O . TYR A 1 337 ? 14.308 17.944 -6.925 1.00 89.81 337 TYR A O 1
ATOM 2667 N N . SER A 1 338 ? 14.030 16.369 -5.357 1.00 89.56 338 SER A N 1
ATOM 2668 C CA . SER A 1 338 ? 14.867 17.058 -4.363 1.00 89.56 338 SER A CA 1
ATOM 2669 C C . SER A 1 338 ? 16.339 17.148 -4.777 1.00 89.56 338 SER A C 1
ATOM 2671 O O . SER A 1 338 ? 17.062 17.985 -4.253 1.00 89.56 338 SER A O 1
ATOM 2673 N N . VAL A 1 339 ? 16.791 16.312 -5.720 1.00 83.75 339 VAL A N 1
ATOM 2674 C CA . VAL A 1 339 ? 18.165 16.327 -6.250 1.00 83.75 339 VAL A CA 1
ATOM 2675 C C . VAL A 1 339 ? 18.250 16.690 -7.732 1.00 83.75 339 VAL A C 1
ATOM 2677 O O . VAL A 1 339 ? 19.271 16.464 -8.385 1.00 83.75 339 VAL A O 1
ATOM 2680 N N . TYR A 1 340 ? 17.197 17.302 -8.281 1.00 75.25 340 TYR A N 1
ATOM 2681 C CA . TYR A 1 340 ? 17.104 17.613 -9.710 1.00 75.25 340 TYR A CA 1
ATOM 2682 C C . TYR A 1 340 ? 18.187 18.587 -10.210 1.00 75.25 340 TYR A C 1
ATOM 2684 O O . TYR A 1 340 ? 18.616 18.493 -11.362 1.00 75.25 340 TYR A O 1
ATOM 2692 N N . PHE A 1 341 ? 18.695 19.459 -9.330 1.00 66.50 341 PHE A N 1
ATOM 2693 C CA . PHE A 1 341 ? 19.802 20.386 -9.610 1.00 66.50 341 PHE A CA 1
ATOM 2694 C C . PHE A 1 341 ? 21.077 19.676 -10.105 1.00 66.50 341 PHE A C 1
ATOM 2696 O O . PHE A 1 341 ? 21.905 20.287 -10.779 1.00 66.50 341 PHE A O 1
ATOM 2703 N N . SER A 1 342 ? 21.233 18.377 -9.818 1.00 56.78 342 SER A N 1
ATOM 2704 C CA . SER A 1 342 ? 22.381 17.565 -10.242 1.00 56.78 342 SER A CA 1
ATOM 2705 C C . SER A 1 342 ? 22.619 17.566 -11.756 1.00 56.78 342 SER A C 1
ATOM 2707 O O . SER A 1 342 ? 23.760 17.403 -12.180 1.00 56.78 342 SER A O 1
ATOM 2709 N N . LYS A 1 343 ? 21.589 17.825 -12.575 1.00 60.16 343 LYS A N 1
ATOM 2710 C CA . LYS A 1 343 ? 21.729 17.988 -14.034 1.00 60.16 343 LYS A CA 1
ATOM 2711 C C . LYS A 1 343 ? 22.562 19.207 -14.445 1.00 60.16 343 LYS A C 1
ATOM 2713 O O . LYS A 1 343 ? 23.102 19.211 -15.544 1.00 60.16 343 LYS A O 1
ATOM 2718 N N . ALA A 1 344 ? 22.640 20.229 -13.593 1.00 54.44 344 ALA A N 1
ATOM 2719 C CA . ALA A 1 344 ? 23.434 21.436 -13.815 1.00 54.44 344 ALA A CA 1
ATOM 2720 C C . ALA A 1 344 ? 24.844 21.345 -13.193 1.00 54.44 344 ALA A C 1
ATOM 2722 O O . ALA A 1 344 ? 25.711 22.157 -13.506 1.00 54.44 344 ALA A O 1
ATOM 2723 N N . CYS A 1 345 ? 25.100 20.348 -12.336 1.00 57.00 345 CYS A N 1
ATOM 2724 C CA . CYS A 1 345 ? 26.408 20.101 -11.733 1.00 57.00 345 CYS A CA 1
ATOM 2725 C C . CYS A 1 345 ? 27.262 19.183 -12.632 1.00 57.00 345 CYS A C 1
ATOM 2727 O O . CYS A 1 345 ? 27.117 17.960 -12.586 1.00 57.00 345 CYS A O 1
ATOM 2729 N N . ASN A 1 346 ? 28.251 19.733 -13.350 1.00 54.19 346 ASN A N 1
ATOM 2730 C CA . ASN A 1 346 ? 29.222 18.952 -14.152 1.00 54.19 346 ASN A CA 1
ATOM 2731 C C . ASN A 1 346 ? 30.013 17.895 -13.335 1.00 54.19 346 ASN A C 1
ATOM 2733 O O . ASN A 1 346 ? 30.611 16.982 -13.899 1.00 54.19 346 ASN A O 1
ATOM 2737 N N . TYR A 1 347 ? 30.015 17.984 -11.998 1.00 52.66 347 TYR A N 1
ATOM 2738 C CA . TYR A 1 347 ? 30.632 17.000 -11.094 1.00 52.66 347 TYR A CA 1
ATOM 2739 C C . TYR A 1 347 ? 29.830 15.693 -10.956 1.00 52.66 347 TYR A C 1
ATOM 2741 O O . TYR A 1 347 ? 30.382 14.671 -10.545 1.00 52.66 347 TYR A O 1
ATOM 2749 N N . VAL A 1 348 ? 28.536 15.709 -11.298 1.00 51.81 348 VAL A N 1
ATOM 2750 C CA . VAL A 1 348 ? 27.599 14.586 -11.102 1.00 51.81 348 VAL A CA 1
ATOM 2751 C C . VAL A 1 348 ? 27.322 13.838 -12.418 1.00 51.81 348 VAL A C 1
ATOM 2753 O O . VAL A 1 348 ? 26.794 12.727 -12.393 1.00 51.81 348 VAL A O 1
ATOM 2756 N N . GLU A 1 349 ? 27.780 14.367 -13.561 1.00 47.53 349 GLU A N 1
ATOM 2757 C CA . GLU A 1 349 ? 27.564 13.837 -14.925 1.00 47.53 349 GLU A CA 1
ATOM 2758 C C . GLU A 1 349 ? 28.078 12.392 -15.150 1.00 47.53 349 GLU A C 1
ATOM 2760 O O . GLU A 1 349 ? 27.713 11.737 -16.124 1.00 47.53 349 GLU A O 1
ATOM 2765 N N . TYR A 1 350 ? 28.861 11.840 -14.213 1.00 46.75 350 TYR A N 1
ATOM 2766 C CA . TYR A 1 350 ? 29.353 10.452 -14.223 1.00 46.75 350 TYR A CA 1
ATOM 2767 C C . TYR A 1 350 ? 28.607 9.492 -13.278 1.00 46.75 350 TYR A C 1
ATOM 2769 O O . TYR A 1 350 ? 29.065 8.367 -13.035 1.00 46.75 350 TYR A O 1
ATOM 2777 N N . CYS A 1 351 ? 27.469 9.891 -12.711 1.00 53.56 351 CYS A N 1
ATOM 2778 C CA . CYS A 1 351 ? 26.660 8.995 -11.892 1.00 53.56 351 CYS A CA 1
ATOM 2779 C C . CYS A 1 351 ? 25.933 7.990 -12.785 1.00 53.56 351 CYS A C 1
ATOM 2781 O O . CYS A 1 351 ? 24.962 8.317 -13.464 1.00 53.56 351 CYS A O 1
ATOM 2783 N N . LYS A 1 352 ? 26.397 6.734 -12.784 1.00 58.81 352 LYS A N 1
ATOM 2784 C CA . LYS A 1 352 ? 25.642 5.626 -13.375 1.00 58.81 352 LYS A CA 1
ATOM 2785 C C . LYS A 1 352 ? 24.399 5.391 -12.522 1.00 58.81 352 LYS A C 1
ATOM 2787 O O . LYS A 1 352 ? 24.441 4.628 -11.560 1.00 58.81 352 LYS A O 1
ATOM 2792 N N . LEU A 1 353 ? 23.313 6.067 -12.886 1.00 61.31 353 LEU A N 1
ATOM 2793 C CA . LEU A 1 353 ? 21.985 5.803 -12.348 1.00 61.31 353 LEU A CA 1
ATOM 2794 C C . LEU A 1 353 ? 21.663 4.306 -12.476 1.00 61.31 353 LEU A C 1
ATOM 2796 O O . LEU A 1 353 ? 22.157 3.642 -13.402 1.00 61.31 353 LEU A O 1
ATOM 2800 N N . PRO A 1 354 ? 20.819 3.752 -11.587 1.00 61.62 354 PRO A N 1
ATOM 2801 C CA . PRO A 1 354 ? 20.294 2.410 -11.779 1.00 61.62 354 PRO A CA 1
ATOM 2802 C C . PRO A 1 354 ? 19.742 2.283 -13.201 1.00 61.62 354 PRO A C 1
ATOM 2804 O O . PRO A 1 354 ? 19.003 3.153 -13.653 1.00 61.62 354 PRO A O 1
ATOM 2807 N N . LYS A 1 355 ? 20.063 1.199 -13.917 1.00 65.31 355 LYS A N 1
ATOM 2808 C CA . LYS A 1 355 ? 19.694 1.044 -15.340 1.00 65.31 355 LYS A CA 1
ATOM 2809 C C . LYS A 1 355 ? 18.185 1.195 -15.625 1.00 65.31 355 LYS A C 1
ATOM 2811 O O . LYS A 1 355 ? 17.803 1.445 -16.761 1.00 65.31 355 LYS A O 1
ATOM 2816 N N . ARG A 1 356 ? 17.334 1.002 -14.608 1.00 68.94 356 ARG A N 1
ATOM 2817 C CA . ARG A 1 356 ? 15.865 1.127 -14.667 1.00 68.94 356 ARG A CA 1
ATOM 2818 C C . ARG A 1 356 ? 15.340 2.513 -14.284 1.00 68.94 356 ARG A C 1
ATOM 2820 O O . ARG A 1 356 ? 14.150 2.764 -14.443 1.00 68.94 356 ARG A O 1
ATOM 2827 N N . PHE A 1 357 ? 16.182 3.383 -13.737 1.00 78.12 357 PHE A N 1
ATOM 2828 C CA . PHE A 1 357 ? 15.755 4.661 -13.191 1.00 78.12 357 PHE A CA 1
ATOM 2829 C C . PHE A 1 357 ? 15.743 5.752 -14.261 1.00 78.12 357 PHE A C 1
ATOM 2831 O O . PHE A 1 357 ? 16.691 5.919 -15.026 1.00 78.12 357 PHE A O 1
ATOM 2838 N N . SER A 1 358 ? 14.657 6.518 -14.292 1.00 81.56 358 SER A N 1
ATOM 2839 C CA . SER A 1 358 ? 14.514 7.687 -15.149 1.00 81.56 358 SER A CA 1
ATOM 2840 C C . SER A 1 358 ? 13.625 8.711 -14.462 1.00 81.56 358 SER A C 1
ATOM 2842 O O . SER A 1 358 ? 12.456 8.430 -14.191 1.00 81.56 358 SER A O 1
ATOM 2844 N N . HIS A 1 359 ? 14.147 9.920 -14.252 1.00 82.38 359 HIS A N 1
ATOM 2845 C CA . HIS A 1 359 ? 13.383 11.054 -13.723 1.00 82.38 359 HIS A CA 1
ATOM 2846 C C . HIS A 1 359 ? 12.090 11.297 -14.519 1.00 82.38 359 HIS A C 1
ATOM 2848 O O . HIS A 1 359 ? 11.032 11.518 -13.937 1.00 82.38 359 HIS A O 1
ATOM 2854 N N . ALA A 1 360 ? 12.151 11.161 -15.850 1.00 82.69 360 ALA A N 1
ATOM 2855 C CA . ALA A 1 360 ? 10.982 11.302 -16.713 1.00 82.69 360 ALA A CA 1
ATOM 2856 C C . ALA A 1 360 ? 9.923 10.229 -16.426 1.00 82.69 360 ALA A C 1
ATOM 2858 O O . ALA A 1 360 ? 8.741 10.545 -16.392 1.00 82.69 360 ALA A O 1
ATOM 2859 N N . SER A 1 361 ? 10.328 8.979 -16.170 1.00 83.12 361 SER A N 1
ATOM 2860 C CA . SER A 1 361 ? 9.382 7.905 -15.835 1.00 83.12 361 SER A CA 1
ATOM 2861 C C . SER A 1 361 ? 8.691 8.125 -14.484 1.00 83.12 361 SER A C 1
ATOM 2863 O O . SER A 1 361 ? 7.499 7.853 -14.359 1.00 83.12 361 SER A O 1
ATOM 2865 N N . ILE A 1 362 ? 9.411 8.671 -13.495 1.00 88.75 362 ILE A N 1
ATOM 2866 C CA . ILE A 1 362 ? 8.853 9.022 -12.181 1.00 88.75 362 ILE A CA 1
ATOM 2867 C C . ILE A 1 362 ? 7.835 10.159 -12.327 1.00 88.75 362 ILE A C 1
ATOM 2869 O O . ILE A 1 362 ? 6.719 10.059 -11.820 1.00 88.75 362 ILE A O 1
ATOM 2873 N N . LEU A 1 363 ? 8.192 11.210 -13.072 1.00 88.44 363 LEU A N 1
ATOM 2874 C CA . LEU A 1 363 ? 7.296 12.329 -13.360 1.00 88.44 363 LEU A CA 1
ATOM 2875 C C . LEU A 1 363 ? 6.045 11.881 -14.126 1.00 88.44 363 LEU A C 1
ATOM 2877 O O . LEU A 1 363 ? 4.943 12.305 -13.792 1.00 88.44 363 LEU A O 1
ATOM 2881 N N . GLN A 1 364 ? 6.200 11.013 -15.130 1.00 84.38 364 GLN A N 1
ATOM 2882 C CA . GLN A 1 364 ? 5.087 10.464 -15.911 1.00 84.38 364 GLN A CA 1
ATOM 2883 C C . GLN A 1 364 ? 4.114 9.656 -15.047 1.00 84.38 364 GLN A C 1
ATOM 2885 O O . GLN A 1 364 ? 2.904 9.767 -15.239 1.00 84.38 364 GLN A O 1
ATOM 2890 N N . ASP A 1 365 ? 4.621 8.855 -14.104 1.00 86.31 365 ASP A N 1
ATOM 2891 C CA . ASP A 1 365 ? 3.765 8.069 -13.213 1.00 86.31 365 ASP A CA 1
ATOM 2892 C C . ASP A 1 365 ? 2.902 8.977 -12.327 1.00 86.31 365 ASP A C 1
ATOM 2894 O O . ASP A 1 365 ? 1.683 8.796 -12.289 1.00 86.31 365 ASP A O 1
ATOM 2898 N N . LEU A 1 366 ? 3.500 9.993 -11.689 1.00 90.19 366 LEU A N 1
ATOM 2899 C CA . LEU A 1 366 ? 2.744 10.957 -10.884 1.00 90.19 366 LEU A CA 1
ATOM 2900 C C . LEU A 1 366 ? 1.767 11.757 -11.751 1.00 90.19 366 LEU A C 1
ATOM 2902 O O . LEU A 1 366 ? 0.598 11.885 -11.391 1.00 90.19 366 LEU A O 1
ATOM 2906 N N . TYR A 1 367 ? 2.223 12.247 -12.909 1.00 86.25 367 TYR A N 1
ATOM 2907 C CA . TYR A 1 367 ? 1.389 12.993 -13.848 1.00 86.25 367 TYR A CA 1
ATOM 2908 C C . TYR A 1 367 ? 0.133 12.210 -14.218 1.00 86.25 367 TYR A C 1
ATOM 2910 O O . TYR A 1 367 ? -0.961 12.733 -14.054 1.00 86.25 367 TYR A O 1
ATOM 2918 N N . GLY A 1 368 ? 0.266 10.948 -14.641 1.00 79.81 368 GLY A N 1
ATOM 2919 C CA . GLY A 1 368 ? -0.883 10.135 -15.044 1.00 79.81 368 GLY A CA 1
ATOM 2920 C C . GLY A 1 368 ? -1.920 9.954 -13.931 1.00 79.81 368 GLY A C 1
ATOM 2921 O O . GLY A 1 368 ? -3.115 9.898 -14.210 1.00 79.81 368 GLY A O 1
ATOM 2922 N N . ARG A 1 369 ? -1.481 9.920 -12.664 1.00 84.38 369 ARG A N 1
ATOM 2923 C CA . ARG A 1 369 ? -2.376 9.755 -11.506 1.00 84.38 369 ARG A CA 1
ATOM 2924 C C . ARG A 1 369 ? -3.107 11.044 -11.124 1.00 84.38 369 ARG A C 1
ATOM 2926 O O . ARG A 1 369 ? -4.136 10.975 -10.455 1.00 84.38 369 ARG A 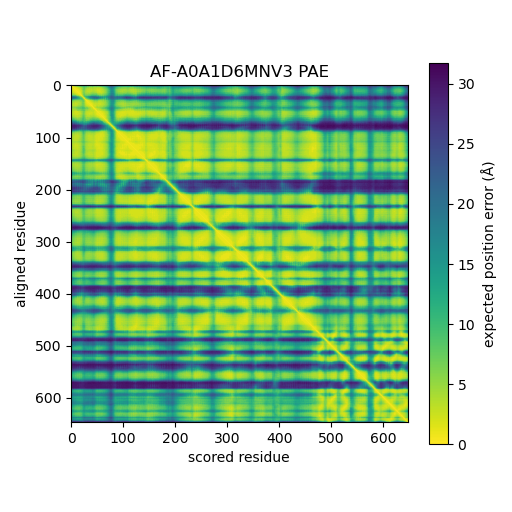O 1
ATOM 2933 N N . VAL A 1 370 ? -2.565 12.204 -11.501 1.00 81.06 370 VAL A N 1
ATOM 2934 C CA . VAL A 1 370 ? -3.177 13.526 -11.275 1.00 81.06 370 VAL A CA 1
ATOM 2935 C C . VAL A 1 370 ? -3.987 13.982 -12.495 1.00 81.06 370 VAL A C 1
ATOM 2937 O O . VAL A 1 370 ? -4.939 14.752 -12.342 1.00 81.06 370 VAL A O 1
ATOM 2940 N N . ASP A 1 371 ? -3.627 13.518 -13.694 1.00 67.69 371 ASP A N 1
ATOM 2941 C CA . ASP A 1 371 ? -4.235 13.930 -14.958 1.00 67.69 371 ASP A CA 1
ATOM 2942 C C . ASP A 1 371 ? -5.754 13.691 -14.945 1.00 67.69 371 ASP A C 1
ATOM 2944 O O . ASP A 1 371 ? -6.244 12.625 -14.572 1.00 67.69 371 ASP A O 1
ATOM 2948 N N . GLY A 1 372 ? -6.516 14.736 -15.272 1.00 66.69 372 GLY A N 1
ATOM 2949 C CA . GLY A 1 372 ? -7.980 14.752 -15.172 1.00 66.69 372 GLY A CA 1
ATOM 2950 C C . GLY A 1 372 ? -8.575 15.061 -13.786 1.00 66.69 372 GLY A C 1
ATOM 2951 O O . GLY A 1 372 ? -9.791 15.222 -13.701 1.00 66.69 372 GLY A O 1
ATOM 2952 N N . SER A 1 373 ? -7.767 15.193 -12.723 1.00 71.00 373 SER A N 1
ATOM 2953 C CA . SER A 1 373 ? -8.251 15.479 -11.354 1.00 71.00 373 SER A CA 1
ATOM 2954 C C . SER A 1 373 ? -7.954 16.906 -10.876 1.00 71.00 373 SER A C 1
ATOM 2956 O O . SER A 1 373 ? -8.851 17.582 -10.376 1.00 71.00 373 SER A O 1
ATOM 2958 N N . ASP A 1 374 ? -6.714 17.382 -11.045 1.00 74.62 374 ASP A N 1
ATOM 2959 C CA . ASP A 1 374 ? -6.284 18.723 -10.616 1.00 74.62 374 ASP A CA 1
ATOM 2960 C C . ASP A 1 374 ? -5.436 19.397 -11.706 1.00 74.62 374 ASP A C 1
ATOM 2962 O O . ASP A 1 374 ? -4.254 19.101 -11.895 1.00 74.62 374 ASP A O 1
ATOM 2966 N N . TRP A 1 375 ? -6.055 20.326 -12.440 1.00 77.25 375 TRP A N 1
ATOM 2967 C CA . TRP A 1 375 ? -5.407 21.018 -13.556 1.00 77.25 375 TRP A CA 1
ATOM 2968 C C . TRP A 1 375 ? -4.223 21.889 -13.113 1.00 77.25 375 TRP A C 1
ATOM 2970 O O . TRP A 1 375 ? -3.288 22.088 -13.892 1.00 77.25 375 TRP A O 1
ATOM 2980 N N . GLN A 1 376 ? -4.244 22.408 -11.882 1.00 82.12 376 GLN A N 1
ATOM 2981 C CA . GLN A 1 376 ? -3.206 23.299 -11.383 1.00 82.12 376 GLN A CA 1
ATOM 2982 C C . GLN A 1 376 ? -1.936 22.504 -11.094 1.00 82.12 376 GLN A C 1
ATOM 2984 O O . GLN A 1 376 ? -0.865 22.876 -11.578 1.00 82.12 376 GLN A O 1
ATOM 2989 N N . VAL A 1 377 ? -2.058 21.370 -10.402 1.00 82.75 377 VAL A N 1
ATOM 2990 C CA . VAL A 1 377 ? -0.927 20.458 -10.173 1.00 82.75 377 VAL A CA 1
ATOM 2991 C C . VAL A 1 377 ? -0.381 19.936 -11.504 1.00 82.75 377 VAL A C 1
ATOM 2993 O O . VAL A 1 377 ? 0.828 19.956 -11.720 1.00 82.75 377 VAL A O 1
ATOM 2996 N N . VAL A 1 378 ? -1.251 19.554 -12.446 1.00 83.25 378 VAL A N 1
ATOM 2997 C CA . VAL A 1 378 ? -0.838 19.137 -13.801 1.00 83.25 378 VAL A CA 1
ATOM 2998 C C . VAL A 1 378 ? -0.034 20.234 -14.505 1.00 83.25 378 VAL A C 1
ATOM 3000 O O . VAL A 1 378 ? 0.995 19.945 -15.116 1.00 83.25 378 VAL A O 1
ATOM 3003 N N . SER A 1 379 ? -0.470 21.494 -14.418 1.00 83.12 379 SER A N 1
ATOM 3004 C CA . SER A 1 379 ? 0.231 22.624 -15.041 1.00 83.12 379 SER A CA 1
ATOM 3005 C C . SER A 1 379 ? 1.628 22.852 -14.459 1.00 83.12 379 SER A C 1
ATOM 3007 O O . SER A 1 379 ? 2.557 23.152 -15.205 1.00 83.12 379 SER A O 1
ATOM 3009 N N . GLN A 1 380 ? 1.792 22.649 -13.151 1.00 86.00 380 GLN A N 1
ATOM 3010 C CA . GLN A 1 380 ? 3.074 22.751 -12.459 1.00 86.00 380 GLN A CA 1
ATOM 3011 C C . GLN A 1 380 ? 3.986 21.567 -12.797 1.00 86.00 380 GLN A C 1
ATOM 3013 O O . GLN A 1 380 ? 5.152 21.760 -13.123 1.00 86.00 380 GLN A O 1
ATOM 3018 N N . LEU A 1 381 ? 3.450 20.342 -12.825 1.00 86.62 381 LEU A N 1
ATOM 3019 C CA . LEU A 1 381 ? 4.206 19.152 -13.224 1.00 86.62 381 LEU A CA 1
ATOM 3020 C C . LEU A 1 381 ? 4.751 19.259 -14.657 1.00 86.62 381 LEU A C 1
ATOM 3022 O O . LEU A 1 381 ? 5.847 18.775 -14.931 1.00 86.62 381 LEU A O 1
ATOM 3026 N N . ARG A 1 382 ? 4.027 19.931 -15.565 1.00 84.31 382 ARG A N 1
ATOM 3027 C CA . ARG A 1 382 ? 4.507 20.202 -16.932 1.00 84.31 382 ARG A CA 1
ATOM 3028 C C . ARG A 1 382 ? 5.753 21.084 -16.975 1.00 84.31 382 ARG A C 1
ATOM 3030 O O . ARG A 1 382 ? 6.504 20.976 -17.935 1.00 84.31 382 ARG A O 1
ATOM 3037 N N . GLN A 1 383 ? 6.001 21.918 -15.966 1.00 83.12 383 GLN A N 1
ATOM 3038 C CA . GLN A 1 383 ? 7.178 22.796 -15.943 1.00 83.12 383 GLN A CA 1
ATOM 3039 C C . GLN A 1 383 ? 8.482 22.008 -15.755 1.00 83.12 383 GLN A C 1
ATOM 3041 O O . GLN A 1 383 ? 9.520 22.413 -16.259 1.00 83.12 383 GLN A O 1
ATOM 3046 N N . PHE A 1 384 ? 8.421 20.821 -15.145 1.00 81.00 384 PHE A N 1
ATOM 3047 C CA . PHE A 1 384 ? 9.564 19.906 -15.065 1.00 81.00 384 PHE A CA 1
ATOM 3048 C C . PHE A 1 384 ? 9.855 19.160 -16.383 1.00 81.00 384 PHE A C 1
ATOM 3050 O O . PHE A 1 384 ? 10.818 18.390 -16.455 1.00 81.00 384 PHE A O 1
ATOM 3057 N N . MET A 1 385 ? 9.016 19.318 -17.415 1.00 77.44 385 MET A N 1
ATOM 3058 C CA . MET A 1 385 ? 9.123 18.589 -18.681 1.00 77.44 385 MET A CA 1
ATOM 3059 C C . MET A 1 385 ? 9.912 19.407 -19.711 1.00 77.44 385 MET A C 1
ATOM 3061 O O . MET A 1 385 ? 9.510 20.500 -20.091 1.00 77.44 385 MET A O 1
ATOM 3065 N N . SER A 1 386 ? 11.016 18.854 -20.219 1.00 59.56 386 SER A N 1
ATOM 3066 C CA . SER A 1 386 ? 11.889 19.524 -21.197 1.00 59.56 386 SER A CA 1
ATOM 3067 C C . SER A 1 386 ? 11.433 19.404 -22.662 1.00 59.56 386 SER A C 1
ATOM 3069 O O . SER A 1 386 ? 12.006 20.052 -23.533 1.00 59.56 386 SER A O 1
ATOM 3071 N N . THR A 1 387 ? 10.424 18.580 -22.965 1.00 51.97 387 THR A N 1
ATOM 3072 C CA . THR A 1 387 ? 9.871 18.382 -24.321 1.00 51.97 387 THR A CA 1
ATOM 3073 C C . THR A 1 387 ? 8.353 18.215 -24.279 1.00 51.97 387 THR A C 1
ATOM 3075 O O . THR A 1 387 ? 7.801 17.707 -23.301 1.00 51.97 387 THR A O 1
ATOM 3078 N N . SER A 1 388 ? 7.671 18.648 -25.347 1.00 44.12 388 SER A N 1
ATOM 3079 C CA . SER A 1 388 ? 6.245 18.387 -25.549 1.00 44.12 388 SER A CA 1
ATOM 3080 C C . SER A 1 388 ? 6.028 16.884 -25.678 1.00 44.12 388 SER A C 1
ATOM 3082 O O . SER A 1 388 ? 6.537 16.254 -26.602 1.00 44.12 388 SER A O 1
ATOM 3084 N N . PHE A 1 389 ? 5.285 16.312 -24.742 1.00 50.34 389 PHE A N 1
ATOM 3085 C CA . PHE A 1 389 ? 4.833 14.934 -24.831 1.00 50.34 389 PHE A CA 1
ATOM 3086 C C . PHE A 1 389 ? 3.920 14.765 -26.050 1.00 50.34 389 PHE A C 1
ATOM 3088 O O . PHE A 1 389 ? 2.774 15.212 -26.022 1.00 50.34 389 PHE A O 1
ATOM 3095 N N . ASP A 1 390 ? 4.414 14.110 -27.099 1.00 39.84 390 ASP A N 1
ATOM 3096 C CA . ASP A 1 390 ? 3.537 13.507 -28.102 1.00 39.84 390 ASP A CA 1
ATOM 3097 C C . ASP A 1 390 ? 2.754 12.362 -27.450 1.00 39.84 390 ASP A C 1
ATOM 3099 O O . ASP A 1 390 ? 3.337 11.564 -26.711 1.00 39.84 390 ASP A O 1
ATOM 3103 N N . GLU A 1 391 ? 1.438 12.347 -27.710 1.00 43.62 391 GLU A N 1
ATOM 3104 C CA . GLU A 1 391 ? 0.408 11.375 -27.299 1.00 43.62 391 GLU A CA 1
ATOM 3105 C C . GLU A 1 391 ? 0.929 10.256 -26.383 1.00 43.62 391 GLU A C 1
ATOM 3107 O O . GLU A 1 391 ? 1.318 9.168 -26.816 1.00 43.62 391 GLU A O 1
ATOM 3112 N N . LEU A 1 392 ? 0.971 10.554 -25.082 1.00 44.38 392 LEU A N 1
ATOM 3113 C CA . LEU A 1 392 ? 1.484 9.630 -24.087 1.00 44.38 392 LEU A CA 1
ATOM 3114 C C . LEU A 1 392 ? 0.448 8.538 -23.820 1.00 44.38 392 LEU A C 1
ATOM 3116 O O . LEU A 1 392 ? -0.602 8.780 -23.224 1.00 44.38 392 LEU A O 1
ATOM 3120 N N . ASP A 1 393 ? 0.787 7.315 -24.210 1.00 38.75 393 ASP A N 1
ATOM 3121 C CA . ASP A 1 393 ? 0.084 6.109 -23.799 1.00 38.75 393 ASP A CA 1
ATOM 3122 C C . ASP A 1 393 ? 0.284 5.869 -22.314 1.00 38.75 393 ASP A C 1
ATOM 3124 O O . ASP A 1 393 ? 1.138 5.087 -21.891 1.00 38.75 393 ASP A O 1
ATOM 3128 N N . SER A 1 394 ? -0.521 6.554 -21.503 1.00 40.25 394 SER A N 1
ATOM 3129 C CA . SER A 1 394 ? -0.595 6.282 -20.082 1.00 40.25 394 SER A CA 1
ATOM 3130 C C . SER A 1 394 ? -0.918 4.796 -19.914 1.00 40.25 394 SER A C 1
ATOM 3132 O O . SER A 1 394 ? -1.978 4.274 -20.274 1.00 40.25 394 SER A O 1
ATOM 3134 N N . LEU A 1 395 ? 0.050 4.053 -19.383 1.00 40.22 395 LEU A N 1
ATOM 3135 C CA . LEU A 1 395 ? -0.086 2.642 -19.029 1.00 40.22 395 LEU A CA 1
ATOM 3136 C C . LEU A 1 395 ? -1.038 2.438 -17.835 1.00 40.22 395 LEU A C 1
ATOM 3138 O O . LEU A 1 395 ? -1.125 1.344 -17.299 1.00 40.22 395 LEU A O 1
ATOM 3142 N N . GLN A 1 396 ? -1.813 3.454 -17.456 1.00 45.00 396 GLN A N 1
ATOM 3143 C CA . GLN A 1 396 ? -2.633 3.443 -16.259 1.00 45.00 396 GLN A CA 1
ATOM 3144 C C . GLN A 1 396 ? -4.028 2.910 -16.573 1.00 45.00 396 GLN A C 1
ATOM 3146 O O . GLN A 1 396 ? -4.934 3.623 -17.000 1.00 45.00 396 GLN A O 1
ATOM 3151 N N . SER A 1 397 ? -4.191 1.606 -16.369 1.00 38.59 397 SER A N 1
ATOM 3152 C CA . SER A 1 397 ? -5.491 1.037 -16.037 1.00 38.59 397 SER A CA 1
ATOM 3153 C C . SER A 1 397 ? -5.941 1.622 -14.693 1.00 38.59 397 SER A C 1
ATOM 3155 O O . SER A 1 397 ? -5.543 1.144 -13.639 1.00 38.59 397 SER A O 1
ATOM 3157 N N . SER A 1 398 ? -6.727 2.697 -14.750 1.00 44.81 398 SER A N 1
ATOM 3158 C CA . SER A 1 398 ? -7.794 3.011 -13.792 1.00 44.81 398 SER A CA 1
ATOM 3159 C C . SER A 1 398 ? -7.498 2.776 -12.296 1.00 44.81 398 SER A C 1
ATOM 3161 O O . SER A 1 398 ? -8.101 1.908 -11.666 1.00 44.81 398 SER A O 1
ATOM 3163 N N . THR A 1 399 ? -6.674 3.624 -11.689 1.00 51.50 399 THR A N 1
ATOM 3164 C CA . THR A 1 399 ? -6.702 3.861 -10.232 1.00 51.50 399 THR A CA 1
ATOM 3165 C C . THR A 1 399 ? -6.759 5.362 -9.972 1.00 51.50 399 THR A C 1
ATOM 3167 O O . THR A 1 399 ? -5.887 5.956 -9.346 1.00 51.50 399 THR A O 1
ATOM 3170 N N . TRP A 1 400 ? -7.800 6.003 -10.506 1.00 54.72 400 TRP A N 1
ATOM 3171 C CA . TRP A 1 400 ? -8.095 7.397 -10.190 1.00 54.72 400 TRP A CA 1
ATOM 3172 C C . TRP A 1 400 ? -8.561 7.514 -8.743 1.00 54.72 400 TRP A C 1
ATOM 3174 O O . TRP A 1 400 ? -9.374 6.718 -8.260 1.00 54.72 400 TRP A O 1
ATOM 3184 N N . ILE A 1 401 ? -8.037 8.522 -8.059 1.00 56.06 401 ILE A N 1
ATOM 3185 C CA . ILE A 1 401 ? -8.541 8.944 -6.759 1.00 56.06 401 ILE A CA 1
ATOM 3186 C C . ILE A 1 401 ? -9.811 9.758 -7.026 1.00 56.06 401 ILE A C 1
ATOM 3188 O O . ILE A 1 401 ? -9.843 10.591 -7.928 1.00 56.06 401 ILE A O 1
ATOM 3192 N N . SER A 1 402 ? -10.890 9.480 -6.294 1.00 50.25 402 SER A N 1
ATOM 3193 C CA . SER A 1 402 ? -12.106 10.287 -6.414 1.00 50.25 402 SER A CA 1
ATOM 3194 C C . SER A 1 402 ? -11.832 11.662 -5.793 1.00 50.25 402 SER A C 1
ATOM 3196 O O . SER A 1 402 ? -11.050 11.787 -4.864 1.00 50.25 402 SER A O 1
ATOM 3198 N N . GLY A 1 403 ? -12.442 12.742 -6.271 1.00 48.91 403 GLY A N 1
ATOM 3199 C CA . GLY A 1 403 ? -12.286 14.061 -5.631 1.00 48.91 403 GLY A CA 1
ATOM 3200 C C . GLY A 1 403 ? -13.182 14.264 -4.399 1.00 48.91 403 GLY A C 1
ATOM 3201 O O . GLY A 1 403 ? -13.290 15.381 -3.886 1.00 48.91 403 GLY A O 1
ATOM 3202 N N . SER A 1 404 ? -13.923 13.235 -3.973 1.00 47.47 404 SER A N 1
ATOM 3203 C CA . SER A 1 404 ? -15.107 13.404 -3.121 1.00 47.47 404 SER A CA 1
ATOM 3204 C C . SER A 1 404 ? -14.839 13.265 -1.621 1.00 47.47 404 SER A C 1
ATOM 3206 O O . SER A 1 404 ? -15.594 13.834 -0.832 1.00 47.47 404 SER A O 1
ATOM 3208 N N . CYS A 1 405 ? -13.777 12.574 -1.189 1.00 59.53 405 CYS A N 1
ATOM 3209 C CA . CYS A 1 405 ? -13.484 12.388 0.234 1.00 59.53 405 CYS A CA 1
ATOM 3210 C C . CYS A 1 405 ? -12.541 13.470 0.795 1.00 59.53 405 CYS A C 1
ATOM 3212 O O . CYS A 1 405 ? -11.608 13.909 0.128 1.00 59.53 405 CYS A O 1
ATOM 3214 N N . ASN A 1 406 ? -12.720 13.859 2.066 1.00 63.31 406 ASN A N 1
ATOM 3215 C CA . ASN A 1 406 ? -11.842 14.830 2.746 1.00 63.31 406 ASN A CA 1
ATOM 3216 C C . ASN A 1 406 ? -10.360 14.416 2.699 1.00 63.31 406 ASN A C 1
ATOM 3218 O O . ASN A 1 406 ? -9.506 15.236 2.396 1.00 63.31 406 ASN A O 1
ATOM 3222 N N . LEU A 1 407 ? -10.073 13.124 2.882 1.00 71.00 407 LEU A N 1
ATOM 3223 C CA . LEU A 1 407 ? -8.706 12.600 2.852 1.00 71.00 407 LEU A CA 1
ATOM 3224 C C . LEU A 1 407 ? -8.054 12.689 1.458 1.00 71.00 407 LEU A C 1
ATOM 3226 O O . LEU A 1 407 ? -6.835 12.760 1.348 1.00 71.00 407 LEU A O 1
ATOM 3230 N N . GLU A 1 408 ? -8.856 12.666 0.391 1.00 75.38 408 GLU A N 1
ATOM 3231 C CA . GLU A 1 408 ? -8.369 12.833 -0.984 1.00 75.38 408 GLU A CA 1
ATOM 3232 C C . GLU A 1 408 ? -8.010 14.310 -1.230 1.00 75.38 408 GLU A C 1
ATOM 3234 O O . GLU A 1 408 ? -6.957 14.598 -1.792 1.00 75.38 408 GLU A O 1
ATOM 3239 N N . LYS A 1 409 ? -8.802 15.256 -0.704 1.00 76.81 409 LYS A N 1
ATOM 3240 C CA . LYS A 1 409 ? -8.495 16.701 -0.753 1.00 76.81 409 LYS A CA 1
ATOM 3241 C C . LYS A 1 409 ? -7.217 17.062 0.002 1.00 76.81 409 LYS A C 1
ATOM 3243 O O . LYS A 1 409 ? -6.404 17.835 -0.507 1.00 76.81 409 LYS A O 1
ATOM 3248 N N . ASP A 1 410 ? -7.028 16.487 1.186 1.00 80.19 410 ASP A N 1
ATOM 3249 C CA . ASP A 1 410 ? -5.817 16.665 1.992 1.00 80.19 410 ASP A CA 1
ATOM 3250 C C . ASP A 1 410 ? -4.579 16.182 1.221 1.00 80.19 410 ASP A C 1
ATOM 3252 O O . ASP A 1 410 ? -3.543 16.845 1.184 1.00 80.19 410 ASP A O 1
ATOM 3256 N N . LEU A 1 411 ? -4.709 15.056 0.517 1.00 84.81 411 LEU A N 1
ATOM 3257 C CA . LEU A 1 411 ? -3.644 14.499 -0.305 1.00 84.81 411 LEU A CA 1
ATOM 3258 C C . LEU A 1 411 ? -3.316 15.360 -1.535 1.00 84.81 411 LEU A C 1
ATOM 3260 O O . LEU A 1 411 ? -2.137 15.578 -1.816 1.00 84.81 411 LEU A O 1
ATOM 3264 N N . TYR A 1 412 ? -4.318 15.879 -2.251 1.00 84.38 412 TYR A N 1
ATOM 3265 C CA . TYR A 1 412 ? -4.077 16.818 -3.356 1.00 84.38 412 TYR A CA 1
ATOM 3266 C C . TYR A 1 412 ? -3.439 18.118 -2.863 1.00 84.38 412 TYR A C 1
ATOM 3268 O O . TYR A 1 412 ? -2.515 18.623 -3.496 1.00 84.38 412 TYR A O 1
ATOM 3276 N N . SER A 1 413 ? -3.838 18.601 -1.686 1.00 86.06 413 SER A N 1
ATOM 3277 C CA . SER A 1 413 ? -3.204 19.759 -1.043 1.00 86.06 413 SER A CA 1
ATOM 3278 C C . SER A 1 413 ? -1.729 19.494 -0.716 1.00 86.06 413 SER A C 1
ATOM 3280 O O . SER A 1 413 ? -0.891 20.383 -0.877 1.00 86.06 413 SER A O 1
ATOM 3282 N N . LEU A 1 414 ? -1.380 18.267 -0.300 1.00 89.75 414 LEU A N 1
ATOM 3283 C CA . LEU A 1 414 ? 0.017 17.860 -0.096 1.00 89.75 414 LEU A CA 1
ATOM 3284 C C . LEU A 1 414 ? 0.781 17.816 -1.411 1.00 89.75 414 LEU A C 1
ATOM 3286 O O . LEU A 1 414 ? 1.914 18.285 -1.468 1.00 89.75 414 LEU A O 1
ATOM 3290 N N . CYS A 1 415 ? 0.166 17.251 -2.449 1.00 91.50 415 CYS A N 1
ATOM 3291 C CA . CYS A 1 415 ? 0.760 17.162 -3.774 1.00 91.50 415 CYS A CA 1
ATOM 3292 C C . CYS A 1 415 ? 1.054 18.556 -4.333 1.00 91.50 415 CYS A C 1
ATOM 3294 O O . CYS A 1 415 ? 2.181 18.817 -4.742 1.00 91.50 415 CYS A O 1
ATOM 3296 N N . HIS A 1 416 ? 0.090 19.473 -4.249 1.00 90.00 416 HIS A N 1
ATOM 3297 C CA . HIS A 1 416 ? 0.257 20.868 -4.648 1.00 90.00 416 HIS A CA 1
ATOM 3298 C C . HIS A 1 416 ? 1.399 21.548 -3.890 1.00 90.00 416 HIS A C 1
ATOM 3300 O O . HIS A 1 416 ? 2.307 22.098 -4.511 1.00 90.00 416 HIS A O 1
ATOM 3306 N N . PHE A 1 417 ? 1.415 21.429 -2.557 1.00 90.81 417 PHE A N 1
ATOM 3307 C CA . PHE A 1 417 ? 2.502 21.961 -1.734 1.00 90.81 417 PHE A CA 1
ATOM 3308 C C . PHE A 1 417 ? 3.866 21.395 -2.151 1.00 90.81 417 PHE A C 1
ATOM 3310 O O . PHE A 1 417 ? 4.807 22.157 -2.350 1.00 90.81 417 PHE A O 1
ATOM 3317 N N . ALA A 1 418 ? 3.969 20.075 -2.305 1.00 93.81 418 ALA A N 1
ATOM 3318 C CA . ALA A 1 418 ? 5.216 19.401 -2.638 1.00 93.81 418 ALA A CA 1
ATOM 3319 C C . ALA A 1 418 ? 5.750 19.806 -4.019 1.00 93.81 418 ALA A C 1
ATOM 3321 O O . ALA A 1 418 ? 6.921 20.160 -4.141 1.00 93.81 418 ALA A O 1
ATOM 3322 N N . VAL A 1 419 ? 4.889 19.803 -5.040 1.00 91.88 419 VAL A N 1
ATOM 3323 C CA . VAL A 1 419 ? 5.250 20.190 -6.411 1.00 91.88 419 VAL A CA 1
ATOM 3324 C C . VAL A 1 419 ? 5.677 21.658 -6.456 1.00 91.88 419 VAL A C 1
ATOM 3326 O O . VAL A 1 419 ? 6.728 21.962 -7.014 1.00 91.88 419 VAL A O 1
ATOM 3329 N N . ALA A 1 420 ? 4.926 22.559 -5.817 1.00 90.62 420 ALA A N 1
ATOM 3330 C CA . ALA A 1 420 ? 5.264 23.980 -5.771 1.00 90.62 420 ALA A CA 1
ATOM 3331 C C . ALA A 1 420 ? 6.576 24.256 -5.015 1.00 90.62 420 ALA A C 1
ATOM 3333 O O . ALA A 1 420 ? 7.391 25.052 -5.476 1.00 90.62 420 ALA A O 1
ATOM 3334 N N . SER A 1 421 ? 6.808 23.594 -3.873 1.00 90.38 421 SER A N 1
ATOM 3335 C CA . SER A 1 421 ? 8.056 23.749 -3.113 1.00 90.38 421 SER A CA 1
ATOM 3336 C C . SER A 1 421 ? 9.275 23.254 -3.892 1.00 90.38 421 SER A C 1
ATOM 3338 O O . SER A 1 421 ? 10.314 23.905 -3.863 1.00 90.38 421 SER A O 1
ATOM 3340 N N . LEU A 1 422 ? 9.155 22.136 -4.614 1.00 90.62 422 LEU A N 1
ATOM 3341 C CA . LEU A 1 422 ? 10.254 21.599 -5.421 1.00 90.62 422 LEU A CA 1
ATOM 3342 C C . LEU A 1 422 ? 10.524 22.429 -6.679 1.00 90.62 422 LEU A C 1
ATOM 3344 O O . LEU A 1 422 ? 11.687 22.586 -7.043 1.00 90.62 422 LEU A O 1
ATOM 3348 N N . LEU A 1 423 ? 9.485 22.996 -7.307 1.00 87.25 423 LEU A N 1
ATOM 3349 C CA . LEU A 1 423 ? 9.660 23.962 -8.398 1.00 87.25 423 LEU A CA 1
ATOM 3350 C C . LEU A 1 423 ? 10.469 25.167 -7.926 1.00 87.25 423 LEU A C 1
ATOM 3352 O O . LEU A 1 423 ? 11.458 25.507 -8.558 1.00 87.25 423 LEU A O 1
ATOM 3356 N N . GLY A 1 424 ? 10.116 25.736 -6.768 1.00 84.88 424 GLY A N 1
ATOM 3357 C CA . GLY A 1 424 ? 10.845 26.873 -6.205 1.00 84.88 424 GLY A CA 1
ATOM 3358 C C . GLY A 1 424 ? 12.337 26.595 -5.994 1.00 84.88 424 GLY A C 1
ATOM 3359 O O . GLY A 1 424 ? 13.158 27.452 -6.306 1.00 84.88 424 GLY A O 1
ATOM 3360 N N . VAL A 1 425 ? 12.697 25.389 -5.531 1.00 83.25 425 VAL A N 1
ATOM 3361 C CA . VAL A 1 425 ? 14.107 24.974 -5.383 1.00 83.25 425 VAL A CA 1
ATOM 3362 C C . VAL A 1 425 ? 14.804 24.841 -6.739 1.00 83.25 425 VAL A C 1
ATOM 3364 O O . VAL A 1 425 ? 15.959 25.248 -6.883 1.00 83.25 425 VAL A O 1
ATOM 3367 N N . CYS A 1 426 ? 14.118 24.289 -7.742 1.00 78.50 426 CYS A N 1
ATOM 3368 C CA . CYS A 1 426 ? 14.673 24.156 -9.089 1.00 78.50 426 CYS A CA 1
ATOM 3369 C C . CYS A 1 426 ? 14.906 25.529 -9.734 1.00 78.50 426 CYS A C 1
ATOM 3371 O O . CYS A 1 426 ? 16.005 25.783 -10.222 1.00 78.50 426 CYS A O 1
ATOM 3373 N N . ASP A 1 427 ? 13.927 26.430 -9.650 1.00 79.25 427 ASP A N 1
ATOM 3374 C CA . ASP A 1 427 ? 14.016 27.789 -10.192 1.00 79.25 427 ASP A CA 1
ATOM 3375 C C . ASP A 1 427 ? 15.162 28.579 -9.539 1.00 79.25 427 ASP A C 1
ATOM 3377 O O . ASP A 1 427 ? 15.919 29.268 -10.228 1.00 79.25 427 ASP A O 1
ATOM 3381 N N . SER A 1 428 ? 15.342 28.453 -8.215 1.00 75.56 428 SER A N 1
ATOM 3382 C CA . SER A 1 428 ? 16.465 29.093 -7.517 1.00 75.56 428 SER A CA 1
ATOM 3383 C C . SER A 1 428 ? 17.822 28.540 -7.958 1.00 75.56 428 SER A C 1
ATOM 3385 O O . SER A 1 428 ? 18.751 29.311 -8.187 1.00 75.56 428 SER A O 1
ATOM 3387 N N . ALA A 1 429 ? 17.927 27.220 -8.147 1.00 71.38 429 ALA A N 1
ATOM 3388 C CA . ALA A 1 429 ? 19.169 26.579 -8.573 1.00 71.38 429 ALA A CA 1
ATOM 3389 C C . ALA A 1 429 ? 19.560 26.962 -10.014 1.00 71.38 429 ALA A C 1
ATOM 3391 O O . ALA A 1 429 ? 20.744 27.125 -10.317 1.00 71.38 429 ALA A O 1
ATOM 3392 N N . GLU A 1 430 ? 18.579 27.140 -10.905 1.00 70.19 430 GLU A N 1
ATOM 3393 C CA . GLU A 1 430 ? 18.815 27.614 -12.274 1.00 70.19 430 GLU A CA 1
ATOM 3394 C C . GLU A 1 430 ? 19.214 29.099 -12.316 1.00 70.19 430 GLU A C 1
ATOM 3396 O O . GLU A 1 430 ? 20.090 29.484 -13.099 1.00 70.19 430 GLU A O 1
ATOM 3401 N N . ALA A 1 431 ? 18.617 29.932 -11.456 1.00 65.75 431 ALA A N 1
ATOM 3402 C CA . ALA A 1 431 ? 18.915 31.360 -11.377 1.00 65.75 431 ALA A CA 1
ATOM 3403 C C . ALA A 1 431 ? 20.334 31.652 -10.854 1.00 65.75 431 ALA A C 1
ATOM 3405 O O . ALA A 1 431 ? 20.997 32.562 -11.359 1.00 65.75 431 ALA A O 1
ATOM 3406 N N . GLU A 1 432 ? 20.816 30.878 -9.878 1.00 65.94 432 GLU A N 1
ATOM 3407 C CA . GLU A 1 432 ? 22.116 31.100 -9.227 1.00 65.94 432 GLU A CA 1
ATOM 3408 C C . GLU A 1 432 ? 23.325 30.626 -10.055 1.00 65.94 432 GLU A C 1
ATOM 3410 O O . GLU A 1 432 ? 24.455 30.976 -9.724 1.00 65.94 432 GLU A O 1
ATOM 3415 N N . LYS A 1 433 ? 23.113 29.920 -11.181 1.00 67.38 433 LYS A N 1
ATOM 3416 C CA . LYS A 1 433 ? 24.167 29.347 -12.047 1.00 67.38 433 LYS A CA 1
ATOM 3417 C C . LYS A 1 433 ? 25.268 28.652 -11.238 1.00 67.38 433 LYS A C 1
ATOM 3419 O O . LYS A 1 433 ? 26.359 29.200 -11.071 1.00 67.38 433 LYS A O 1
ATOM 3424 N N . ILE A 1 434 ? 24.985 27.420 -10.822 1.00 68.81 434 ILE A N 1
ATOM 3425 C CA . ILE A 1 434 ? 25.911 26.513 -10.129 1.00 68.81 434 ILE A CA 1
ATOM 3426 C C . ILE A 1 434 ? 27.267 26.458 -10.857 1.00 68.81 434 ILE A C 1
ATOM 3428 O O . ILE A 1 434 ? 27.355 25.990 -11.993 1.00 68.81 434 ILE A O 1
ATOM 3432 N N . GLN A 1 435 ? 28.328 26.941 -10.207 1.00 65.19 435 GLN A N 1
ATOM 3433 C CA . GLN A 1 435 ? 29.673 27.051 -10.785 1.00 65.19 435 GLN A CA 1
ATOM 3434 C C . GLN A 1 435 ? 30.705 26.181 -10.061 1.00 65.19 435 GLN A C 1
ATOM 3436 O O . GLN A 1 435 ? 31.699 25.780 -10.672 1.00 65.19 435 GLN A O 1
ATOM 3441 N N . ASN A 1 436 ? 30.490 25.866 -8.783 1.00 69.31 436 ASN A N 1
ATOM 3442 C CA . ASN A 1 436 ? 31.435 25.112 -7.960 1.00 69.31 436 ASN A CA 1
ATOM 3443 C C . ASN A 1 436 ? 30.744 24.011 -7.112 1.00 69.31 436 ASN A C 1
ATOM 3445 O O . ASN A 1 436 ? 29.528 23.829 -7.150 1.00 69.31 436 ASN A O 1
ATOM 3449 N N . GLY A 1 437 ? 31.533 23.228 -6.364 1.00 68.56 437 GLY A N 1
ATOM 3450 C CA . GLY A 1 437 ? 31.014 22.152 -5.505 1.00 68.56 437 GLY A CA 1
ATOM 3451 C C . GLY A 1 437 ? 30.271 22.629 -4.247 1.00 68.56 437 GLY A C 1
ATOM 3452 O O . GLY A 1 437 ? 29.458 21.882 -3.707 1.00 68.56 437 GLY A O 1
ATOM 3453 N N . GLU A 1 438 ? 30.510 23.860 -3.790 1.00 74.06 438 GLU A N 1
ATOM 3454 C CA . GLU A 1 438 ? 29.795 24.475 -2.661 1.00 74.06 438 GLU A CA 1
ATOM 3455 C C . GLU A 1 438 ? 28.375 24.890 -3.070 1.00 74.06 438 GLU A C 1
ATOM 3457 O O . GLU A 1 438 ? 27.428 24.661 -2.317 1.00 74.06 438 GLU A O 1
ATOM 3462 N N . ASP A 1 439 ? 28.205 25.378 -4.299 1.00 76.31 439 ASP A N 1
ATOM 3463 C CA . ASP A 1 439 ? 26.901 25.673 -4.898 1.00 76.31 439 ASP A CA 1
ATOM 3464 C C . ASP A 1 439 ? 26.066 24.383 -5.025 1.00 76.31 439 ASP A C 1
ATOM 3466 O O . ASP A 1 439 ? 24.890 24.356 -4.664 1.00 76.31 439 ASP A O 1
ATOM 3470 N N . CYS A 1 440 ? 26.681 23.270 -5.456 1.00 76.88 440 CYS A N 1
ATOM 3471 C CA . CYS A 1 440 ? 26.015 21.959 -5.519 1.00 76.88 440 CYS A CA 1
ATOM 3472 C C . CYS A 1 440 ? 25.618 21.432 -4.126 1.00 76.88 440 CYS A C 1
ATOM 3474 O O . CYS A 1 440 ? 24.553 20.834 -3.979 1.00 76.88 440 CYS A O 1
ATOM 3476 N N . LEU A 1 441 ? 26.454 21.637 -3.100 1.00 78.62 441 LEU A N 1
ATOM 3477 C CA . LEU A 1 441 ? 26.113 21.284 -1.716 1.00 78.62 441 LEU A CA 1
ATOM 3478 C C . LEU A 1 441 ? 24.953 22.129 -1.178 1.00 78.62 441 LEU A C 1
ATOM 3480 O O . LEU A 1 441 ? 24.057 21.586 -0.539 1.00 78.62 441 LEU A O 1
ATOM 3484 N N . SER A 1 442 ? 24.954 23.431 -1.460 1.00 80.56 442 SER A N 1
ATOM 3485 C CA . SER A 1 442 ? 23.899 24.358 -1.032 1.00 80.56 442 SER A CA 1
ATOM 3486 C C . SER A 1 442 ? 22.562 24.023 -1.704 1.00 80.56 442 SER A C 1
ATOM 3488 O O . SER A 1 442 ? 21.518 23.982 -1.052 1.00 80.56 442 SER A O 1
ATOM 3490 N N . ALA A 1 443 ? 22.592 23.673 -2.994 1.00 82.00 443 ALA A N 1
ATOM 3491 C CA . ALA A 1 443 ? 21.417 23.191 -3.715 1.00 82.00 443 ALA A CA 1
ATOM 3492 C C . ALA A 1 443 ? 20.901 21.848 -3.161 1.00 82.00 443 ALA A C 1
ATOM 3494 O O . ALA A 1 443 ? 19.690 21.677 -2.987 1.00 82.00 443 ALA A O 1
ATOM 3495 N N . LEU A 1 444 ? 21.803 20.916 -2.814 1.00 84.69 444 LEU A N 1
ATOM 3496 C CA . LEU A 1 444 ? 21.444 19.666 -2.134 1.00 84.69 444 LEU A CA 1
ATOM 3497 C C . LEU A 1 444 ? 20.746 19.939 -0.802 1.00 84.69 444 LEU A C 1
ATOM 3499 O O . LEU A 1 444 ? 19.710 19.339 -0.521 1.00 84.69 444 LEU A O 1
ATOM 3503 N N . GLN A 1 445 ? 21.285 20.860 -0.007 1.00 84.31 445 GLN A N 1
ATOM 3504 C CA . GLN A 1 445 ? 20.734 21.243 1.288 1.00 84.31 445 GLN A CA 1
ATOM 3505 C C . GLN A 1 445 ? 19.310 21.794 1.152 1.00 84.31 445 GLN A C 1
ATOM 3507 O O . GLN A 1 445 ? 18.396 21.315 1.829 1.00 84.31 445 GLN A O 1
ATOM 3512 N N . GLY A 1 446 ? 19.094 22.733 0.224 1.00 85.94 446 GLY A N 1
ATOM 3513 C CA . GLY A 1 446 ? 17.762 23.270 -0.062 1.00 85.94 446 GLY A CA 1
ATOM 3514 C C . GLY A 1 446 ? 16.767 22.174 -0.461 1.00 85.94 446 GLY A C 1
ATOM 3515 O O . GLY A 1 446 ? 15.651 22.110 0.064 1.00 85.94 446 GLY A O 1
ATOM 3516 N N . GLY A 1 447 ? 17.195 21.244 -1.319 1.00 89.25 447 GLY A N 1
ATOM 3517 C CA . GLY A 1 447 ? 16.396 20.088 -1.725 1.00 89.25 447 GLY A CA 1
ATOM 3518 C C . GLY A 1 447 ? 16.033 19.147 -0.570 1.00 89.25 447 GLY A C 1
ATOM 3519 O O . GLY A 1 447 ? 14.868 18.766 -0.419 1.00 89.25 447 GLY A O 1
ATOM 3520 N N . LEU A 1 448 ? 17.001 18.799 0.282 1.00 90.38 448 LEU A N 1
ATOM 3521 C CA . LEU A 1 448 ? 16.797 17.932 1.448 1.00 90.38 448 LEU A CA 1
ATOM 3522 C C . LEU A 1 448 ? 15.898 18.585 2.509 1.00 90.38 448 LEU A C 1
ATOM 3524 O O . LEU A 1 448 ? 15.059 17.906 3.106 1.00 90.38 448 LEU A O 1
ATOM 3528 N N . GLN A 1 449 ? 16.012 19.899 2.718 1.00 89.12 449 GLN A N 1
ATOM 3529 C CA . GLN A 1 449 ? 15.154 20.643 3.641 1.00 89.12 449 GLN A CA 1
ATOM 3530 C C . GLN A 1 449 ? 13.690 20.652 3.174 1.00 89.12 449 GLN A C 1
ATOM 3532 O O . GLN A 1 449 ? 12.767 20.446 3.977 1.00 89.12 449 GLN A O 1
ATOM 3537 N N . VAL A 1 450 ? 13.462 20.829 1.870 1.00 90.94 450 VAL A N 1
ATOM 3538 C CA . VAL A 1 450 ? 12.123 20.717 1.279 1.00 90.94 450 VAL A CA 1
ATOM 3539 C C . VAL A 1 450 ? 11.595 19.288 1.393 1.00 90.94 450 VAL A C 1
ATOM 3541 O O . VAL A 1 450 ? 10.457 19.103 1.830 1.00 90.94 450 VAL A O 1
ATOM 3544 N N . LEU A 1 451 ? 12.413 18.271 1.102 1.00 93.31 451 LEU A N 1
ATOM 3545 C CA . LEU A 1 451 ? 12.023 16.866 1.263 1.00 93.31 451 LEU A CA 1
ATOM 3546 C C . LEU A 1 451 ? 11.630 16.542 2.713 1.00 93.31 451 LEU A C 1
ATOM 3548 O O . LEU A 1 451 ? 10.597 15.913 2.942 1.00 93.31 451 LEU A O 1
ATOM 3552 N N . SER A 1 452 ? 12.405 17.017 3.691 1.00 90.88 452 SER A N 1
ATOM 3553 C CA . SER A 1 452 ? 12.103 16.895 5.123 1.00 90.88 452 SER A CA 1
ATOM 3554 C C . SER A 1 452 ? 10.748 17.527 5.469 1.00 90.88 452 SER A C 1
ATOM 3556 O O . SER A 1 452 ? 9.890 16.889 6.083 1.00 90.88 452 SER A O 1
ATOM 3558 N N . SER A 1 453 ? 10.493 18.743 4.978 1.00 89.56 453 SER A N 1
ATOM 3559 C CA . SER A 1 453 ? 9.226 19.462 5.187 1.00 89.56 453 SER A CA 1
ATOM 3560 C C . SER A 1 453 ? 8.024 18.737 4.567 1.00 89.56 453 SER A C 1
ATOM 3562 O O . SER A 1 453 ? 6.946 18.670 5.168 1.00 89.56 453 SER A O 1
ATOM 3564 N N . ILE A 1 454 ? 8.198 18.164 3.372 1.00 92.25 454 ILE A N 1
ATOM 3565 C CA . ILE A 1 454 ? 7.180 17.347 2.701 1.00 92.25 454 ILE A CA 1
ATOM 3566 C C . ILE A 1 454 ? 6.915 16.070 3.505 1.00 92.25 454 ILE A C 1
ATOM 3568 O O . ILE A 1 454 ? 5.755 15.739 3.745 1.00 92.25 454 ILE A O 1
ATOM 3572 N N . LEU A 1 455 ? 7.962 15.377 3.963 1.00 91.56 455 LEU A N 1
ATOM 3573 C CA . LEU A 1 455 ? 7.844 14.154 4.760 1.00 91.56 455 LEU A CA 1
ATOM 3574 C C . LEU A 1 455 ? 7.102 14.381 6.076 1.00 91.56 455 LEU A C 1
ATOM 3576 O O . LEU A 1 455 ? 6.263 13.560 6.440 1.00 91.56 455 LEU A O 1
ATOM 3580 N N . GLN A 1 456 ? 7.350 15.497 6.766 1.00 87.38 456 GLN A N 1
ATOM 3581 C CA . GLN A 1 456 ? 6.604 15.845 7.978 1.00 87.38 456 GLN A CA 1
ATOM 3582 C C . GLN A 1 456 ? 5.097 15.906 7.703 1.00 87.38 456 GLN A C 1
ATOM 3584 O O . GLN A 1 456 ? 4.322 15.218 8.365 1.00 87.38 456 GLN A O 1
ATOM 3589 N N . LYS A 1 457 ? 4.679 16.657 6.675 1.00 87.69 457 LYS A N 1
ATOM 3590 C CA . LYS A 1 457 ? 3.259 16.758 6.287 1.00 87.69 457 LYS A CA 1
ATOM 3591 C C . LYS A 1 457 ? 2.695 15.431 5.775 1.00 87.69 457 LYS A C 1
ATOM 3593 O O . LYS A 1 457 ? 1.547 15.094 6.043 1.00 87.69 457 LYS A O 1
ATOM 3598 N N . TYR A 1 458 ? 3.500 14.654 5.057 1.00 89.69 458 TYR A N 1
ATOM 3599 C CA . TYR A 1 458 ? 3.112 13.340 4.554 1.00 89.69 458 TYR A CA 1
ATOM 3600 C C . TYR A 1 458 ? 2.785 12.370 5.697 1.00 89.69 458 TYR A C 1
ATOM 3602 O O . TYR A 1 458 ? 1.783 11.658 5.643 1.00 89.69 458 TYR A O 1
ATOM 3610 N N . LEU A 1 459 ? 3.603 12.348 6.752 1.00 87.06 459 LEU A N 1
ATOM 3611 C CA . LEU A 1 459 ? 3.435 11.431 7.884 1.00 87.06 459 LEU A CA 1
ATOM 3612 C C . LEU A 1 459 ? 2.297 11.842 8.832 1.00 87.06 459 LEU A C 1
ATOM 3614 O O . LEU A 1 459 ? 1.798 11.010 9.598 1.00 87.06 459 LEU A O 1
ATOM 3618 N N . GLU A 1 460 ? 1.807 13.078 8.731 1.00 83.81 460 GLU A N 1
ATOM 3619 C CA . GLU A 1 460 ? 0.587 13.532 9.405 1.00 83.81 460 GLU A CA 1
ATOM 3620 C C . GLU A 1 460 ? -0.674 12.891 8.814 1.00 83.81 460 GLU A C 1
ATOM 3622 O O . GLU A 1 460 ? -1.596 12.570 9.571 1.00 83.81 460 GLU A O 1
ATOM 3627 N N . LEU A 1 461 ? -0.688 12.571 7.513 1.00 84.62 461 LEU A N 1
ATOM 3628 C CA . LEU A 1 461 ? -1.835 11.937 6.857 1.00 84.62 461 LEU A CA 1
ATOM 3629 C C . LEU A 1 461 ? -2.129 10.547 7.445 1.00 84.62 461 LEU A C 1
ATOM 3631 O O . LEU A 1 461 ? -1.208 9.745 7.648 1.00 84.62 461 LEU A O 1
ATOM 3635 N N . PRO A 1 462 ? -3.391 10.216 7.764 1.00 83.00 462 PRO A N 1
ATOM 3636 C CA . PRO A 1 462 ? -3.732 8.924 8.338 1.00 83.00 462 PRO A CA 1
ATOM 3637 C C . PRO A 1 462 ? -3.474 7.794 7.337 1.00 83.00 462 PRO A C 1
ATOM 3639 O O . PRO A 1 462 ? -4.006 7.783 6.228 1.00 83.00 462 PRO A O 1
ATOM 3642 N N . PHE A 1 463 ? -2.696 6.796 7.761 1.00 89.69 463 PHE A N 1
ATOM 3643 C CA . PHE A 1 463 ? -2.656 5.515 7.067 1.00 89.69 463 PHE A CA 1
ATOM 3644 C C . PHE A 1 463 ? -3.974 4.787 7.331 1.00 89.69 463 PHE A C 1
ATOM 3646 O O . PHE A 1 463 ? -4.403 4.693 8.481 1.00 89.69 463 PHE A O 1
ATOM 3653 N N . VAL A 1 464 ? -4.634 4.287 6.290 1.00 89.25 464 VAL A N 1
ATOM 3654 C CA . VAL A 1 464 ? -5.900 3.557 6.425 1.00 89.25 464 VAL A CA 1
ATOM 3655 C C . VAL A 1 464 ? -5.882 2.313 5.548 1.00 89.25 464 VAL A C 1
ATOM 3657 O O . VAL A 1 464 ? -5.249 2.293 4.491 1.00 89.25 464 VAL A O 1
ATOM 3660 N N . VAL A 1 465 ? -6.609 1.284 5.974 1.00 90.75 465 VAL A N 1
ATOM 3661 C CA . VAL A 1 465 ? -6.716 0.013 5.243 1.00 90.75 465 VAL A CA 1
ATOM 3662 C C . VAL A 1 465 ? -8.047 -0.101 4.502 1.00 90.75 465 VAL A C 1
ATOM 3664 O O . VAL A 1 465 ? -9.064 0.398 4.991 1.00 90.75 465 VAL A O 1
ATOM 3667 N N . PRO A 1 466 ? -8.091 -0.773 3.338 1.00 89.69 466 PRO A N 1
ATOM 3668 C CA . PRO A 1 466 ? -9.355 -1.047 2.664 1.00 89.69 466 PRO A CA 1
ATOM 3669 C C . PRO A 1 466 ? -10.222 -1.994 3.506 1.00 89.69 466 PRO A C 1
ATOM 3671 O O . PRO A 1 466 ? -9.707 -2.931 4.115 1.00 89.69 466 PRO A O 1
ATOM 3674 N N . LYS A 1 467 ? -11.556 -1.839 3.458 1.00 87.19 467 LYS A N 1
ATOM 3675 C CA . LYS A 1 467 ? -12.511 -2.790 4.080 1.00 87.19 467 LYS A CA 1
ATOM 3676 C C . LYS A 1 467 ? -12.232 -4.243 3.651 1.00 87.19 467 LYS A C 1
ATOM 3678 O O . LYS A 1 467 ? -12.407 -5.169 4.441 1.00 87.19 467 LYS A O 1
ATOM 3683 N N . TYR A 1 468 ? -11.750 -4.424 2.417 1.00 86.62 468 TYR A N 1
ATOM 3684 C CA . TYR A 1 468 ? -11.352 -5.710 1.844 1.00 86.62 468 TYR A CA 1
ATOM 3685 C C . TYR A 1 468 ? -10.244 -6.426 2.635 1.00 86.62 468 TYR A C 1
ATOM 3687 O O . TYR A 1 468 ? -10.231 -7.649 2.680 1.00 86.62 468 TYR A O 1
ATOM 3695 N N . PHE A 1 469 ? -9.381 -5.701 3.357 1.00 91.00 469 PHE A N 1
ATOM 3696 C CA . PHE A 1 469 ? -8.340 -6.294 4.206 1.00 91.00 469 PHE A CA 1
ATOM 3697 C C . PHE A 1 469 ? -8.898 -7.276 5.249 1.00 91.00 469 PHE A C 1
ATOM 3699 O O . PHE A 1 469 ? -8.245 -8.252 5.601 1.00 91.00 469 PHE A O 1
ATOM 3706 N N . PHE A 1 470 ? -10.131 -7.069 5.708 1.00 90.06 470 PHE A N 1
ATOM 3707 C CA . PHE A 1 470 ? -10.788 -7.944 6.681 1.00 90.06 470 PHE A CA 1
ATOM 3708 C C . PHE A 1 470 ? -11.614 -9.069 6.035 1.00 90.06 470 PHE A C 1
ATOM 3710 O O . PHE A 1 470 ? -12.256 -9.845 6.742 1.00 90.06 470 PHE A O 1
ATOM 3717 N N . ARG A 1 471 ? -11.625 -9.168 4.699 1.00 84.75 471 ARG A N 1
ATOM 3718 C CA . ARG A 1 471 ? -12.259 -10.265 3.962 1.00 84.75 471 ARG A CA 1
ATOM 3719 C C . ARG A 1 471 ? -11.232 -11.365 3.731 1.00 84.75 471 ARG A C 1
ATOM 3721 O O . ARG A 1 471 ? -10.453 -11.319 2.787 1.00 84.75 471 ARG A O 1
ATOM 3728 N N . VAL A 1 472 ? -11.239 -12.350 4.619 1.00 77.94 472 VAL A N 1
ATOM 3729 C CA . VAL A 1 472 ? -10.444 -13.573 4.469 1.00 77.94 472 VAL A CA 1
ATOM 3730 C C . VAL A 1 472 ? -11.201 -14.491 3.514 1.00 77.94 472 VAL A C 1
ATOM 3732 O O . VAL A 1 472 ? -12.268 -15.002 3.860 1.00 77.94 472 VAL A O 1
ATOM 3735 N N . LYS A 1 473 ? -10.706 -14.617 2.284 1.00 70.56 473 LYS A N 1
ATOM 3736 C CA . LYS A 1 473 ? -11.291 -15.449 1.228 1.00 70.56 473 LYS A CA 1
ATOM 3737 C C . LYS A 1 473 ? -10.175 -16.079 0.392 1.00 70.56 473 LYS A C 1
ATOM 3739 O O . LYS A 1 473 ? -9.127 -15.446 0.249 1.00 70.56 473 LYS A O 1
ATOM 3744 N N . PRO A 1 474 ? -10.421 -17.251 -0.221 1.00 67.31 474 PRO A N 1
ATOM 3745 C CA . PRO A 1 474 ? -9.502 -17.821 -1.192 1.00 67.31 474 PRO A CA 1
ATOM 3746 C C . PRO A 1 474 ? -9.194 -16.827 -2.312 1.00 67.31 474 PRO A C 1
ATOM 3748 O O . PRO A 1 474 ? -10.091 -16.183 -2.862 1.00 67.31 474 PRO A O 1
ATOM 3751 N N . CYS A 1 475 ? -7.913 -16.720 -2.637 1.00 70.50 475 CYS A N 1
ATOM 3752 C CA . CYS A 1 475 ? -7.411 -15.887 -3.714 1.00 70.50 475 CYS A CA 1
ATOM 3753 C C . CYS A 1 475 ? -7.958 -16.323 -5.089 1.00 70.50 475 CYS A C 1
ATOM 3755 O O . CYS A 1 475 ? -8.032 -17.516 -5.389 1.00 70.50 475 CYS A O 1
ATOM 3757 N N . LEU A 1 476 ? -8.316 -15.347 -5.931 1.00 76.38 476 LEU A N 1
ATOM 3758 C CA . LEU A 1 476 ? -8.631 -15.572 -7.341 1.00 76.38 476 LEU A CA 1
ATOM 3759 C C . LEU A 1 476 ? -7.333 -15.634 -8.141 1.00 76.38 476 LEU A C 1
ATOM 3761 O O . LEU A 1 476 ? -6.480 -14.754 -8.029 1.00 76.38 476 LEU A O 1
ATOM 3765 N N . GLY A 1 477 ? -7.195 -16.658 -8.973 1.00 83.31 477 GLY A N 1
ATOM 3766 C CA . GLY A 1 477 ? -5.976 -16.845 -9.737 1.00 83.31 477 GLY A CA 1
ATOM 3767 C C . GLY A 1 477 ? -6.110 -17.873 -10.843 1.00 83.31 477 GLY A C 1
ATOM 3768 O O . GLY A 1 477 ? -7.192 -18.396 -11.128 1.00 83.31 477 GLY A O 1
ATOM 3769 N N . ALA A 1 478 ? -4.976 -18.156 -11.465 1.00 86.94 478 ALA A N 1
ATOM 3770 C CA . ALA A 1 478 ? -4.863 -19.133 -12.529 1.00 86.94 478 ALA A CA 1
ATOM 3771 C C . ALA A 1 478 ? -3.801 -20.175 -12.186 1.00 86.94 478 ALA A C 1
ATOM 3773 O O . ALA A 1 478 ? -2.837 -19.902 -11.469 1.00 86.94 478 ALA A O 1
ATOM 3774 N N . GLU A 1 479 ? -3.982 -21.366 -12.736 1.00 89.06 479 GLU A N 1
ATOM 3775 C CA . GLU A 1 479 ? -2.939 -22.371 -12.850 1.00 89.06 479 GLU A CA 1
ATOM 3776 C C . GLU A 1 479 ? -2.541 -22.499 -14.314 1.00 89.06 479 GLU A C 1
ATOM 3778 O O . GLU A 1 479 ? -3.411 -22.586 -15.184 1.00 89.06 479 GLU A O 1
ATOM 3783 N N . LEU A 1 480 ? -1.239 -22.524 -14.583 1.00 90.50 480 LEU A N 1
ATOM 3784 C CA . LEU A 1 480 ? -0.704 -22.722 -15.923 1.00 90.50 480 LEU A CA 1
ATOM 3785 C C . LEU A 1 480 ? 0.083 -24.025 -15.986 1.00 90.50 480 LEU A C 1
ATOM 3787 O O . LEU A 1 480 ? 1.047 -24.222 -15.248 1.00 90.50 480 LEU A O 1
ATOM 3791 N N . TYR A 1 481 ? -0.313 -24.896 -16.903 1.00 90.06 481 TYR A N 1
ATOM 3792 C CA . TYR A 1 481 ? 0.396 -26.124 -17.224 1.00 90.06 481 TYR A CA 1
ATOM 3793 C C . TYR A 1 481 ? 1.097 -25.947 -18.568 1.00 90.06 481 TYR A C 1
ATOM 3795 O O . TYR A 1 481 ? 0.457 -25.623 -19.570 1.00 90.06 481 TYR A O 1
ATOM 3803 N N . ILE A 1 482 ? 2.416 -26.127 -18.560 1.00 89.94 482 ILE A N 1
ATOM 3804 C CA . ILE A 1 482 ? 3.299 -25.907 -19.705 1.00 89.94 482 ILE A CA 1
ATOM 3805 C C . ILE A 1 482 ? 3.854 -27.263 -20.141 1.00 89.94 482 ILE A C 1
ATOM 3807 O O . ILE A 1 482 ? 4.382 -28.011 -19.316 1.00 89.94 482 ILE A O 1
ATOM 3811 N N . PHE A 1 483 ? 3.741 -27.565 -21.430 1.00 86.56 483 PHE A N 1
ATOM 3812 C CA . PHE A 1 483 ? 4.191 -28.816 -22.029 1.00 86.56 483 PHE A CA 1
ATOM 3813 C C . PHE A 1 483 ? 5.109 -28.542 -23.221 1.00 86.56 483 PHE A C 1
ATOM 3815 O O . PHE A 1 483 ? 4.899 -27.571 -23.952 1.00 86.56 483 PHE A O 1
ATOM 3822 N N . ASP A 1 484 ? 6.091 -29.419 -23.440 1.00 84.19 484 ASP A N 1
ATOM 3823 C CA . ASP A 1 484 ? 6.828 -29.461 -24.705 1.00 84.19 484 ASP A CA 1
ATOM 3824 C C . ASP A 1 484 ? 5.866 -29.879 -25.823 1.00 84.19 484 ASP A C 1
ATOM 3826 O O . ASP A 1 484 ? 5.107 -30.841 -25.674 1.00 84.19 484 ASP A O 1
ATOM 3830 N N . SER A 1 485 ? 5.890 -29.160 -26.942 1.00 80.44 485 SER A N 1
ATOM 3831 C CA . SER A 1 485 ? 5.101 -29.527 -28.123 1.00 80.44 485 SER A CA 1
ATOM 3832 C C . SER A 1 485 ? 5.718 -30.715 -28.874 1.00 80.44 485 SER A C 1
ATOM 3834 O O . SER A 1 485 ? 5.039 -31.362 -29.671 1.00 80.44 485 SER A O 1
ATOM 3836 N N . ASN A 1 486 ? 6.987 -31.044 -28.605 1.00 72.88 486 ASN A N 1
ATOM 3837 C CA . ASN A 1 486 ? 7.664 -32.209 -29.159 1.00 72.88 486 ASN A CA 1
ATOM 3838 C C . ASN A 1 486 ? 7.406 -33.458 -28.301 1.00 72.88 486 ASN A C 1
ATOM 3840 O O . ASN A 1 486 ? 8.023 -33.673 -27.261 1.00 72.88 486 ASN A O 1
ATOM 3844 N N . HIS A 1 487 ? 6.540 -34.348 -28.790 1.00 58.47 487 HIS A N 1
ATOM 3845 C CA . HIS A 1 487 ? 6.156 -35.595 -28.108 1.00 58.47 487 HIS A CA 1
ATOM 3846 C C . HIS A 1 487 ? 7.293 -36.618 -27.894 1.00 58.47 487 HIS A C 1
ATOM 3848 O O . HIS A 1 487 ? 7.077 -37.622 -27.223 1.00 58.47 487 HIS A O 1
ATOM 3854 N N . LEU A 1 488 ? 8.484 -36.398 -28.462 1.00 54.12 488 LEU A N 1
ATOM 3855 C CA . LEU A 1 488 ? 9.630 -37.315 -28.356 1.00 54.12 488 LEU A CA 1
ATOM 3856 C C . LEU A 1 488 ? 10.386 -37.194 -27.017 1.00 54.12 488 LEU A C 1
ATOM 3858 O O . LEU A 1 488 ? 11.186 -38.067 -26.683 1.00 54.12 488 LEU A O 1
ATOM 3862 N N . ASN A 1 489 ? 10.120 -36.143 -26.236 1.00 55.72 489 ASN A N 1
ATOM 3863 C CA . ASN A 1 489 ? 10.771 -35.875 -24.955 1.00 55.72 489 ASN A CA 1
ATOM 3864 C C . ASN A 1 489 ? 9.965 -36.451 -23.771 1.00 55.72 489 ASN A C 1
ATOM 3866 O O . ASN A 1 489 ? 9.284 -35.732 -23.044 1.00 55.72 489 ASN A O 1
ATOM 3870 N N . GLU A 1 490 ? 10.068 -37.761 -23.523 1.00 53.12 490 GLU A N 1
ATOM 3871 C CA . GLU A 1 490 ? 9.408 -38.417 -22.372 1.00 53.12 490 GLU A CA 1
ATOM 3872 C C . GLU A 1 490 ? 10.002 -38.023 -20.997 1.00 53.12 490 GLU A C 1
ATOM 3874 O O . GLU A 1 490 ? 9.407 -38.309 -19.958 1.00 53.12 490 GLU A O 1
ATOM 3879 N N . LYS A 1 491 ? 11.173 -37.365 -20.961 1.00 55.22 491 LYS A N 1
ATOM 3880 C CA . LYS A 1 491 ? 11.946 -37.071 -19.733 1.00 55.22 491 LYS A CA 1
ATOM 3881 C C . LYS A 1 491 ? 11.848 -35.622 -19.220 1.00 55.22 491 LYS A C 1
ATOM 3883 O O . LYS A 1 491 ? 12.592 -35.257 -18.312 1.00 55.22 491 LYS A O 1
ATOM 3888 N N . GLY A 1 492 ? 10.922 -34.819 -19.747 1.00 67.81 492 GLY A N 1
ATOM 3889 C CA . GLY A 1 492 ? 10.760 -33.394 -19.413 1.00 67.81 492 GLY A CA 1
ATOM 3890 C C . GLY A 1 492 ? 11.137 -32.466 -20.574 1.00 67.81 492 GLY A C 1
ATOM 3891 O O . GLY A 1 492 ? 11.570 -32.936 -21.620 1.00 67.81 492 GLY A O 1
ATOM 3892 N N . MET A 1 493 ? 10.955 -31.149 -20.410 1.00 82.25 493 MET A N 1
ATOM 3893 C CA . MET A 1 493 ? 11.283 -30.160 -21.452 1.00 82.25 493 MET A CA 1
ATOM 3894 C C . MET A 1 493 ? 12.805 -30.037 -21.612 1.00 82.25 493 MET A C 1
ATOM 3896 O O . MET A 1 493 ? 13.465 -29.435 -20.765 1.00 82.25 493 MET A O 1
ATOM 3900 N N . SER A 1 494 ? 13.354 -30.594 -22.692 1.00 82.75 494 SER A N 1
ATOM 3901 C CA . SER A 1 494 ? 14.784 -30.538 -23.014 1.00 82.75 494 SER A CA 1
ATOM 3902 C C . SER A 1 494 ? 14.990 -30.056 -24.445 1.00 82.75 494 SER A C 1
ATOM 3904 O O . SER A 1 494 ? 14.309 -30.522 -25.357 1.00 82.75 494 SER A O 1
ATOM 3906 N N . ILE A 1 495 ? 15.931 -29.138 -24.650 1.00 86.81 495 ILE A N 1
ATOM 3907 C CA . ILE A 1 495 ? 16.216 -28.556 -25.962 1.00 86.81 495 ILE A CA 1
ATOM 3908 C C . ILE A 1 495 ? 17.720 -28.427 -26.211 1.00 86.81 495 ILE A C 1
ATOM 3910 O O . ILE A 1 495 ? 18.496 -28.181 -25.288 1.00 86.81 495 ILE A O 1
ATOM 3914 N N . GLU A 1 496 ? 18.131 -28.579 -27.468 1.00 85.44 496 GLU A N 1
ATOM 3915 C CA . GLU A 1 496 ? 19.508 -28.312 -27.877 1.00 85.44 496 GLU A CA 1
ATOM 3916 C C . GLU A 1 496 ? 19.820 -26.802 -27.867 1.00 85.44 496 GLU A C 1
ATOM 3918 O O . GLU A 1 496 ? 18.944 -25.982 -28.172 1.00 85.44 496 GLU A O 1
ATOM 3923 N N . PRO A 1 497 ? 21.070 -26.400 -27.562 1.00 85.56 497 PRO A N 1
ATOM 3924 C CA . PRO A 1 497 ? 21.498 -25.011 -27.703 1.00 85.56 497 PRO A CA 1
ATOM 3925 C C . PRO A 1 497 ? 21.254 -24.479 -29.124 1.00 85.56 497 PRO A C 1
ATOM 3927 O O . PRO A 1 497 ? 21.513 -25.174 -30.105 1.00 85.56 497 PRO A O 1
ATOM 3930 N N . GLY A 1 498 ? 20.809 -23.225 -29.249 1.00 85.44 498 GLY A N 1
ATOM 3931 C CA . GLY A 1 498 ? 20.566 -22.587 -30.549 1.00 85.44 498 GLY A CA 1
ATOM 3932 C C . GLY A 1 498 ? 19.144 -22.726 -31.105 1.00 85.44 498 GLY A C 1
ATOM 3933 O O . GLY A 1 498 ? 18.860 -22.147 -32.152 1.00 85.44 498 GLY A O 1
ATOM 3934 N N . PHE A 1 499 ? 18.237 -23.424 -30.414 1.00 85.50 499 PHE A N 1
ATOM 3935 C CA . PHE A 1 499 ? 16.854 -23.625 -30.862 1.00 85.50 499 PHE A CA 1
ATOM 3936 C C . PHE A 1 499 ? 15.822 -22.858 -30.019 1.00 85.50 499 PHE A C 1
ATOM 3938 O O . PHE A 1 499 ? 16.067 -22.498 -28.868 1.00 85.50 499 PHE A O 1
ATOM 3945 N N . LEU A 1 500 ? 14.640 -22.622 -30.604 1.00 88.38 500 LEU A N 1
ATOM 3946 C CA . LEU A 1 500 ? 13.484 -22.058 -29.901 1.00 88.38 500 LEU A CA 1
ATOM 3947 C C . LEU A 1 500 ? 12.669 -23.162 -29.226 1.00 88.38 500 LEU A C 1
ATOM 3949 O O . LEU A 1 500 ? 12.408 -24.206 -29.825 1.00 88.38 500 LEU A O 1
ATOM 3953 N N . LEU A 1 501 ? 12.190 -22.893 -28.014 1.00 88.06 501 LEU A N 1
ATOM 3954 C CA . LEU A 1 501 ? 11.366 -23.822 -27.253 1.00 88.06 501 LEU A CA 1
ATOM 3955 C C . LEU A 1 501 ? 9.893 -23.690 -27.656 1.00 88.06 501 LEU A C 1
ATOM 3957 O O . LEU A 1 501 ? 9.282 -22.632 -27.485 1.00 88.06 501 LEU A O 1
ATOM 3961 N N . SER A 1 502 ? 9.319 -24.770 -28.193 1.00 90.00 502 SER A N 1
ATOM 3962 C CA . SER A 1 502 ? 7.915 -24.821 -28.610 1.00 90.00 502 SER A CA 1
ATOM 3963 C C . SER A 1 502 ? 7.026 -25.350 -27.494 1.00 90.00 502 SER A C 1
ATOM 3965 O O . SER A 1 502 ? 7.124 -26.510 -27.098 1.00 90.00 502 SER A O 1
ATOM 3967 N N . LEU A 1 503 ? 6.128 -24.505 -26.993 1.00 91.19 503 LEU A N 1
ATOM 3968 C CA . LEU A 1 503 ? 5.336 -24.779 -25.799 1.00 91.19 503 LEU A CA 1
ATOM 3969 C C . LEU A 1 503 ? 3.849 -24.893 -26.121 1.00 91.19 503 LEU A C 1
ATOM 3971 O O . LEU A 1 503 ? 3.276 -24.019 -26.772 1.00 91.19 503 LEU A O 1
ATOM 3975 N N . THR A 1 504 ? 3.224 -25.935 -25.580 1.00 91.25 504 THR A N 1
ATOM 3976 C CA . THR A 1 504 ? 1.771 -26.089 -25.510 1.00 91.25 504 THR A CA 1
ATOM 3977 C C . THR A 1 504 ? 1.310 -25.740 -24.099 1.00 91.25 504 THR A C 1
ATOM 3979 O O . THR A 1 504 ? 1.857 -26.227 -23.110 1.00 91.25 504 THR A O 1
ATOM 3982 N N . LEU A 1 505 ? 0.307 -24.874 -23.994 1.00 92.75 505 LEU A N 1
ATOM 3983 C CA . LEU A 1 505 ? -0.137 -24.267 -22.746 1.00 92.75 505 LEU A CA 1
ATOM 3984 C C . LEU A 1 505 ? -1.587 -24.640 -22.453 1.00 92.75 505 LEU A C 1
ATOM 3986 O O . LEU A 1 505 ? -2.458 -24.495 -23.310 1.00 92.75 505 LEU A O 1
ATOM 3990 N N . CYS A 1 506 ? -1.854 -25.043 -21.216 1.00 90.50 506 CYS A N 1
ATOM 3991 C CA . CYS A 1 506 ? -3.199 -25.204 -20.676 1.00 90.50 506 CYS A CA 1
ATOM 3992 C C . CYS A 1 506 ? -3.340 -24.309 -19.449 1.00 90.50 506 CYS A C 1
ATOM 3994 O O . CYS A 1 506 ? -2.658 -24.515 -18.444 1.00 90.50 506 CYS A O 1
ATOM 3996 N N . MET A 1 507 ? -4.218 -23.314 -19.527 1.00 90.06 507 MET A N 1
ATOM 3997 C CA . MET A 1 507 ? -4.514 -22.440 -18.401 1.00 90.06 507 MET A CA 1
ATOM 3998 C C . MET A 1 507 ? -5.860 -22.810 -17.797 1.00 90.06 507 MET A C 1
ATOM 4000 O O . MET A 1 507 ? -6.865 -22.913 -18.500 1.00 90.06 507 MET A O 1
ATOM 4004 N N . LYS A 1 508 ? -5.880 -22.987 -16.478 1.00 86.94 508 LYS A N 1
ATOM 4005 C CA . LYS A 1 508 ? -7.088 -23.229 -15.701 1.00 86.94 508 LYS A CA 1
ATOM 4006 C C . LYS A 1 508 ? -7.312 -22.071 -14.749 1.00 86.94 508 LYS A C 1
ATOM 4008 O O . LYS A 1 508 ? -6.558 -21.865 -13.802 1.00 86.94 508 LYS A O 1
ATOM 4013 N N . TRP A 1 509 ? -8.391 -21.345 -14.972 1.00 79.56 509 TRP A N 1
ATOM 4014 C CA . TRP A 1 509 ? -8.867 -20.355 -14.029 1.00 79.56 509 TRP A CA 1
ATOM 4015 C C . TRP A 1 509 ? -9.478 -21.045 -12.802 1.00 79.56 509 TRP A C 1
ATOM 4017 O O . TRP A 1 509 ? -10.359 -21.897 -12.935 1.00 79.56 509 TRP A O 1
ATOM 4027 N N . LYS A 1 510 ? -9.061 -20.659 -11.592 1.00 76.12 510 LYS A N 1
ATOM 4028 C CA . LYS A 1 510 ? -9.696 -21.104 -10.344 1.00 76.12 510 LYS A CA 1
ATOM 4029 C C . LYS A 1 510 ? -10.506 -19.954 -9.756 1.00 76.12 510 LYS A C 1
ATOM 4031 O O . LYS A 1 510 ? -9.990 -19.097 -9.047 1.00 76.12 510 LYS A O 1
ATOM 4036 N N . CYS A 1 511 ? -11.803 -19.954 -10.064 1.00 61.75 511 CYS A N 1
ATOM 4037 C CA . CYS A 1 511 ? -12.774 -19.061 -9.444 1.00 61.75 511 CYS A CA 1
ATOM 4038 C C . CYS A 1 511 ? -13.477 -19.808 -8.314 1.00 61.75 511 CYS A C 1
ATOM 4040 O O . CYS A 1 511 ? -14.033 -20.876 -8.549 1.00 61.75 511 CYS A O 1
ATOM 4042 N N . VAL A 1 512 ? -13.535 -19.217 -7.121 1.00 51.41 512 VAL A N 1
ATOM 4043 C CA . VAL A 1 512 ? -14.506 -19.616 -6.079 1.00 51.41 512 VAL A CA 1
ATOM 4044 C C . VAL A 1 512 ? -15.771 -18.737 -6.162 1.00 51.41 512 VAL A C 1
ATOM 4046 O O . VAL A 1 512 ? -16.611 -18.725 -5.268 1.00 51.41 512 VAL A O 1
ATOM 4049 N N . LEU A 1 513 ? -15.944 -17.965 -7.241 1.00 50.72 513 LEU A N 1
ATOM 4050 C CA . LEU A 1 513 ? -17.123 -17.121 -7.419 1.00 50.72 513 LEU A CA 1
ATOM 4051 C C . LEU A 1 513 ? -18.212 -17.877 -8.180 1.00 50.72 513 LEU A C 1
ATOM 4053 O O . LEU A 1 513 ? -18.375 -17.709 -9.380 1.00 50.72 513 LEU A O 1
ATOM 4057 N N . GLU A 1 514 ? -19.056 -18.600 -7.447 1.00 48.91 514 GLU A N 1
ATOM 4058 C CA . GLU A 1 514 ? -20.374 -19.041 -7.939 1.00 48.91 514 GLU A CA 1
ATOM 4059 C C . GLU A 1 514 ? -21.326 -17.853 -8.250 1.00 48.91 514 GLU A C 1
ATOM 4061 O O . GLU A 1 514 ? -22.494 -18.063 -8.566 1.00 48.91 514 GLU A O 1
ATOM 4066 N N . ARG A 1 515 ? -20.882 -16.586 -8.113 1.00 46.34 515 ARG A N 1
ATOM 4067 C CA . ARG A 1 515 ? -21.751 -15.388 -8.147 1.00 46.34 515 ARG A CA 1
ATOM 4068 C C . ARG A 1 515 ? -21.162 -14.114 -8.782 1.00 46.34 515 ARG A C 1
ATOM 4070 O O . ARG A 1 515 ? -21.746 -13.049 -8.596 1.00 46.34 515 ARG A O 1
ATOM 4077 N N . SER A 1 516 ? -20.031 -14.150 -9.493 1.00 54.66 516 SER A N 1
ATOM 4078 C CA . SER A 1 516 ? -19.531 -12.931 -10.159 1.00 54.66 516 SER A CA 1
ATOM 4079 C C . SER A 1 516 ? -20.266 -12.660 -11.470 1.00 54.66 516 SER A C 1
ATOM 4081 O O . SER A 1 516 ? -20.363 -13.540 -12.316 1.00 54.66 516 SER A O 1
ATOM 4083 N N . THR A 1 517 ? -20.716 -11.421 -11.667 1.00 57.84 517 THR A N 1
ATOM 4084 C CA . THR A 1 517 ? -21.325 -10.932 -12.919 1.00 57.84 517 THR A CA 1
ATOM 4085 C C . THR A 1 517 ? -20.298 -10.628 -14.017 1.00 57.84 517 THR A C 1
ATOM 4087 O O . THR A 1 517 ? -20.676 -10.166 -15.088 1.00 57.84 517 THR A O 1
ATOM 4090 N N . ILE A 1 518 ? -19.002 -10.824 -13.749 1.00 65.50 518 ILE A N 1
ATOM 4091 C CA . ILE A 1 518 ? -17.916 -10.523 -14.688 1.00 65.50 518 ILE A CA 1
ATOM 4092 C C . ILE A 1 518 ? -17.823 -11.660 -15.703 1.00 65.50 518 ILE A C 1
ATOM 4094 O O . ILE A 1 518 ? -17.473 -12.788 -15.349 1.00 65.50 518 ILE A O 1
ATOM 4098 N N . ARG A 1 519 ? -18.127 -11.354 -16.966 1.00 73.25 519 ARG A N 1
ATOM 4099 C CA . ARG A 1 519 ? -17.979 -12.283 -18.085 1.00 73.25 519 ARG A CA 1
ATOM 4100 C C . ARG A 1 519 ? -16.623 -12.070 -18.746 1.00 73.25 519 ARG A C 1
ATOM 4102 O O . ARG A 1 519 ? -16.362 -11.024 -19.336 1.00 73.25 519 ARG A O 1
ATOM 4109 N N . ILE A 1 520 ? -15.750 -13.060 -18.596 1.00 76.62 520 ILE A N 1
ATOM 4110 C CA . ILE A 1 520 ? -14.396 -13.040 -19.150 1.00 76.62 520 ILE A CA 1
ATOM 4111 C C . ILE A 1 520 ? -14.468 -13.414 -20.630 1.00 76.62 520 ILE A C 1
ATOM 4113 O O . ILE A 1 520 ? -15.052 -14.439 -20.971 1.00 76.62 520 ILE A O 1
ATOM 4117 N N . VAL A 1 521 ? -13.855 -12.604 -21.494 1.00 79.56 521 VAL A N 1
ATOM 4118 C CA . VAL A 1 521 ? -13.846 -12.836 -22.950 1.00 79.56 521 VAL A CA 1
ATOM 4119 C C . VAL A 1 521 ? -12.516 -13.404 -23.411 1.00 79.56 521 VAL A C 1
ATOM 4121 O O . VAL A 1 521 ? -12.481 -14.293 -24.256 1.00 79.56 521 VAL A O 1
ATOM 4124 N N . LYS A 1 522 ? -11.410 -12.896 -22.860 1.00 85.69 522 LYS A N 1
ATOM 4125 C CA . LYS A 1 522 ? -10.063 -13.334 -23.226 1.00 85.69 522 LYS A CA 1
ATOM 4126 C C . LYS A 1 522 ? -9.181 -13.494 -22.010 1.00 85.69 522 LYS A C 1
ATOM 4128 O O . LYS A 1 522 ? -9.268 -12.743 -21.038 1.00 85.69 522 LYS A O 1
ATOM 4133 N N . LEU A 1 523 ? -8.287 -14.459 -22.125 1.00 87.94 523 LEU A N 1
ATOM 4134 C CA . LEU A 1 523 ? -7.233 -14.731 -21.174 1.00 87.94 523 LEU A CA 1
ATOM 4135 C C . LEU A 1 523 ? -5.892 -14.553 -21.874 1.00 87.94 523 LEU A C 1
ATOM 4137 O O . LEU A 1 523 ? -5.699 -15.047 -22.982 1.00 87.94 523 LEU A O 1
ATOM 4141 N N . TYR A 1 524 ? -4.955 -13.874 -21.225 1.00 90.19 524 TYR A N 1
ATOM 4142 C CA . TYR A 1 524 ? -3.611 -13.694 -21.758 1.00 90.19 524 TYR A CA 1
ATOM 4143 C C . TYR A 1 524 ? -2.574 -14.114 -20.726 1.00 90.19 524 TYR A C 1
ATOM 4145 O O . TYR A 1 524 ? -2.768 -13.937 -19.522 1.00 90.19 524 TYR A O 1
ATOM 4153 N N . CYS A 1 525 ? -1.453 -14.631 -21.209 1.00 92.62 525 CYS A N 1
ATOM 4154 C CA . CYS A 1 525 ? -0.304 -14.985 -20.394 1.00 92.62 525 CYS A CA 1
ATOM 4155 C C . CYS A 1 525 ? 0.980 -14.454 -21.029 1.00 92.62 525 CYS A C 1
ATOM 4157 O O . CYS A 1 525 ? 1.113 -14.417 -22.253 1.00 92.62 525 CYS A O 1
ATOM 4159 N N . ILE A 1 526 ? 1.924 -14.068 -20.177 1.00 93.25 526 ILE A N 1
ATOM 4160 C CA . ILE A 1 526 ? 3.323 -13.857 -20.527 1.00 93.25 526 ILE A CA 1
ATOM 4161 C C . ILE A 1 526 ? 4.164 -14.935 -19.841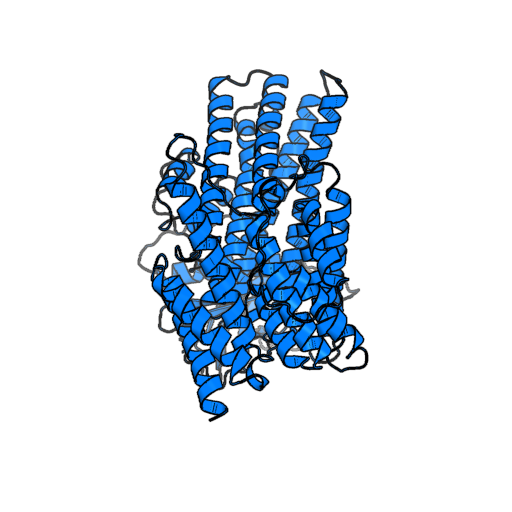 1.00 93.25 526 ILE A C 1
ATOM 4163 O O . ILE A 1 526 ? 4.022 -15.180 -18.642 1.00 93.25 526 ILE A O 1
ATOM 4167 N N . LEU A 1 527 ? 5.048 -15.557 -20.612 1.00 91.88 527 LEU A N 1
ATOM 4168 C CA . LEU A 1 527 ? 6.114 -16.432 -20.144 1.00 91.88 527 LEU A CA 1
ATOM 4169 C C . LEU A 1 527 ? 7.430 -15.667 -20.196 1.00 91.88 527 LEU A C 1
ATOM 4171 O O . LEU A 1 527 ? 7.651 -14.894 -21.129 1.00 91.88 527 LEU A O 1
ATOM 4175 N N . ALA A 1 528 ? 8.308 -15.908 -19.231 1.00 90.69 528 ALA A N 1
ATOM 4176 C CA . ALA A 1 528 ? 9.637 -15.324 -19.193 1.00 90.69 528 ALA A CA 1
ATOM 4177 C C . ALA A 1 528 ? 10.676 -16.327 -18.694 1.00 90.69 528 ALA A C 1
ATOM 4179 O O . ALA A 1 528 ? 10.424 -17.065 -17.743 1.00 90.69 528 ALA A O 1
ATOM 4180 N N . ALA A 1 529 ? 11.858 -16.312 -19.300 1.00 88.19 529 ALA A N 1
ATOM 4181 C CA . ALA A 1 529 ? 13.027 -17.040 -18.819 1.00 88.19 529 ALA A CA 1
ATOM 4182 C C . ALA A 1 529 ? 14.232 -16.094 -18.748 1.00 88.19 529 ALA A C 1
ATOM 4184 O O . ALA A 1 529 ? 14.335 -15.148 -19.531 1.00 88.19 529 ALA A O 1
ATOM 4185 N N . SER A 1 530 ? 15.136 -16.340 -17.799 1.00 82.81 530 SER A N 1
ATOM 4186 C CA . SER A 1 530 ? 16.350 -15.541 -17.596 1.00 82.81 530 SER A CA 1
ATOM 4187 C C . SER A 1 530 ? 17.574 -16.436 -17.461 1.00 82.81 530 SER A C 1
ATOM 4189 O O . SER A 1 530 ? 17.508 -17.479 -16.806 1.00 82.81 530 SER A O 1
ATOM 4191 N N . LEU A 1 531 ? 18.707 -15.967 -17.978 1.00 75.06 531 LEU A N 1
ATOM 4192 C CA . LEU A 1 531 ? 20.025 -16.570 -17.766 1.00 75.06 531 LEU A CA 1
ATOM 4193 C C . LEU A 1 531 ? 20.408 -16.622 -16.275 1.00 75.06 531 LEU A C 1
ATOM 4195 O O . LEU A 1 531 ? 21.071 -17.555 -15.835 1.00 75.06 531 LEU A O 1
ATOM 4199 N N . GLU A 1 532 ? 19.927 -15.663 -15.478 1.00 66.00 532 GLU A N 1
ATOM 4200 C CA . GLU A 1 532 ? 20.189 -15.569 -14.033 1.00 66.00 532 GLU A CA 1
ATOM 4201 C C . GLU A 1 532 ? 19.437 -16.631 -13.206 1.00 66.00 532 GLU A C 1
ATOM 4203 O O . GLU A 1 532 ? 19.693 -16.781 -12.016 1.00 66.00 532 GLU A O 1
ATOM 4208 N N . THR A 1 533 ? 18.506 -17.379 -13.813 1.00 58.41 533 THR A N 1
ATOM 4209 C CA . THR A 1 533 ? 17.688 -18.398 -13.122 1.00 58.41 533 THR A CA 1
ATOM 4210 C C . THR A 1 533 ? 18.253 -19.817 -13.215 1.00 58.41 533 THR A C 1
ATOM 4212 O O . THR A 1 533 ? 17.501 -20.780 -13.061 1.00 58.41 533 THR A O 1
ATOM 4215 N N . CYS A 1 534 ? 19.561 -19.964 -13.461 1.00 54.25 534 CYS A N 1
ATOM 4216 C CA . CYS A 1 534 ? 20.217 -21.269 -13.421 1.00 54.25 534 CYS A CA 1
ATOM 4217 C C . CYS A 1 534 ? 20.105 -21.858 -12.004 1.00 54.25 534 CYS A C 1
ATOM 4219 O O . CYS A 1 534 ? 20.622 -21.294 -11.039 1.00 54.25 534 CYS A O 1
ATOM 4221 N N . LEU A 1 535 ? 19.366 -22.960 -11.866 1.00 61.53 535 LEU A N 1
ATOM 4222 C CA . LEU A 1 535 ? 19.128 -23.598 -10.572 1.00 61.53 535 LEU A CA 1
ATOM 4223 C C . LEU A 1 535 ? 20.318 -24.492 -10.194 1.00 61.53 535 LEU A C 1
ATOM 4225 O O . LEU A 1 535 ? 20.478 -25.572 -10.762 1.00 61.53 535 LEU A O 1
ATOM 4229 N N . ASP A 1 536 ? 21.095 -24.092 -9.184 1.00 39.03 536 ASP A N 1
ATOM 4230 C CA . ASP A 1 536 ? 22.019 -25.000 -8.497 1.00 39.03 536 ASP A CA 1
ATOM 4231 C C . ASP A 1 536 ? 21.230 -26.041 -7.679 1.00 39.03 536 ASP A C 1
ATOM 4233 O O . ASP A 1 536 ? 20.227 -25.739 -7.030 1.00 39.03 536 ASP A O 1
ATOM 4237 N N . THR A 1 537 ? 21.698 -27.290 -7.680 1.00 36.31 537 THR A N 1
ATOM 4238 C CA . THR A 1 537 ? 21.047 -28.498 -7.123 1.00 36.31 537 THR A CA 1
ATOM 4239 C C . THR A 1 537 ? 20.734 -28.499 -5.611 1.00 36.31 537 THR A C 1
ATOM 4241 O O . THR A 1 537 ? 20.295 -29.520 -5.083 1.00 36.31 537 THR A O 1
ATOM 4244 N N . ALA A 1 538 ? 20.907 -27.392 -4.885 1.00 30.95 538 ALA A N 1
ATOM 4245 C CA . ALA A 1 538 ? 20.653 -27.290 -3.446 1.00 30.95 538 ALA A CA 1
ATOM 4246 C C . ALA A 1 538 ? 19.468 -26.353 -3.156 1.00 30.95 538 ALA A C 1
ATOM 4248 O O . ALA A 1 538 ? 19.613 -25.161 -2.896 1.00 30.95 538 ALA A O 1
ATOM 4249 N N . GLY A 1 539 ? 18.260 -26.911 -3.214 1.00 33.88 539 GLY A N 1
ATOM 4250 C CA . GLY A 1 539 ? 17.029 -26.173 -2.966 1.00 33.88 539 GLY A CA 1
ATOM 4251 C C . GLY A 1 539 ? 16.838 -25.784 -1.500 1.00 33.88 539 GLY A C 1
ATOM 4252 O O . GLY A 1 539 ? 16.877 -26.626 -0.609 1.00 33.88 539 GLY A O 1
ATOM 4253 N N . THR A 1 540 ? 16.475 -24.523 -1.264 1.00 29.89 540 THR A N 1
ATOM 4254 C CA . THR A 1 540 ? 15.546 -24.190 -0.177 1.00 29.89 540 THR A CA 1
ATOM 4255 C C . THR A 1 540 ? 14.513 -23.207 -0.719 1.00 29.89 540 THR A C 1
ATOM 4257 O O . THR A 1 540 ? 14.793 -22.029 -0.916 1.00 29.89 540 THR A O 1
ATOM 4260 N N . ARG A 1 541 ? 13.310 -23.707 -1.027 1.00 39.81 541 ARG A N 1
ATOM 4261 C CA . ARG A 1 541 ? 12.175 -22.879 -1.456 1.00 39.81 541 ARG A CA 1
ATOM 4262 C C . ARG A 1 541 ? 11.736 -22.008 -0.278 1.00 39.81 541 ARG A C 1
ATOM 4264 O O . ARG A 1 541 ? 11.181 -22.524 0.692 1.00 39.81 541 ARG A O 1
ATOM 4271 N N . SER A 1 542 ? 11.988 -20.703 -0.350 1.00 34.94 542 SER A N 1
ATOM 4272 C CA . SER A 1 542 ? 11.461 -19.748 0.627 1.00 34.94 542 SER A CA 1
ATOM 4273 C C . SER A 1 542 ? 9.939 -19.654 0.475 1.00 34.94 542 SER A C 1
ATOM 4275 O O . SER A 1 542 ? 9.431 -19.260 -0.570 1.00 34.94 542 SER A O 1
ATOM 4277 N N . LYS A 1 543 ? 9.198 -20.034 1.523 1.00 40.78 543 LYS A N 1
ATOM 4278 C CA . LYS A 1 543 ? 7.721 -19.993 1.600 1.00 40.78 543 LYS A CA 1
ATOM 4279 C C . LYS A 1 543 ? 7.164 -18.588 1.897 1.00 40.78 543 LYS A C 1
ATOM 4281 O O . LYS A 1 543 ? 6.042 -18.434 2.390 1.00 40.78 543 LYS A O 1
ATOM 4286 N N . GLN A 1 544 ? 7.957 -17.545 1.675 1.00 43.56 544 GLN A N 1
ATOM 4287 C CA . GLN A 1 544 ? 7.576 -16.172 1.979 1.00 43.56 544 GLN A CA 1
ATOM 4288 C C . GLN A 1 544 ? 7.018 -15.494 0.724 1.00 43.56 544 GLN A C 1
ATOM 4290 O O . GLN A 1 544 ? 7.478 -15.743 -0.388 1.00 43.56 544 GLN A O 1
ATOM 4295 N N . PHE A 1 545 ? 6.009 -14.637 0.895 1.00 51.09 545 PHE A N 1
ATOM 4296 C CA . PHE A 1 545 ? 5.602 -13.695 -0.145 1.00 51.09 545 PHE A CA 1
ATOM 4297 C C . PHE A 1 545 ? 6.759 -12.696 -0.309 1.00 51.09 545 PHE A C 1
ATOM 4299 O O . PHE A 1 545 ? 6.841 -11.708 0.419 1.00 51.09 545 PHE A O 1
ATOM 4306 N N . ASP A 1 546 ? 7.727 -13.061 -1.148 1.00 57.22 546 ASP A N 1
ATOM 4307 C CA . ASP A 1 546 ? 9.003 -12.369 -1.299 1.00 57.22 546 ASP A CA 1
ATOM 4308 C C . ASP A 1 546 ? 8.820 -11.077 -2.109 1.00 57.22 546 ASP A C 1
ATOM 4310 O O . ASP A 1 546 ? 8.078 -11.017 -3.098 1.00 57.22 546 ASP A O 1
ATOM 4314 N N . GLN A 1 547 ? 9.515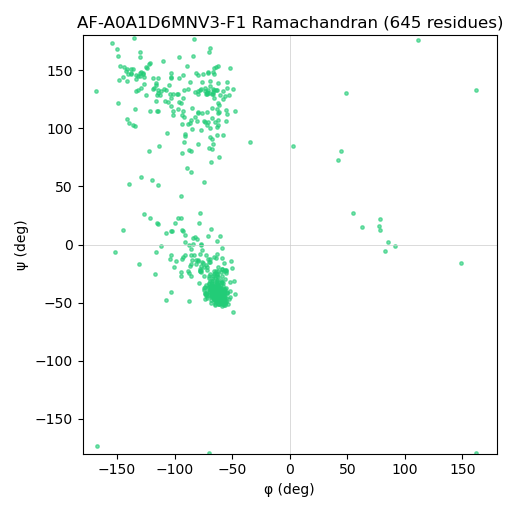 -10.027 -1.687 1.00 51.50 547 GLN A N 1
ATOM 4315 C CA . GLN A 1 547 ? 9.583 -8.752 -2.386 1.00 51.50 547 GLN A CA 1
ATOM 4316 C C . GLN A 1 547 ? 10.126 -8.933 -3.814 1.00 51.50 547 GLN A C 1
ATOM 4318 O O . GLN A 1 547 ? 9.624 -8.285 -4.735 1.00 51.50 547 GLN A O 1
ATOM 4323 N N . HIS A 1 548 ? 11.069 -9.863 -4.022 1.00 52.94 548 HIS A N 1
ATOM 4324 C CA . HIS A 1 548 ? 11.582 -10.198 -5.358 1.00 52.94 548 HIS A CA 1
ATOM 4325 C C . HIS A 1 548 ? 10.485 -10.765 -6.264 1.00 52.94 548 HIS A C 1
ATOM 4327 O O . HIS A 1 548 ? 10.320 -10.309 -7.394 1.00 52.94 548 HIS A O 1
ATOM 4333 N N . ARG A 1 549 ? 9.653 -11.674 -5.741 1.00 69.06 549 ARG A N 1
ATOM 4334 C CA . ARG A 1 549 ? 8.511 -12.236 -6.478 1.00 69.06 549 ARG A CA 1
ATOM 4335 C C . ARG A 1 549 ? 7.511 -11.149 -6.880 1.00 69.06 549 ARG A C 1
ATOM 4337 O O . ARG A 1 549 ? 6.967 -11.190 -7.977 1.00 69.06 549 ARG A O 1
ATOM 4344 N N . THR A 1 550 ? 7.286 -10.159 -6.017 1.00 71.94 550 THR A N 1
ATOM 4345 C CA . THR A 1 550 ? 6.362 -9.046 -6.302 1.00 71.94 550 THR A CA 1
ATOM 4346 C C . THR A 1 550 ? 6.886 -8.126 -7.404 1.00 71.94 550 THR A C 1
ATOM 4348 O O . THR A 1 550 ? 6.136 -7.794 -8.318 1.00 71.94 550 THR A O 1
ATOM 4351 N N . ALA A 1 551 ? 8.169 -7.754 -7.360 1.00 74.81 551 ALA A N 1
ATOM 4352 C CA . ALA A 1 551 ? 8.782 -6.907 -8.384 1.00 74.81 551 ALA A CA 1
ATOM 4353 C C . ALA A 1 551 ? 8.762 -7.570 -9.773 1.00 74.81 551 ALA A C 1
ATOM 4355 O O . ALA A 1 551 ? 8.426 -6.929 -10.768 1.00 74.81 551 ALA A O 1
ATOM 4356 N N . GLU A 1 552 ? 9.049 -8.873 -9.832 1.00 79.38 552 GLU A N 1
ATOM 4357 C CA . GLU A 1 552 ? 8.964 -9.658 -11.067 1.00 79.38 552 GLU A CA 1
ATOM 4358 C C . GLU A 1 552 ? 7.533 -9.727 -11.611 1.00 79.38 552 GLU A C 1
ATOM 4360 O O . GLU A 1 552 ? 7.317 -9.497 -12.802 1.00 79.38 552 GLU A O 1
ATOM 4365 N N . MET A 1 553 ? 6.540 -9.983 -10.748 1.00 84.06 553 MET A N 1
ATOM 4366 C CA . MET A 1 553 ? 5.129 -9.984 -11.153 1.00 84.06 553 MET A CA 1
ATOM 4367 C C . MET A 1 553 ? 4.712 -8.630 -11.738 1.00 84.06 553 MET A C 1
ATOM 4369 O O . MET A 1 553 ? 4.037 -8.602 -12.764 1.00 84.06 553 MET A O 1
ATOM 4373 N N . VAL A 1 554 ? 5.137 -7.513 -11.139 1.00 84.69 554 VAL A N 1
ATOM 4374 C CA . VAL A 1 554 ? 4.857 -6.158 -11.651 1.00 84.69 554 VAL A CA 1
ATOM 4375 C C . VAL A 1 554 ? 5.477 -5.935 -13.028 1.00 84.69 554 VAL A C 1
ATOM 4377 O O . VAL A 1 554 ? 4.815 -5.390 -13.916 1.00 84.69 554 VAL A O 1
ATOM 4380 N N . GLU A 1 555 ? 6.719 -6.370 -13.241 1.00 85.00 555 GLU A N 1
ATOM 4381 C CA . GLU A 1 555 ? 7.392 -6.233 -14.535 1.00 85.00 555 GLU A CA 1
ATOM 4382 C C . GLU A 1 555 ? 6.694 -7.052 -15.629 1.00 85.00 555 GLU A C 1
ATOM 4384 O O . GLU A 1 555 ? 6.374 -6.517 -16.696 1.00 85.00 555 GLU A O 1
ATOM 4389 N N . LEU A 1 556 ? 6.411 -8.330 -15.358 1.00 88.38 556 LEU A N 1
ATOM 4390 C CA . LEU A 1 556 ? 5.702 -9.202 -16.296 1.00 88.38 556 LEU A CA 1
ATOM 4391 C C . LEU A 1 556 ? 4.293 -8.679 -16.587 1.00 88.38 556 LEU A C 1
ATOM 4393 O O . LEU A 1 556 ? 3.880 -8.641 -17.746 1.00 88.38 556 LEU A O 1
ATOM 4397 N N . ASN A 1 557 ? 3.577 -8.211 -15.563 1.00 88.94 557 ASN A N 1
ATOM 4398 C CA . ASN A 1 557 ? 2.246 -7.637 -15.725 1.00 88.94 557 ASN A CA 1
ATOM 4399 C C . ASN A 1 557 ? 2.266 -6.368 -16.589 1.00 88.94 557 ASN A C 1
ATOM 4401 O O . ASN A 1 557 ? 1.423 -6.213 -17.466 1.00 88.94 557 ASN A O 1
ATOM 4405 N N . SER A 1 558 ? 3.267 -5.504 -16.405 1.00 84.81 558 SER A N 1
ATOM 4406 C CA . SER A 1 558 ? 3.433 -4.288 -17.211 1.00 84.81 558 SER A CA 1
ATOM 4407 C C . SER A 1 558 ? 3.671 -4.619 -18.691 1.00 84.81 558 SER A C 1
ATOM 4409 O O . SER A 1 558 ? 3.035 -4.028 -19.566 1.00 84.81 558 SER A O 1
ATOM 4411 N N . LYS A 1 559 ? 4.537 -5.606 -18.979 1.00 86.62 559 LYS A N 1
ATOM 4412 C CA . LYS A 1 559 ? 4.788 -6.105 -20.346 1.00 86.62 559 LYS A CA 1
ATOM 4413 C C . LYS A 1 559 ? 3.524 -6.714 -20.963 1.00 86.62 559 LYS A C 1
ATOM 4415 O O . LYS A 1 559 ? 3.212 -6.446 -22.122 1.00 86.62 559 LYS A O 1
ATOM 4420 N N . LEU A 1 560 ? 2.772 -7.493 -20.183 1.00 88.56 560 LEU A N 1
ATOM 4421 C CA . LEU A 1 560 ? 1.514 -8.107 -20.609 1.00 88.56 560 LEU A CA 1
ATOM 4422 C C . LEU A 1 560 ? 0.438 -7.064 -20.926 1.00 88.56 560 LEU A C 1
ATOM 4424 O O . LEU A 1 560 ? -0.185 -7.125 -21.985 1.00 88.56 560 LEU A O 1
ATOM 4428 N N . LEU A 1 561 ? 0.267 -6.063 -20.063 1.00 84.75 561 LEU A N 1
ATOM 4429 C CA . LEU A 1 561 ? -0.670 -4.967 -20.286 1.00 84.75 561 LEU A CA 1
ATOM 4430 C C . LEU A 1 561 ? -0.312 -4.171 -21.549 1.00 84.75 561 LEU A C 1
ATOM 4432 O O . LEU A 1 561 ? -1.196 -3.849 -22.341 1.00 84.75 561 LEU A O 1
ATOM 4436 N N . GLN A 1 562 ? 0.974 -3.889 -21.779 1.00 83.06 562 GLN A N 1
ATOM 4437 C CA . GLN A 1 562 ? 1.430 -3.210 -22.995 1.00 83.06 562 GLN A CA 1
ATOM 4438 C C . GLN A 1 562 ? 1.144 -4.039 -24.257 1.00 83.06 562 GLN A C 1
ATOM 4440 O O . GLN A 1 562 ? 0.654 -3.496 -25.249 1.00 83.06 562 GLN A O 1
ATOM 4445 N N . TYR A 1 563 ? 1.397 -5.351 -24.214 1.00 84.31 563 TYR A N 1
ATOM 4446 C CA . TYR A 1 563 ? 1.060 -6.265 -25.306 1.00 84.31 563 TYR A CA 1
ATOM 4447 C C . TYR A 1 563 ? -0.439 -6.231 -25.628 1.00 84.31 563 TYR A C 1
ATOM 4449 O O . TYR A 1 563 ? -0.811 -6.085 -26.791 1.00 84.31 563 TYR A O 1
ATOM 4457 N N . ILE A 1 564 ? -1.299 -6.273 -24.607 1.00 82.19 564 ILE A N 1
ATOM 4458 C CA . ILE A 1 564 ? -2.758 -6.232 -24.776 1.00 82.19 564 ILE A CA 1
ATOM 4459 C C . ILE A 1 564 ? -3.215 -4.888 -25.328 1.00 82.19 564 ILE A C 1
ATOM 4461 O O . ILE A 1 564 ? -4.033 -4.859 -26.240 1.00 82.19 564 ILE A O 1
ATOM 4465 N N . LYS A 1 565 ? -2.671 -3.767 -24.837 1.00 76.56 565 LYS A N 1
ATOM 4466 C CA . LYS A 1 565 ? -2.981 -2.445 -25.400 1.00 76.56 565 LYS A CA 1
ATOM 4467 C C . LYS A 1 565 ? -2.641 -2.392 -26.887 1.00 76.56 565 LYS A C 1
ATOM 4469 O O . LYS A 1 565 ? -3.455 -1.908 -27.664 1.00 76.56 565 LYS A O 1
ATOM 4474 N N . ASN A 1 566 ? -1.495 -2.933 -27.292 1.00 74.88 566 ASN A N 1
ATOM 4475 C CA . ASN A 1 566 ? -1.106 -3.000 -28.701 1.00 74.88 566 ASN A CA 1
ATOM 4476 C C . ASN A 1 566 ? -2.000 -3.950 -29.516 1.00 74.88 566 ASN A C 1
ATOM 4478 O O . ASN A 1 566 ? -2.331 -3.634 -30.656 1.00 74.88 566 ASN A O 1
ATOM 4482 N N . ASP A 1 567 ? -2.421 -5.081 -28.942 1.00 68.88 567 ASP A N 1
ATOM 4483 C CA . ASP A 1 567 ? -3.347 -6.030 -29.575 1.00 68.88 567 ASP A CA 1
ATOM 4484 C C . ASP A 1 567 ? -4.743 -5.416 -29.783 1.00 68.88 567 ASP A C 1
ATOM 4486 O O . ASP A 1 567 ? -5.301 -5.504 -30.876 1.00 68.88 567 ASP A O 1
ATOM 4490 N N . LEU A 1 568 ? -5.264 -4.709 -28.772 1.00 60.25 568 LEU A N 1
ATOM 4491 C CA . LEU A 1 568 ? -6.530 -3.968 -28.828 1.00 60.25 568 LEU A CA 1
ATOM 4492 C C . LEU A 1 568 ? -6.465 -2.769 -29.785 1.00 60.25 568 LEU A C 1
ATOM 4494 O O . LEU A 1 568 ? -7.467 -2.408 -30.396 1.00 60.25 568 LEU A O 1
ATOM 4498 N N . ARG A 1 569 ? -5.289 -2.149 -29.933 1.00 60.97 569 ARG A N 1
ATOM 4499 C CA . ARG A 1 569 ? -5.054 -0.966 -30.777 1.00 60.97 569 ARG A CA 1
ATOM 4500 C C . ARG A 1 569 ? -4.500 -1.288 -32.158 1.00 60.97 569 ARG A C 1
ATOM 4502 O O . ARG A 1 569 ? -3.899 -0.409 -32.778 1.00 60.97 569 ARG A O 1
ATOM 4509 N N . LYS A 1 570 ? -4.700 -2.503 -32.678 1.00 48.84 570 LYS A N 1
ATOM 4510 C CA . LYS A 1 570 ? -4.393 -2.857 -34.077 1.00 48.84 570 LYS A CA 1
ATOM 4511 C C . LYS A 1 570 ? -5.229 -2.016 -35.069 1.00 48.84 570 LYS A C 1
ATOM 4513 O O . LYS A 1 570 ? -6.184 -2.487 -35.670 1.00 48.84 570 LYS A O 1
ATOM 4518 N N . ALA A 1 571 ? -4.824 -0.754 -35.214 1.00 39.88 571 ALA A N 1
ATOM 4519 C CA . ALA A 1 571 ? -5.181 0.252 -36.210 1.00 39.88 571 ALA A CA 1
ATOM 4520 C C . ALA A 1 571 ? -4.043 1.278 -36.441 1.00 39.88 571 ALA A C 1
ATOM 4522 O O . ALA A 1 571 ? -4.142 2.076 -37.369 1.00 39.88 571 ALA A O 1
ATOM 4523 N N . ARG A 1 572 ? -2.932 1.267 -35.681 1.00 36.84 572 ARG A N 1
ATOM 4524 C CA . ARG A 1 572 ? -1.730 2.047 -36.036 1.00 36.84 572 ARG A CA 1
ATOM 4525 C C . ARG A 1 572 ? -0.451 1.229 -35.886 1.00 36.84 572 ARG A C 1
ATOM 4527 O O . ARG A 1 572 ? -0.087 0.788 -34.802 1.00 36.84 572 ARG A O 1
ATOM 4534 N N . ASN A 1 573 ? 0.213 1.034 -37.021 1.00 37.97 573 ASN A N 1
ATOM 4535 C CA . ASN A 1 573 ? 1.544 0.458 -37.127 1.00 37.97 573 ASN A CA 1
ATOM 4536 C C . ASN A 1 573 ? 2.577 1.427 -36.551 1.00 37.97 573 ASN A C 1
ATOM 4538 O O . ASN A 1 573 ? 3.020 2.310 -37.272 1.00 37.97 573 ASN A O 1
ATOM 4542 N N . GLU A 1 574 ? 3.031 1.205 -35.321 1.00 36.06 574 GLU A N 1
ATOM 4543 C CA . GLU A 1 574 ? 4.362 1.640 -34.895 1.00 36.06 574 GLU A CA 1
ATOM 4544 C C . GLU A 1 574 ? 4.984 0.575 -33.989 1.00 36.06 574 GLU A C 1
ATOM 4546 O O . GLU A 1 574 ? 4.590 0.380 -32.840 1.00 36.06 574 GLU A O 1
ATOM 4551 N N . LYS A 1 575 ? 5.990 -0.136 -34.511 1.00 35.66 575 LYS A N 1
ATOM 4552 C CA . LYS A 1 575 ? 6.913 -0.912 -33.679 1.00 35.66 575 LYS A CA 1
ATOM 4553 C C . LYS A 1 575 ? 7.776 0.076 -32.893 1.00 35.66 575 LYS A C 1
ATOM 4555 O O . LYS A 1 575 ? 8.824 0.494 -33.376 1.00 35.66 575 LYS A O 1
ATOM 4560 N N . LYS A 1 576 ? 7.364 0.432 -31.677 1.00 35.19 576 LYS A N 1
ATOM 4561 C CA . LYS A 1 576 ? 8.285 1.002 -30.687 1.00 35.19 576 LYS A CA 1
ATOM 4562 C C . LYS A 1 576 ? 8.951 -0.152 -29.945 1.00 35.19 576 LYS A C 1
ATOM 4564 O O . LYS A 1 576 ? 8.316 -0.838 -29.149 1.00 35.19 576 LYS A O 1
ATOM 4569 N N . ASN A 1 577 ? 10.232 -0.379 -30.237 1.00 30.98 577 ASN A N 1
ATOM 4570 C CA . ASN A 1 577 ? 11.087 -1.246 -29.432 1.00 30.98 577 ASN A CA 1
ATOM 4571 C C . ASN A 1 577 ? 11.184 -0.644 -28.026 1.00 30.98 577 ASN A C 1
ATOM 4573 O O . ASN A 1 577 ? 11.897 0.334 -27.809 1.00 30.98 577 ASN A O 1
ATOM 4577 N N . SER A 1 578 ? 10.459 -1.211 -27.066 1.00 35.78 578 SER A N 1
ATOM 4578 C CA . SER A 1 578 ? 10.667 -0.905 -25.656 1.00 35.78 578 SER A CA 1
ATOM 4579 C C . SER A 1 578 ? 11.981 -1.551 -25.219 1.00 35.78 578 SER A C 1
ATOM 4581 O O . SER A 1 578 ? 12.044 -2.764 -25.018 1.00 35.78 578 SER A O 1
ATOM 4583 N N . HIS A 1 579 ? 13.041 -0.756 -25.086 1.00 32.34 579 HIS A N 1
ATOM 4584 C CA . HIS A 1 579 ? 14.255 -1.199 -24.411 1.00 32.34 579 HIS A CA 1
ATOM 4585 C C . HIS A 1 579 ? 13.938 -1.463 -22.931 1.00 32.34 579 HIS A C 1
ATOM 4587 O O . HIS A 1 579 ? 13.749 -0.538 -22.147 1.00 32.34 579 HIS A O 1
ATOM 4593 N N . SER A 1 580 ? 13.853 -2.741 -22.561 1.00 38.44 580 SER A N 1
ATOM 4594 C CA . SER A 1 580 ? 13.779 -3.213 -21.176 1.00 38.44 580 SER A CA 1
ATOM 4595 C C . SER A 1 580 ? 15.113 -3.865 -20.822 1.00 38.44 580 SER A C 1
ATOM 4597 O O . SER A 1 580 ? 15.668 -4.626 -21.607 1.00 38.44 580 SER A O 1
ATOM 4599 N N . VAL A 1 581 ? 15.644 -3.506 -19.652 1.00 45.25 581 VAL A N 1
ATOM 4600 C CA . VAL A 1 581 ? 17.045 -3.718 -19.252 1.00 45.25 581 VAL A CA 1
ATOM 4601 C C . VAL A 1 581 ? 17.225 -4.943 -18.332 1.00 45.25 581 VAL A C 1
ATOM 4603 O O . VAL A 1 581 ? 18.238 -5.078 -17.653 1.00 45.25 581 VAL A O 1
ATOM 4606 N N . MET A 1 582 ? 16.247 -5.853 -18.304 1.00 47.34 582 MET A N 1
ATOM 4607 C CA . MET A 1 582 ? 16.475 -7.236 -17.875 1.00 47.34 582 MET A CA 1
ATOM 4608 C C . MET A 1 582 ? 16.523 -8.099 -19.130 1.00 47.34 582 MET A C 1
ATOM 4610 O O . MET A 1 582 ? 15.594 -8.050 -19.936 1.00 47.34 582 MET A O 1
ATOM 4614 N N . GLU A 1 583 ? 17.591 -8.873 -19.288 1.00 62.44 583 GLU A N 1
ATOM 4615 C CA . GLU A 1 583 ? 17.817 -9.804 -20.400 1.00 62.44 583 GLU A CA 1
ATOM 4616 C C . GLU A 1 583 ? 16.930 -11.054 -20.233 1.00 62.44 583 GLU A C 1
ATOM 4618 O O . GLU A 1 583 ? 17.392 -12.187 -20.163 1.00 62.44 583 GLU A O 1
ATOM 4623 N N . MET A 1 584 ? 15.622 -10.830 -20.069 1.00 75.19 584 MET A N 1
ATOM 4624 C CA . MET A 1 584 ? 14.611 -11.876 -20.014 1.00 75.19 584 MET A CA 1
ATOM 4625 C C . MET A 1 584 ? 13.997 -12.039 -21.391 1.00 75.19 584 MET A C 1
ATOM 4627 O O . MET A 1 584 ? 13.419 -11.098 -21.944 1.00 75.19 584 MET A O 1
ATOM 4631 N N . VAL A 1 585 ? 14.073 -13.254 -21.912 1.00 85.88 585 VAL A N 1
ATOM 4632 C CA . VAL A 1 585 ? 13.338 -13.642 -23.113 1.00 85.88 585 VAL A CA 1
ATOM 4633 C C . VAL A 1 585 ? 11.886 -13.872 -22.722 1.00 85.88 585 VAL A C 1
ATOM 4635 O O . VAL A 1 585 ? 11.605 -14.481 -21.688 1.00 85.88 585 VAL A O 1
ATOM 4638 N N . THR A 1 586 ? 10.955 -13.336 -23.510 1.00 90.81 586 THR A N 1
ATOM 4639 C CA . THR A 1 586 ? 9.522 -13.379 -23.189 1.00 90.81 586 THR A CA 1
ATOM 4640 C C . THR A 1 586 ? 8.700 -13.885 -24.360 1.00 90.81 586 THR A C 1
ATOM 4642 O O . THR A 1 586 ? 9.003 -13.563 -25.507 1.00 90.81 586 THR A O 1
ATOM 4645 N N . ALA A 1 587 ? 7.640 -14.631 -24.065 1.00 91.31 587 ALA A N 1
ATOM 4646 C CA . ALA A 1 587 ? 6.646 -15.074 -25.035 1.00 91.31 587 ALA A CA 1
ATOM 4647 C C . ALA A 1 587 ? 5.240 -14.756 -24.521 1.00 91.31 587 ALA A C 1
ATOM 4649 O O . ALA A 1 587 ? 4.994 -14.789 -23.317 1.00 91.31 587 ALA A O 1
ATOM 4650 N N . PHE A 1 588 ? 4.316 -14.458 -25.432 1.00 91.62 588 PHE A N 1
ATOM 4651 C CA . PHE A 1 588 ? 2.926 -14.145 -25.103 1.00 91.62 588 PHE A CA 1
ATOM 4652 C C . PHE A 1 588 ? 2.001 -15.218 -25.664 1.00 91.62 588 PHE A C 1
ATOM 4654 O O . PHE A 1 588 ? 2.215 -15.710 -26.772 1.00 91.62 588 PHE A O 1
ATOM 4661 N N . ALA A 1 589 ? 0.953 -15.540 -24.915 1.00 91.19 589 ALA A N 1
ATOM 4662 C CA . ALA A 1 589 ? -0.092 -16.461 -25.329 1.00 91.19 589 ALA A CA 1
ATOM 4663 C C . ALA A 1 589 ? -1.473 -15.871 -25.034 1.00 91.19 589 ALA A C 1
ATOM 4665 O O . ALA A 1 589 ? -1.679 -15.217 -24.010 1.00 91.19 589 ALA A O 1
ATOM 4666 N N . CYS A 1 590 ? -2.418 -16.119 -25.938 1.00 90.06 590 CYS A N 1
ATOM 4667 C CA . CYS A 1 590 ? -3.824 -15.752 -25.804 1.00 90.06 590 CYS A CA 1
ATOM 4668 C C . CYS A 1 590 ? -4.661 -17.032 -25.773 1.00 90.06 590 CYS A C 1
ATOM 4670 O O . CYS A 1 590 ? -4.400 -17.957 -26.545 1.00 90.06 590 CYS A O 1
ATOM 4672 N N . PHE A 1 591 ? -5.646 -17.080 -24.885 1.00 88.69 591 PHE A N 1
ATOM 4673 C CA . PHE A 1 591 ? -6.529 -18.216 -24.672 1.00 88.69 591 PHE A CA 1
ATOM 4674 C C . PHE A 1 591 ? -7.979 -17.750 -24.775 1.00 88.69 591 PHE A C 1
ATOM 4676 O O . PHE A 1 591 ? -8.355 -16.713 -24.217 1.00 88.69 591 PHE A O 1
ATOM 4683 N N . GLU A 1 592 ? -8.799 -18.560 -25.434 1.00 84.38 592 GLU A N 1
ATOM 4684 C CA . GLU A 1 592 ? -10.252 -18.438 -25.393 1.00 84.38 592 GLU A CA 1
ATOM 4685 C C . GLU A 1 592 ? -10.765 -19.341 -24.260 1.00 84.38 592 GLU A C 1
ATOM 4687 O O . GLU A 1 592 ? -10.622 -20.566 -24.348 1.00 84.38 592 GLU A O 1
ATOM 4692 N N . PRO A 1 593 ? -11.266 -18.774 -23.145 1.00 76.25 593 PRO A N 1
ATOM 4693 C CA . PRO A 1 593 ? -11.770 -19.580 -22.043 1.00 76.25 593 PRO A CA 1
ATOM 4694 C C . PRO A 1 593 ? -13.026 -20.343 -22.464 1.00 76.25 593 PRO A C 1
ATOM 4696 O O . PRO A 1 593 ? -13.983 -19.770 -22.975 1.00 76.25 593 PRO A O 1
ATOM 4699 N N . THR A 1 594 ? -13.039 -21.641 -22.184 1.00 77.44 594 THR A N 1
ATOM 4700 C CA . THR A 1 594 ? -14.255 -22.462 -22.186 1.00 77.44 594 THR A CA 1
ATOM 4701 C C . THR A 1 594 ? -15.165 -22.088 -21.012 1.00 77.44 594 THR A C 1
ATOM 4703 O O . THR A 1 594 ? -14.714 -21.483 -20.036 1.00 77.44 594 THR A O 1
ATOM 4706 N N . ASP A 1 595 ? -16.427 -22.526 -21.045 1.00 69.75 595 ASP A N 1
ATOM 4707 C CA . ASP A 1 595 ? -17.389 -22.321 -19.947 1.00 69.75 595 ASP A CA 1
ATOM 4708 C C . ASP A 1 595 ? -16.899 -22.882 -18.595 1.00 69.75 595 ASP A C 1
ATOM 4710 O O . ASP A 1 595 ? -17.326 -22.432 -17.534 1.00 69.75 595 ASP A O 1
ATOM 4714 N N . SER A 1 596 ? -15.972 -23.849 -18.614 1.00 68.69 596 SER A N 1
ATOM 4715 C CA . SER A 1 596 ? -15.345 -24.421 -17.416 1.00 68.69 596 SER A CA 1
ATOM 4716 C C . SER A 1 596 ? -14.154 -23.605 -16.884 1.00 68.69 596 SER A C 1
ATOM 4718 O O . SER A 1 596 ? -13.532 -24.002 -15.896 1.00 68.69 596 SER A O 1
ATOM 4720 N N . GLY A 1 597 ? -13.815 -22.480 -17.525 1.00 71.81 597 GLY A N 1
ATOM 4721 C CA . GLY A 1 597 ? -12.681 -21.624 -17.167 1.00 71.81 597 GLY A CA 1
ATOM 4722 C C . GLY A 1 597 ? -11.318 -22.163 -17.614 1.00 71.81 597 GLY A C 1
ATOM 4723 O O . GLY A 1 597 ? -10.289 -21.720 -17.103 1.00 71.81 597 GLY A O 1
ATOM 4724 N N . GLN A 1 598 ? -11.284 -23.132 -18.533 1.00 82.88 598 GLN A N 1
ATOM 4725 C CA . GLN A 1 598 ? -10.048 -23.682 -19.103 1.00 82.88 598 GLN A CA 1
ATOM 4726 C C . GLN A 1 598 ? -9.794 -23.140 -20.508 1.00 82.88 598 GLN A C 1
ATOM 4728 O O . GLN A 1 598 ? -10.736 -22.991 -21.282 1.00 82.88 598 GLN A O 1
ATOM 4733 N N . GLY A 1 599 ? -8.536 -22.897 -20.862 1.00 85.50 599 GLY A N 1
ATOM 4734 C CA . GLY A 1 599 ? -8.141 -22.494 -22.209 1.00 85.50 599 GLY A CA 1
ATOM 4735 C C . GLY A 1 599 ? -6.835 -23.154 -22.636 1.00 85.50 599 GLY A C 1
ATOM 4736 O O . GLY A 1 599 ? -5.972 -23.428 -21.801 1.00 85.50 599 GLY A O 1
ATOM 4737 N N . PHE A 1 600 ? -6.678 -23.366 -23.942 1.00 89.56 600 PHE A N 1
ATOM 4738 C CA . PHE A 1 600 ? -5.463 -23.920 -24.542 1.00 89.56 600 PHE A CA 1
ATOM 4739 C C . PHE A 1 600 ? -4.847 -22.928 -25.525 1.00 89.56 600 PHE A C 1
ATOM 4741 O O . PHE A 1 600 ? -5.562 -22.206 -26.217 1.00 89.56 600 PHE A O 1
ATOM 4748 N N . SER A 1 601 ? -3.521 -22.880 -25.568 1.00 91.62 601 SER A N 1
ATOM 4749 C CA . SER A 1 601 ? -2.768 -22.037 -26.497 1.00 91.62 601 SER A CA 1
ATOM 4750 C C . SER A 1 601 ? -1.389 -22.641 -26.753 1.00 91.62 601 SER A C 1
ATOM 4752 O O . SER A 1 601 ? -1.001 -23.612 -26.106 1.00 91.62 601 SER A O 1
ATOM 4754 N N . GLY A 1 602 ? -0.639 -22.068 -27.686 1.00 90.50 602 GLY A N 1
ATOM 4755 C CA . GLY A 1 602 ? 0.748 -22.439 -27.941 1.00 90.50 602 GLY A CA 1
ATOM 4756 C C . GLY A 1 602 ? 1.606 -21.204 -28.169 1.00 90.50 602 GLY A C 1
ATOM 4757 O O . GLY A 1 602 ? 1.112 -20.175 -28.634 1.00 90.50 602 GLY A O 1
ATOM 4758 N N . CYS A 1 603 ? 2.891 -21.289 -27.839 1.00 90.94 603 CYS A N 1
ATOM 4759 C CA . CYS A 1 603 ? 3.838 -20.206 -28.090 1.00 90.94 603 CYS A CA 1
ATOM 4760 C C . CYS A 1 603 ? 5.258 -20.723 -28.345 1.00 90.94 603 CYS A C 1
ATOM 4762 O O . CYS A 1 603 ? 5.605 -21.850 -27.993 1.00 90.94 603 CYS A O 1
ATOM 4764 N N . LEU A 1 604 ? 6.091 -19.862 -28.926 1.00 89.88 604 LEU A N 1
ATOM 4765 C CA . LEU A 1 604 ? 7.522 -20.092 -29.105 1.00 89.88 604 LEU A CA 1
ATOM 4766 C C . LEU A 1 604 ? 8.287 -19.173 -28.152 1.00 89.88 604 LEU A C 1
ATOM 4768 O O . LEU A 1 604 ? 8.098 -17.957 -28.197 1.00 89.88 604 LEU A O 1
ATOM 4772 N N . LEU A 1 605 ? 9.129 -19.752 -27.299 1.00 89.88 605 LEU A N 1
ATOM 4773 C CA . LEU A 1 605 ? 10.022 -19.015 -26.411 1.00 89.88 605 LEU A CA 1
ATOM 4774 C C . LEU A 1 605 ? 11.442 -19.069 -26.980 1.00 89.88 605 LEU A C 1
ATOM 4776 O O . LEU A 1 605 ? 12.010 -20.147 -27.156 1.00 89.88 605 LEU A O 1
ATOM 4780 N N . ASP A 1 606 ? 12.000 -17.903 -27.290 1.00 89.12 606 ASP A N 1
ATOM 4781 C CA . ASP A 1 606 ? 13.344 -17.799 -27.849 1.00 89.12 606 ASP A CA 1
ATOM 4782 C C . ASP A 1 606 ? 14.396 -17.980 -26.751 1.00 89.12 606 ASP A C 1
ATOM 4784 O O . ASP A 1 606 ? 14.680 -17.060 -25.993 1.00 89.12 606 ASP A O 1
ATOM 4788 N N . VAL A 1 607 ? 14.935 -19.193 -26.641 1.00 88.00 607 VAL A N 1
ATOM 4789 C CA . VAL A 1 607 ? 15.992 -19.565 -25.688 1.00 88.00 607 VAL A CA 1
ATOM 4790 C C . VAL A 1 607 ? 17.282 -19.937 -26.417 1.00 88.00 607 VAL A C 1
ATOM 4792 O O . VAL A 1 607 ? 18.162 -20.570 -25.841 1.00 88.00 607 VAL A O 1
ATOM 4795 N N . SER A 1 608 ? 17.423 -19.551 -27.690 1.00 86.44 608 SER A N 1
ATOM 4796 C CA . SER A 1 608 ? 18.522 -20.019 -28.540 1.00 86.44 608 SER A CA 1
ATOM 4797 C C . SER A 1 608 ? 19.901 -19.593 -28.028 1.00 86.44 608 SER A C 1
ATOM 4799 O O . SER A 1 608 ? 20.894 -20.266 -28.292 1.00 86.44 608 SER A O 1
ATOM 4801 N N . SER A 1 609 ? 19.971 -18.472 -27.304 1.00 87.31 609 SER A N 1
ATOM 4802 C CA . SER A 1 609 ? 21.195 -17.933 -26.704 1.00 87.31 609 SER A CA 1
ATOM 4803 C C . SER A 1 609 ? 21.526 -18.518 -25.328 1.00 87.31 609 SER A C 1
ATOM 4805 O O . SER A 1 609 ? 22.561 -18.167 -24.759 1.00 87.31 609 SER A O 1
ATOM 4807 N N . PHE A 1 610 ? 20.670 -19.377 -24.768 1.00 88.12 610 PHE A N 1
ATOM 4808 C CA . PHE A 1 610 ? 20.863 -19.892 -23.417 1.00 88.12 610 PHE A CA 1
ATOM 4809 C C . PHE A 1 610 ? 21.999 -20.928 -23.405 1.00 88.12 610 PHE A C 1
ATOM 4811 O O . PHE A 1 610 ? 22.022 -21.821 -24.257 1.00 88.12 610 PHE A O 1
ATOM 4818 N N . PRO A 1 611 ? 22.953 -20.839 -22.458 1.00 88.56 611 PRO A N 1
ATOM 4819 C CA . PRO A 1 611 ? 23.977 -21.858 -22.295 1.00 88.56 611 PRO A CA 1
ATOM 4820 C C . PRO A 1 611 ? 23.374 -23.158 -21.753 1.00 88.56 611 PRO A C 1
ATOM 4822 O O . PRO A 1 611 ? 22.229 -23.197 -21.302 1.00 88.56 611 PRO A O 1
ATOM 4825 N N . GLU A 1 612 ? 24.155 -24.234 -21.769 1.00 87.38 612 GLU A N 1
ATOM 4826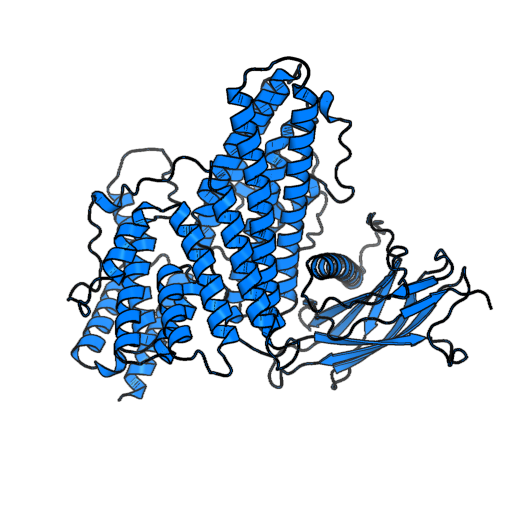 C CA . GLU A 1 612 ? 23.741 -25.497 -21.155 1.00 87.38 612 GLU A CA 1
ATOM 4827 C C . GLU A 1 612 ? 23.427 -25.301 -19.664 1.00 87.38 612 GLU A C 1
ATOM 4829 O O . GLU A 1 612 ? 24.189 -24.664 -18.935 1.00 87.38 612 GLU A O 1
ATOM 4834 N N . GLY A 1 613 ? 22.289 -25.824 -19.212 1.00 87.12 613 GLY A N 1
ATOM 4835 C CA . GLY A 1 613 ? 21.796 -25.584 -17.857 1.00 87.12 613 GLY A CA 1
ATOM 4836 C C . GLY A 1 613 ? 20.312 -25.890 -17.694 1.00 87.12 613 GLY A C 1
ATOM 4837 O O . GLY A 1 613 ? 19.647 -26.314 -18.638 1.00 87.12 613 GLY A O 1
ATOM 4838 N N . SER A 1 614 ? 19.789 -25.690 -16.482 1.00 85.81 614 SER A N 1
ATOM 4839 C CA . SER A 1 614 ? 18.354 -25.800 -16.189 1.00 85.81 614 SER A CA 1
ATOM 4840 C C . SER A 1 614 ? 17.797 -24.451 -15.766 1.00 85.81 614 SER A C 1
ATOM 4842 O O . SER A 1 614 ? 18.321 -23.817 -14.852 1.00 85.81 614 SER A O 1
ATOM 4844 N N . TYR A 1 615 ? 16.714 -24.044 -16.416 1.00 87.00 615 TYR A N 1
ATOM 4845 C CA . TYR A 1 615 ? 16.143 -22.710 -16.306 1.00 87.00 615 TYR A CA 1
ATOM 4846 C C . TYR A 1 615 ? 14.670 -22.789 -15.937 1.00 87.00 615 TYR A C 1
ATOM 4848 O O . TYR A 1 615 ? 13.938 -23.675 -16.386 1.00 87.00 615 TYR A O 1
ATOM 4856 N N . GLN A 1 616 ? 14.219 -21.831 -15.133 1.00 87.81 616 GLN A N 1
ATOM 4857 C CA . GLN A 1 616 ? 12.820 -21.732 -14.747 1.00 87.81 616 GLN A CA 1
ATOM 4858 C C . GLN A 1 616 ? 12.061 -20.814 -15.708 1.00 87.81 616 GLN A C 1
ATOM 4860 O O . GLN A 1 616 ? 12.416 -19.650 -15.887 1.00 87.81 616 GLN A O 1
ATOM 4865 N N . ILE A 1 617 ? 10.963 -21.319 -16.270 1.00 89.06 617 ILE A N 1
ATOM 4866 C CA . ILE A 1 617 ? 9.964 -20.498 -16.948 1.00 89.06 617 ILE A CA 1
ATOM 4867 C C . ILE A 1 617 ? 9.095 -19.870 -15.866 1.00 89.06 617 ILE A C 1
ATOM 4869 O O . ILE A 1 617 ? 8.359 -20.558 -15.160 1.00 89.06 617 ILE A O 1
ATOM 4873 N N . LYS A 1 618 ? 9.178 -18.554 -15.728 1.00 90.12 618 LYS A N 1
ATOM 4874 C CA . LYS A 1 618 ? 8.263 -17.757 -14.911 1.00 90.12 618 LYS A CA 1
ATOM 4875 C C . LYS A 1 618 ? 7.082 -17.329 -15.767 1.00 90.12 618 LYS A C 1
ATOM 4877 O O . LYS A 1 618 ? 7.198 -17.218 -16.987 1.00 90.12 618 LYS A O 1
ATOM 4882 N N . TRP A 1 619 ? 5.940 -17.085 -15.138 1.00 91.00 619 TRP A N 1
ATOM 4883 C CA . TRP A 1 619 ? 4.742 -16.698 -15.868 1.00 91.00 619 TRP A CA 1
ATOM 4884 C C . TRP A 1 619 ? 3.853 -15.758 -15.060 1.00 91.00 619 TRP A C 1
ATOM 4886 O O . TRP A 1 619 ? 3.870 -15.762 -13.829 1.00 91.00 619 TRP A O 1
ATOM 4896 N N . GLN A 1 620 ? 3.079 -14.957 -15.784 1.00 91.50 620 GLN A N 1
ATOM 4897 C CA . GLN A 1 620 ? 2.030 -14.098 -15.247 1.00 91.50 620 GLN A CA 1
ATOM 4898 C C . GLN A 1 620 ? 0.840 -14.133 -16.206 1.00 91.50 620 GLN A C 1
ATOM 4900 O O . GLN A 1 620 ? 1.021 -14.243 -17.421 1.00 91.50 620 GLN A O 1
ATOM 4905 N N . ALA A 1 621 ? -0.378 -14.031 -15.679 1.00 90.88 621 ALA A N 1
ATOM 4906 C CA . ALA A 1 621 ? -1.585 -13.991 -16.494 1.00 90.88 621 ALA A CA 1
ATOM 4907 C C . ALA A 1 621 ? -2.504 -12.829 -16.125 1.00 90.88 621 ALA A C 1
ATOM 4909 O O . ALA A 1 621 ? -2.364 -12.185 -15.081 1.00 90.88 621 ALA A O 1
ATOM 4910 N N . CYS A 1 622 ? -3.444 -12.571 -17.024 1.00 88.81 622 CYS A N 1
ATOM 4911 C CA . CYS A 1 622 ? -4.510 -11.600 -16.863 1.00 88.81 622 CYS A CA 1
ATOM 4912 C C . CYS A 1 622 ? -5.748 -12.042 -17.654 1.00 88.81 622 CYS A C 1
ATOM 4914 O O . CYS A 1 622 ? -5.680 -12.937 -18.508 1.00 88.81 622 CYS A O 1
ATOM 4916 N N . CYS A 1 623 ? -6.866 -11.376 -17.407 1.00 85.31 623 CYS A N 1
ATOM 4917 C CA . CYS A 1 623 ? -8.050 -11.471 -18.237 1.00 85.31 623 CYS A CA 1
ATOM 4918 C C . CYS A 1 623 ? -8.600 -10.106 -18.624 1.00 85.31 623 CYS A C 1
ATOM 4920 O O . CYS A 1 623 ? -8.295 -9.083 -18.006 1.00 85.31 623 CYS A O 1
ATOM 4922 N N . VAL A 1 624 ? -9.421 -10.130 -19.671 1.00 82.94 624 VAL A N 1
ATOM 4923 C CA . VAL A 1 624 ? -10.173 -8.980 -20.158 1.00 82.94 624 VAL A CA 1
ATOM 4924 C C . VAL A 1 624 ? -11.655 -9.346 -20.197 1.00 82.94 624 VAL A C 1
ATOM 4926 O O . VAL A 1 624 ? -12.025 -10.403 -20.727 1.00 82.94 624 VAL A O 1
ATOM 4929 N N . ASP A 1 625 ? -12.491 -8.498 -19.600 1.00 79.19 625 ASP A N 1
ATOM 4930 C CA . ASP A 1 625 ? -13.949 -8.656 -19.620 1.00 79.19 625 ASP A CA 1
ATOM 4931 C C . ASP A 1 625 ? -14.582 -8.100 -20.910 1.00 79.19 625 ASP A C 1
ATOM 4933 O O . ASP A 1 625 ? -13.908 -7.529 -21.770 1.00 79.19 625 ASP A O 1
ATOM 4937 N N . GLU A 1 626 ? -15.899 -8.257 -21.053 1.00 77.69 626 GLU A N 1
ATOM 4938 C CA . GLU A 1 626 ? -16.658 -7.727 -22.199 1.00 77.69 626 GLU A CA 1
ATOM 4939 C C . GLU A 1 626 ? -16.569 -6.201 -22.353 1.00 77.69 626 GLU A C 1
ATOM 4941 O O . GLU A 1 626 ? -16.731 -5.688 -23.459 1.00 77.69 626 GLU A O 1
ATOM 4946 N N . ASN A 1 627 ? -16.277 -5.476 -21.272 1.00 74.50 627 ASN A N 1
ATOM 4947 C CA . ASN A 1 627 ? -16.136 -4.022 -21.276 1.00 74.50 627 ASN A CA 1
ATOM 4948 C C . ASN A 1 627 ? -14.704 -3.569 -21.611 1.00 74.50 627 ASN A C 1
ATOM 4950 O O . ASN A 1 627 ? -14.435 -2.368 -21.637 1.00 74.50 627 ASN A O 1
ATOM 4954 N N . GLY A 1 628 ? -13.776 -4.502 -21.849 1.00 74.88 628 GLY A N 1
ATOM 4955 C CA . GLY A 1 628 ? -12.361 -4.198 -22.056 1.00 74.88 628 GLY A CA 1
ATOM 4956 C C . GLY A 1 628 ? -11.593 -3.906 -20.761 1.00 74.88 628 GLY A C 1
ATOM 4957 O O . GLY A 1 628 ? -10.464 -3.418 -20.821 1.00 74.88 628 GLY A O 1
ATOM 4958 N N . SER A 1 629 ? -12.176 -4.196 -19.597 1.00 78.25 629 SER A N 1
ATOM 4959 C CA . SER A 1 629 ? -11.537 -4.032 -18.291 1.00 78.25 629 SER A CA 1
ATOM 4960 C C . SER A 1 629 ? -10.468 -5.096 -18.095 1.00 78.25 629 SER A C 1
ATOM 4962 O O . SER A 1 629 ? -10.713 -6.284 -18.300 1.00 78.25 629 SER A O 1
ATOM 4964 N N . TYR A 1 630 ? -9.285 -4.663 -17.672 1.00 83.88 630 TYR A N 1
ATOM 4965 C CA . TYR A 1 630 ? -8.142 -5.527 -17.413 1.00 83.88 630 TYR A CA 1
ATOM 4966 C C . TYR A 1 630 ? -8.109 -5.980 -15.953 1.00 83.88 630 TYR A C 1
ATOM 4968 O O . TYR A 1 630 ? -8.181 -5.148 -15.047 1.00 83.88 630 TYR A O 1
ATOM 4976 N N . PHE A 1 631 ? -7.896 -7.276 -15.731 1.00 84.06 631 PHE A N 1
ATOM 4977 C CA . PHE A 1 631 ? -7.667 -7.838 -14.404 1.00 84.06 631 PHE A CA 1
ATOM 4978 C C . PHE A 1 631 ? -6.452 -8.756 -14.410 1.00 84.06 631 PHE A C 1
ATOM 4980 O O . PHE A 1 631 ? -6.306 -9.621 -15.270 1.00 84.06 631 PHE A O 1
ATOM 4987 N N . SER A 1 632 ? -5.578 -8.586 -13.426 1.00 88.06 632 SER A N 1
ATOM 4988 C CA . SER A 1 632 ? -4.425 -9.459 -13.231 1.00 88.06 632 SER A CA 1
ATOM 4989 C C . SER A 1 632 ? -4.854 -10.753 -12.540 1.00 88.06 632 SER A C 1
ATOM 4991 O O . SER A 1 632 ? -5.743 -10.742 -11.694 1.00 88.06 632 SER A O 1
ATOM 4993 N N . LEU A 1 633 ? -4.212 -11.875 -12.866 1.00 86.88 633 LEU A N 1
ATOM 4994 C CA . LEU A 1 633 ? -4.470 -13.162 -12.220 1.00 86.88 633 LEU A CA 1
ATOM 4995 C C . LEU A 1 633 ? -3.257 -13.611 -11.440 1.00 86.88 633 LEU A C 1
ATOM 4997 O O . LEU A 1 633 ? -2.144 -13.643 -11.966 1.00 86.88 633 LEU A O 1
ATOM 5001 N N . LEU A 1 634 ? -3.477 -13.990 -10.186 1.00 85.81 634 LEU A N 1
ATOM 5002 C CA . LEU A 1 634 ? -2.396 -14.492 -9.359 1.00 85.81 634 LEU A CA 1
ATOM 5003 C C . LEU A 1 634 ? -1.990 -15.903 -9.810 1.00 85.81 634 LEU A C 1
ATOM 5005 O O . LEU A 1 634 ? -2.864 -16.761 -9.968 1.00 85.81 634 LEU A O 1
ATOM 5009 N N . PRO A 1 635 ? -0.689 -16.159 -10.034 1.00 86.75 635 PRO A N 1
ATOM 5010 C CA . PRO A 1 635 ? -0.206 -17.486 -10.382 1.00 86.75 635 PRO A CA 1
ATOM 5011 C C . PRO A 1 635 ? -0.277 -18.394 -9.148 1.00 86.75 635 PRO A C 1
ATOM 5013 O O . PRO A 1 635 ? 0.416 -18.169 -8.152 1.00 86.75 635 PRO A O 1
ATOM 5016 N N . LEU A 1 636 ? -1.143 -19.409 -9.205 1.00 83.06 636 LEU A N 1
ATOM 5017 C CA . LEU A 1 636 ? -1.399 -20.341 -8.099 1.00 83.06 636 LEU A CA 1
ATOM 5018 C C . LEU A 1 636 ? -0.429 -21.527 -8.078 1.00 83.06 636 LEU A C 1
ATOM 5020 O O . LEU A 1 636 ? -0.273 -22.173 -7.045 1.00 83.06 636 LEU A O 1
ATOM 5024 N N . ASN A 1 637 ? 0.247 -21.791 -9.193 1.00 82.31 637 ASN A N 1
ATOM 5025 C CA . ASN A 1 637 ? 1.334 -22.751 -9.288 1.00 82.31 637 ASN A CA 1
ATOM 5026 C C . ASN A 1 637 ? 2.597 -22.087 -9.841 1.00 82.31 637 ASN A C 1
ATOM 5028 O O . ASN A 1 637 ? 2.545 -21.123 -10.610 1.00 82.31 637 ASN A O 1
ATOM 5032 N N . ASP A 1 638 ? 3.744 -22.636 -9.455 1.00 79.25 638 ASP A N 1
ATOM 5033 C CA . ASP A 1 638 ? 5.016 -22.239 -10.042 1.00 79.25 638 ASP A CA 1
ATOM 5034 C C . ASP A 1 638 ? 5.053 -22.647 -11.519 1.00 79.25 638 ASP A C 1
ATOM 5036 O O . ASP A 1 638 ? 4.402 -23.611 -11.937 1.00 79.25 638 ASP A O 1
ATOM 5040 N N . GLY A 1 639 ? 5.817 -21.906 -12.319 1.00 78.12 639 GLY A N 1
ATOM 5041 C CA . GLY A 1 639 ? 6.050 -22.292 -13.704 1.00 78.12 639 GLY A CA 1
ATOM 5042 C C . GLY A 1 639 ? 6.937 -23.531 -13.826 1.00 78.12 639 GLY A C 1
ATOM 5043 O O . GLY A 1 639 ? 7.358 -24.138 -12.838 1.00 78.12 639 GLY A O 1
ATOM 5044 N N . SER A 1 640 ? 7.204 -23.933 -15.060 1.00 85.50 640 SER A N 1
ATOM 5045 C CA . SER A 1 640 ? 7.910 -25.179 -15.350 1.00 85.50 640 SER A CA 1
ATOM 5046 C C . SER A 1 640 ? 9.408 -24.963 -15.571 1.00 85.50 640 SER A C 1
ATOM 5048 O O . SER A 1 640 ? 9.855 -23.847 -15.816 1.00 85.50 640 SER A O 1
ATOM 5050 N N . ILE A 1 641 ? 10.197 -26.031 -15.463 1.00 87.75 641 ILE A N 1
ATOM 5051 C CA . ILE A 1 641 ? 11.649 -26.001 -15.682 1.00 87.75 641 ILE A CA 1
ATOM 5052 C C . ILE A 1 641 ? 11.944 -26.647 -17.033 1.00 87.75 641 ILE A C 1
ATOM 5054 O O . ILE A 1 641 ? 11.357 -27.683 -17.348 1.00 87.75 641 ILE A O 1
ATOM 5058 N N . PHE A 1 642 ? 12.848 -26.048 -17.802 1.00 88.25 642 PHE A N 1
ATOM 5059 C CA . PHE A 1 642 ? 13.406 -26.650 -19.011 1.00 88.25 642 PHE A CA 1
ATOM 5060 C C . PHE A 1 642 ? 14.925 -26.752 -18.902 1.00 88.25 642 PHE A C 1
ATOM 5062 O O . PHE A 1 642 ? 15.559 -25.990 -18.167 1.00 88.25 642 PHE A O 1
ATOM 5069 N N . SER A 1 643 ? 15.506 -27.689 -19.642 1.00 88.44 643 SER A N 1
ATOM 5070 C CA . SER A 1 643 ? 16.951 -27.874 -19.710 1.00 88.44 643 SER A CA 1
ATOM 5071 C C . SER A 1 643 ? 17.469 -27.614 -21.119 1.00 88.44 643 SER A C 1
ATOM 5073 O O . SER A 1 643 ? 16.859 -28.029 -22.102 1.00 88.44 643 SER A O 1
ATOM 5075 N N . VAL A 1 644 ? 18.613 -26.941 -21.203 1.00 86.94 644 VAL A N 1
ATOM 5076 C CA . VAL A 1 644 ? 19.396 -26.796 -22.431 1.00 86.94 644 VAL A CA 1
ATOM 5077 C C . VAL A 1 644 ? 20.553 -27.783 -22.350 1.00 86.94 644 VAL A C 1
ATOM 5079 O O . VAL A 1 644 ? 21.387 -27.672 -21.448 1.00 86.94 644 VAL A O 1
ATOM 5082 N N . GLN A 1 645 ? 20.580 -28.778 -23.234 1.00 85.94 645 GLN A N 1
ATOM 5083 C CA . GLN A 1 645 ? 21.574 -29.857 -23.228 1.00 85.94 645 GLN A CA 1
ATOM 5084 C C . GLN A 1 645 ? 21.906 -30.270 -24.662 1.00 85.94 645 GLN A C 1
ATOM 5086 O O . GLN A 1 645 ? 21.031 -30.278 -25.523 1.00 85.94 645 GLN A O 1
ATOM 5091 N N . LYS A 1 646 ? 23.168 -30.617 -24.929 1.00 79.31 646 LYS A N 1
ATOM 5092 C CA . LYS A 1 646 ? 23.544 -31.255 -26.198 1.00 79.31 646 LYS A CA 1
ATOM 5093 C C . LYS A 1 646 ? 23.058 -32.706 -26.205 1.00 79.31 646 LYS A C 1
ATOM 5095 O O . LYS A 1 646 ? 23.245 -33.398 -25.204 1.00 79.31 646 LYS A O 1
ATOM 5100 N N . SER A 1 647 ? 22.452 -33.128 -27.314 1.00 65.50 647 SER A N 1
ATOM 5101 C CA . SER A 1 647 ? 22.038 -34.520 -27.545 1.00 65.50 647 SER A CA 1
ATOM 5102 C C . SER A 1 647 ? 23.205 -35.499 -27.602 1.00 65.50 647 SER A C 1
ATOM 5104 O O . SER A 1 647 ? 24.302 -35.096 -28.061 1.00 65.50 647 SER A O 1
#

Solvent-accessible surface area (backbone atoms only — not comparable to full-atom values): 36214 Å² total; per-residue (Å²): 110,75,67,56,56,53,50,49,37,50,48,52,44,53,51,48,56,53,43,54,59,75,39,90,77,62,76,73,57,56,59,53,50,51,51,51,53,51,46,35,58,74,79,35,55,81,53,53,70,33,42,54,43,50,51,46,50,52,51,48,54,52,54,51,51,54,54,48,54,60,50,57,64,66,71,58,87,78,72,98,64,85,81,76,73,61,68,60,69,52,59,52,53,50,51,32,54,49,51,34,56,55,40,51,51,22,54,76,70,66,34,54,69,38,30,49,56,43,28,53,52,24,37,49,69,36,30,27,62,37,23,24,53,47,31,45,59,48,33,72,74,36,58,92,42,100,55,28,41,57,33,47,17,51,25,34,36,26,47,25,55,29,50,60,48,38,65,56,36,50,66,51,49,60,57,57,52,49,58,69,70,52,85,75,72,91,58,93,62,83,58,82,78,81,53,83,74,51,80,64,62,65,63,63,89,63,78,76,84,45,47,67,58,45,48,53,31,27,52,33,28,48,51,15,39,51,32,55,67,68,54,88,71,64,97,40,44,51,49,68,48,43,52,53,41,48,54,53,26,55,49,38,53,45,50,36,52,55,47,49,55,56,47,55,49,59,57,51,70,76,61,76,82,82,86,79,62,59,63,61,52,53,46,53,52,47,54,53,31,44,54,43,15,46,53,24,41,52,48,14,51,44,35,50,48,56,51,33,31,41,86,85,58,48,73,69,30,43,34,42,39,25,46,54,18,47,52,26,23,49,49,14,35,46,43,39,51,31,47,52,64,47,83,64,36,84,87,45,76,78,66,81,64,60,91,87,62,47,74,66,59,41,49,49,55,37,46,61,61,37,59,98,76,41,71,66,51,48,58,55,59,51,69,79,49,94,65,85,78,71,87,74,80,70,87,70,80,82,54,64,62,63,86,56,48,72,72,46,49,26,49,51,53,48,48,44,51,46,54,54,55,45,48,54,53,48,54,51,47,64,72,69,57,62,82,54,68,66,47,51,49,52,48,43,50,55,20,51,53,50,44,52,56,44,48,57,59,55,67,66,53,72,70,54,47,34,73,59,68,76,60,76,49,74,62,52,26,31,37,65,48,78,39,60,62,60,85,85,53,87,88,53,44,70,42,51,68,65,42,66,47,50,35,35,36,41,37,38,50,49,76,90,62,95,75,65,89,76,56,76,62,39,36,39,37,34,40,35,38,42,82,87,44,58,66,69,96,76,82,78,85,75,92,60,93,44,69,67,60,49,53,50,51,45,52,47,47,52,55,45,52,51,51,48,52,52,64,77,47,76,84,65,98,70,93,73,82,78,89,66,92,61,85,53,41,64,31,66,38,63,24,63,59,43,99,83,38,37,23,61,38,63,42,65,35,69,46,32,87,48,65,76,47,42,34,48,37,42,65,42,38,33,38,28,34,82,86,67,50,75,33,41,34,39,67,75,50,75,56,53,64,38,32,29,43,81,129

Secondary structure (DSSP, 8-state):
-HHHHHHHHHHHHHHHHHHHHHSS--THHHHHHHHHHHHHHHH-HHHHTSHHHHHHHHHHHHHHHHHHHHHHHHH-----S----S--HHHHHHHHHHHHHHHHHHHHTT-HHHHHHHHHHHHHHT-HHHHHHHHHHHHHHSTTSTTHHHHHHHHHHHHHHHHHHHHH-TTHHHHHHHHHH------S-SS----GGGS--------TT-HHHHHHHHHHHHHHHHHHHT-SS-TTTTHHHHHHHHHHHHHHHHHHHHHHHHHHHHHHHTT---SSSHHHHHHHHHHHHHHHHHHHHHHHHHHHHHHHT-TT--HHHHHHHHHHHHHHHHHHHHHHHTTGGGGG-TTTTT----TT--HHHHHHHHHHHHTTT-HHHHHHHGGG-SS---S------S-PPPS-SHHHHHHHHHHHHHHHHHHHHHHHHHHTT--SHHHHHHHHHHHHHHHHHHHHHHHHSPP---GGGG---PPPEEEEEEEES-TT-TTSEEE-TT-EEEEEEEEEEE---TT----EEEEEEEEEEEGGG---S------S--HHHHHHHHHHHHHHHHHHHHHHTTTS--------SS-EEEEEEEE---TTSEEEEEEEEE-TTPPSEEEE-EEEEEEEETT--EEEEEE-S---EEEE---

Mean predicted aligned error: 11.74 Å

Organism: Zea mays (NCBI:txid4577)

Radius of gyration: 27.26 Å; Cα contacts (8 Å, |Δi|>4): 847; chains: 1; bounding box: 78×77×72 Å

Foldseek 3Di:
DVVVLVVVLVVLLVVLVVDLQPDPDDPPNLVVLVVSLVCCVPPPVVCCLALSSLSSLLSSLLNVVSVVVVVVVVVPPDDPDPPLCLDQVLSLLQSLLLLQLSLVVNVVVVVLVRSQSSLLVCQQVQSLLSNLVSLVSVLVVQVVHLCNLVSLLSNLLSVLSVLLQCVFQVVSCCVSVVSVPDPDRDDPCSGDDDDPVSNCRPTPPDPPPCLVVLVVSLVSLVVSLVSVVPNPPDLFQQPLLNLVSVLVSLLSVLVSLLVVLLNVLVVVVVPPDDDPCLLVNLLVSLQSLLVSLVSLQLSLLLLLQSLLQAPPQDPQQLLLSLLSSLLSLLLSLLSNLLLVLLVLPPSNVPRPHDPPTDNVVSLLSNLVQCPPPDVVLNVLSCVPPPDDDDPDPNLDQDSHNDPSDSLVVSVVVLSNLSSVQSVVLVVVSVVVRDDDSVSSSVSSVSSSVSSRVSVSSSSVRRNHHRSCSPDRDGGWFKEKDKAFPDPVCPPGAEDAAQDWTKIKIKMATDDPPPPDPFAFFKKKKKKKWALVQFDDPDDDDDSHPDPVVSSVQSVRVSVRSVVVVVVVPVPDDDPDPDDDPGPIFMWMWMFGADPNRMTITMIITPCNNHDFGKIFIAMWMWTATPVRRIHTGDHPDGGGMHGHDDD

InterPro domains:
  IPR033060 Integrator complex subunit 7 [PTHR13322] (2-647)
  IPR055195 Integrator complex subunit 7-like, C-terminal domain, plant [PF22966] (477-645)

Nearest PDB structures (foldseek):
  8rbz-assembly1_g  TM=7.238E-01  e=3.161E-10  Homo sapiens
  7cun-assembly1_G  TM=5.554E-01  e=7.228E-09  Homo sapiens
  7ycx-assembly1_G  TM=4.932E-01  e=3.606E-08  Homo sapiens